Protein AF-A0A6N2M4B5-F1 (afdb_monomer)

Mean predicted aligned error: 14.92 Å

Radius of gyration: 28.65 Å; Cα contacts (8 Å, |Δi|>4): 518; chains: 1; bounding box: 73×81×71 Å

Sequence (580 aa):
MINDVKGILSLYEASFLSVHGEQILDEAHVFTKANLESLAMQSSPRLGDHIRNALTRPFHKGLPRIEARKYISFYEEDESRNDTLLKFAKIDFNRVQLLHKQELSILSRWWNDLNFAEELPYARDRIVEIYFWVNGIHFEPQYAFSRMMASKYTKFVSLLDDTYDAHATFEEIQHLTDAFERCSMNAIDQLPADYMKVLYMALLNLFNETENDMGKQGRSYASYYVKEAFKQLVRAYQVEAEWADKCHVPTFVEYLLNGLDTSTYGVIMAASFLGLEEVAGVEEYEWLESNPKIIKAAKMICRLMNDIVSHEDEQKRGDCASAVECYMKQYNILEKKAIEEIQKMNATAWKDINEDCMRPTKAPMLLLQQFVNLVRVSYVFYANGDDAYTIPLSLKDYNSYFEFVVELSMNVVVECIVIKRAVNRGCYKYVVLDLNMEASFLGLEEVAGVEEYEWLKNEQKRRDCASGVECYMKEYNISEKKAIEEIQKINAAAWKDIDEDCMRPTKAPMLLLQHFVNLVRVLYDFYAKDDDAYTIPLSLRDYNSYFELVVELFMNVVVECIVIKRAVNRVYHKYVLLDL

pLDDT: mean 76.67, std 25.26, range [26.14, 98.56]

Organism: Salix viminalis (NCBI:txid40686)

Nearest PDB structures (foldseek):
  5uv0-assembly1_A  TM=9.191E-01  e=1.418E-19  Citrus sinensis
  1n24-assembly1_A  TM=9.359E-01  e=5.959E-19  Salvia officinalis
  1n1z-assembly1_A  TM=9.333E-01  e=1.410E-18  Salvia officinalis
  5uv1-assembly1_A  TM=9.243E-01  e=8.273E-19  Citrus sinensis
  6onm-assembly1_A-2  TM=9.241E-01  e=2.125E-18  Citrus sinensis

Secondary structure (DSSP, 8-state):
-TT-HHHHHHHHHHHTT--TT-HHHHHHHHHHHHHHHHHHHHS-HHHHHHHHHHHHS-GGGS-HHHHHHHHHHHHHT-TT--HHHHHHHHHHHHHHHHHHHHHHHHHHHHHHHTTHHHH-TTS---HHHHHHHHHHH--SGGGHHHHHHHHHHHHHHHHHHHIIIIIS-HHHHHHHHHHHHHTSGGGGGG-SSHHHHHHHHHHHHHHHHHHHHHHHTT-THHHHHHHHHHHHHHHHHHHHHHHHHTT----HHHHHHHHHHHT-HHHHHHHHGGG-TTT--HHHHHHHHT--HHHHHHHHHHHHHHHHHHHHHHHHHT----HHHHHHHHHT--HHHHHHHHHHHHHHHHHHHHHHTSSSPSS-HHHHHHHHHHHHHHHHHHTTSS-TTT-GGGGTT-HHHHHHHHHHHHHHHHHHHHHHHHHHTT-TTSHHHHHHHHHHHTT------GGGGGGGS-GGG-TT---HHHHHHHHHT--HHHHHHHHHHHHHHHHHHHHHHHHS--SS-HHHHHHHHHHHHHHHHHHSSSS-TTT-GGGGGGGTTTHHHHHHHHHHHHHHHHHHHHHHHHHHHHHSSS--

Structure (mmCIF, N/CA/C/O backbone):
data_AF-A0A6N2M4B5-F1
#
_entry.id   AF-A0A6N2M4B5-F1
#
loop_
_atom_site.group_PDB
_atom_site.id
_atom_site.type_symbol
_atom_site.label_atom_id
_atom_site.label_alt_id
_atom_site.label_comp_id
_atom_site.label_asym_id
_atom_site.label_entity_id
_atom_site.label_seq_id
_atom_site.pdbx_PDB_ins_code
_atom_site.Cartn_x
_atom_site.Cartn_y
_atom_site.Cartn_z
_atom_site.occupancy
_atom_site.B_iso_or_equiv
_atom_site.auth_seq_id
_atom_site.auth_comp_id
_atom_site.auth_asym_id
_atom_site.auth_atom_id
_atom_site.pdbx_PDB_model_num
ATOM 1 N N . MET A 1 1 ? -23.554 17.769 26.340 1.00 59.12 1 MET A N 1
ATOM 2 C CA . MET A 1 1 ? -22.602 17.000 25.512 1.00 59.12 1 MET A CA 1
ATOM 3 C C . MET A 1 1 ? -21.249 16.819 26.183 1.00 59.12 1 MET A C 1
ATOM 5 O O . MET A 1 1 ? -20.838 15.681 26.261 1.00 59.12 1 MET A O 1
ATOM 9 N N . ILE A 1 2 ? -20.582 17.858 26.713 1.00 70.94 2 ILE A N 1
ATOM 10 C CA . ILE A 1 2 ? -19.198 17.744 27.253 1.00 70.94 2 ILE A CA 1
ATOM 11 C C . ILE A 1 2 ? -19.048 16.708 28.388 1.00 70.94 2 ILE A C 1
ATOM 13 O O . ILE A 1 2 ? -18.008 16.073 28.507 1.00 70.94 2 ILE A O 1
ATOM 17 N N . ASN A 1 3 ? -20.111 16.455 29.156 1.00 81.19 3 ASN A N 1
ATOM 18 C CA . ASN A 1 3 ? -20.105 15.440 30.219 1.00 81.19 3 ASN A CA 1
ATOM 19 C C . ASN A 1 3 ? -20.295 13.995 29.707 1.00 81.19 3 ASN A C 1
ATOM 21 O O . ASN A 1 3 ? -20.161 13.058 30.487 1.00 81.19 3 ASN A O 1
ATOM 25 N N . ASP A 1 4 ? -20.631 13.807 28.427 1.00 91.00 4 ASP A N 1
ATOM 26 C CA . ASP A 1 4 ? -20.781 12.495 27.791 1.00 91.00 4 ASP A CA 1
ATOM 27 C C . ASP A 1 4 ? -19.555 12.193 26.922 1.00 91.00 4 ASP A C 1
ATOM 29 O O . ASP A 1 4 ? -19.555 12.354 25.700 1.00 91.00 4 ASP A O 1
ATOM 33 N N . VAL A 1 5 ? -18.477 11.771 27.584 1.00 92.88 5 VAL A N 1
ATOM 34 C CA . VAL A 1 5 ? -17.186 11.487 26.941 1.00 92.88 5 VAL A CA 1
ATOM 35 C C . VAL A 1 5 ? -17.317 10.409 25.861 1.00 92.88 5 VAL A C 1
ATOM 37 O O . VAL A 1 5 ? -16.730 10.536 24.788 1.00 92.88 5 VAL A O 1
ATOM 40 N N . LYS A 1 6 ? -18.124 9.369 26.113 1.00 91.81 6 LYS A N 1
ATOM 41 C CA . LYS A 1 6 ? -18.349 8.271 25.160 1.00 91.81 6 LYS A CA 1
ATOM 42 C C . LYS A 1 6 ? -19.136 8.746 23.937 1.00 91.81 6 LYS A C 1
ATOM 44 O O . LYS A 1 6 ? -18.791 8.369 22.816 1.00 91.81 6 LYS A O 1
ATOM 49 N N . GLY A 1 7 ? -20.145 9.595 24.133 1.00 95.38 7 GLY A N 1
ATOM 50 C CA . GLY A 1 7 ? -20.889 10.222 23.041 1.00 95.38 7 GLY A CA 1
ATOM 51 C C . GLY A 1 7 ? -20.013 11.125 22.172 1.00 95.38 7 GLY A C 1
ATOM 52 O O . GLY A 1 7 ? -20.080 11.045 20.948 1.00 95.38 7 GLY A O 1
ATOM 53 N N . ILE A 1 8 ? -19.132 11.927 22.781 1.00 96.25 8 ILE A N 1
ATOM 54 C CA . ILE A 1 8 ? -18.183 12.779 22.041 1.00 96.25 8 ILE A CA 1
ATOM 55 C C . ILE A 1 8 ? -17.182 11.938 21.249 1.00 96.25 8 ILE A C 1
ATOM 57 O O . ILE A 1 8 ? -16.942 12.237 20.082 1.00 96.25 8 ILE A O 1
ATOM 61 N N . LEU A 1 9 ? -16.630 10.879 21.848 1.00 96.12 9 LEU A N 1
ATOM 62 C CA . LEU A 1 9 ? -15.727 9.965 21.149 1.00 96.12 9 LEU A CA 1
ATOM 63 C C . LEU A 1 9 ? -16.422 9.280 19.963 1.00 96.12 9 LEU A C 1
ATOM 65 O O . LEU A 1 9 ? -15.860 9.204 18.876 1.00 96.12 9 LEU A O 1
ATOM 69 N N . SER A 1 10 ? -17.672 8.853 20.141 1.00 96.44 10 SER A N 1
ATOM 70 C CA . SER A 1 10 ? -18.459 8.242 19.061 1.00 96.44 10 SER A CA 1
ATOM 71 C C . SER A 1 10 ? -18.741 9.231 17.925 1.00 96.44 10 SER A C 1
ATOM 73 O O . SER A 1 10 ? -18.667 8.862 16.757 1.00 96.44 10 SER A O 1
ATOM 75 N N . LEU A 1 11 ? -19.032 10.497 18.250 1.00 97.25 11 LEU A N 1
ATOM 76 C CA . LEU A 1 11 ? -19.233 11.551 17.253 1.00 97.25 11 LEU A CA 1
ATOM 77 C C . LEU A 1 11 ? -17.929 11.904 16.517 1.00 97.25 11 LEU A C 1
ATOM 79 O O . LEU A 1 11 ? -17.963 12.153 15.313 1.00 97.25 11 LEU A O 1
ATOM 83 N N . TYR A 1 12 ? -16.788 11.882 17.214 1.00 97.50 12 TYR A N 1
ATOM 84 C CA . TYR A 1 12 ? -15.471 12.038 16.596 1.00 97.50 12 TYR A CA 1
ATOM 85 C C . TYR A 1 12 ? -15.223 10.946 15.558 1.00 97.50 12 TYR A C 1
ATOM 87 O O . TYR A 1 12 ? -14.919 11.261 14.412 1.00 97.50 12 TYR A O 1
ATOM 95 N N . GLU A 1 13 ? -15.434 9.679 15.915 1.00 97.31 13 GLU A N 1
ATOM 96 C CA . GLU A 1 13 ? -15.262 8.559 14.984 1.00 97.31 13 GLU A CA 1
ATOM 97 C C . GLU A 1 13 ? -16.234 8.636 13.799 1.00 97.31 13 GLU A C 1
ATOM 99 O O . GLU A 1 13 ? -15.832 8.480 12.644 1.00 97.31 13 GLU A O 1
ATOM 104 N N . ALA A 1 14 ? -17.502 8.969 14.059 1.00 97.12 14 ALA A N 1
ATOM 105 C CA . ALA A 1 14 ? -18.513 9.126 13.016 1.00 97.12 14 ALA A CA 1
ATOM 106 C C . ALA A 1 14 ? -18.186 10.260 12.028 1.00 97.12 14 ALA A C 1
ATOM 108 O O . ALA A 1 14 ? -18.526 10.158 10.852 1.00 97.12 14 ALA A O 1
ATOM 109 N N . SER A 1 15 ? -17.492 11.319 12.463 1.00 97.12 15 SER A N 1
ATOM 110 C CA . SER A 1 15 ? -17.128 12.442 11.586 1.00 97.12 15 SER A CA 1
ATOM 111 C C . SER A 1 15 ? -16.225 12.039 10.407 1.00 97.12 15 SER A C 1
ATOM 113 O O . SER A 1 15 ? -16.263 12.669 9.347 1.00 97.12 15 SER A O 1
ATOM 115 N N . PHE A 1 16 ? -15.467 10.944 10.540 1.00 95.81 16 PHE A N 1
ATOM 116 C CA . PHE A 1 16 ? -14.607 10.421 9.473 1.00 95.81 16 PHE A CA 1
ATOM 117 C C . PHE A 1 16 ? -15.361 9.658 8.379 1.00 95.81 16 PHE A C 1
ATOM 119 O O . PHE A 1 16 ? -14.776 9.377 7.333 1.00 95.81 16 PHE A O 1
ATOM 126 N N . LEU A 1 17 ? -16.646 9.359 8.590 1.00 95.56 17 LEU A N 1
ATOM 127 C CA . LEU A 1 17 ? -17.538 8.763 7.590 1.00 95.56 17 LEU A CA 1
ATOM 128 C C . LEU A 1 17 ? -18.238 9.812 6.711 1.00 95.56 17 LEU A C 1
ATOM 130 O O . LEU A 1 17 ? -19.076 9.445 5.894 1.00 95.56 17 LEU A O 1
ATOM 134 N N . SER A 1 18 ? -17.905 11.098 6.871 1.00 95.44 18 SER A N 1
ATOM 135 C CA . SER A 1 18 ? -18.535 12.187 6.121 1.00 95.44 18 SER A CA 1
ATOM 136 C C . SER A 1 18 ? -18.395 12.047 4.605 1.00 95.44 18 SER A C 1
ATOM 138 O O . SER A 1 18 ? -17.395 11.532 4.093 1.00 95.44 18 SER A O 1
ATOM 140 N N . VAL A 1 19 ? -19.402 12.553 3.896 1.00 96.44 19 VAL A N 1
ATOM 141 C CA . VAL A 1 19 ? -19.436 12.663 2.431 1.00 96.44 19 VAL A CA 1
ATOM 142 C C . VAL A 1 19 ? -19.491 14.125 1.969 1.00 96.44 19 VAL A C 1
ATOM 144 O O . VAL A 1 19 ? -19.490 15.054 2.789 1.00 96.44 19 VAL A O 1
ATOM 147 N N . HIS A 1 20 ? -19.483 14.383 0.655 1.00 95.38 20 HIS A N 1
ATOM 148 C CA . HIS A 1 20 ? -19.575 15.757 0.157 1.00 95.38 20 HIS A CA 1
ATOM 149 C C . HIS A 1 20 ? -20.929 16.377 0.511 1.00 95.38 20 HIS A C 1
ATOM 151 O O . HIS A 1 20 ? -21.976 15.738 0.467 1.00 95.38 20 HIS A O 1
ATOM 157 N N . GLY A 1 21 ? -20.908 17.661 0.873 1.00 94.19 21 GLY A N 1
ATOM 158 C CA . GLY A 1 21 ? -22.098 18.401 1.304 1.00 94.19 21 GLY A CA 1
ATOM 159 C C . GLY A 1 21 ? -22.428 18.289 2.799 1.00 94.19 21 GLY A C 1
ATOM 160 O O . GLY A 1 21 ? -23.208 19.098 3.296 1.00 94.19 21 GLY A O 1
ATOM 161 N N . GLU A 1 22 ? -21.794 17.384 3.551 1.00 95.50 22 GLU A N 1
ATOM 162 C CA . GLU A 1 22 ? -22.015 17.219 4.997 1.00 95.50 22 GLU A CA 1
ATOM 163 C C . GLU A 1 22 ? -21.102 18.111 5.855 1.00 95.50 22 GLU A C 1
ATOM 165 O O . GLU A 1 22 ? -20.357 17.637 6.712 1.00 95.50 22 GLU A O 1
ATOM 170 N N . GLN A 1 23 ? -21.186 19.432 5.668 1.00 94.31 23 GLN A N 1
ATOM 171 C CA . GLN A 1 23 ? -20.379 20.403 6.434 1.00 94.31 23 GLN A CA 1
ATOM 172 C C . GLN A 1 23 ? -20.549 20.258 7.956 1.00 94.31 23 GLN A C 1
ATOM 174 O O . GLN A 1 23 ? -19.612 20.484 8.716 1.00 94.31 23 GLN A O 1
ATOM 179 N N . ILE A 1 24 ? -21.724 19.805 8.405 1.00 97.12 24 ILE A N 1
ATOM 180 C CA . ILE A 1 24 ? -22.008 19.560 9.822 1.00 97.12 24 ILE A CA 1
ATOM 181 C C . ILE A 1 24 ? -21.072 18.516 10.450 1.00 97.12 24 ILE A C 1
ATOM 183 O O . ILE A 1 24 ? -20.745 18.625 11.630 1.00 97.12 24 ILE A O 1
ATOM 187 N N . LEU A 1 25 ? -20.614 17.518 9.685 1.00 96.31 25 LEU A N 1
ATOM 188 C CA . LEU A 1 25 ? -19.673 16.516 10.187 1.00 96.31 25 LEU A CA 1
ATOM 189 C C . LEU A 1 25 ? -18.236 17.044 10.217 1.00 96.31 25 LEU A C 1
ATOM 191 O O . LEU A 1 25 ? -17.484 16.668 11.114 1.00 96.31 25 LEU A O 1
ATOM 195 N N . ASP A 1 26 ? -17.877 17.971 9.325 1.00 94.19 26 ASP A N 1
ATOM 196 C CA . ASP A 1 26 ? -16.599 18.689 9.405 1.00 94.19 26 ASP A CA 1
ATOM 197 C C . ASP A 1 26 ? -16.556 19.578 10.664 1.00 94.19 26 ASP A C 1
ATOM 199 O O . ASP A 1 26 ? -15.574 19.579 11.409 1.00 94.19 26 ASP A O 1
ATOM 203 N N . GLU A 1 27 ? -17.652 20.285 10.961 1.00 96.31 27 GLU A N 1
ATOM 204 C CA . GLU A 1 27 ? -17.803 21.062 12.198 1.00 96.31 27 GLU A CA 1
ATOM 205 C C . GLU A 1 27 ? -17.775 20.161 13.443 1.00 96.31 27 GLU A C 1
ATOM 207 O O . GLU A 1 27 ? -17.104 20.478 14.432 1.00 96.31 27 GLU A O 1
ATOM 212 N N . ALA A 1 28 ? -18.447 19.005 13.388 1.00 96.50 28 ALA A N 1
ATOM 213 C CA . ALA A 1 28 ? -18.428 18.016 14.461 1.00 96.50 28 ALA A CA 1
ATOM 214 C C . ALA A 1 28 ? -17.020 17.456 14.701 1.00 96.50 28 ALA A C 1
ATOM 216 O O . ALA A 1 28 ? -16.632 17.282 15.857 1.00 96.50 28 ALA A O 1
ATOM 217 N N . HIS A 1 29 ? -16.231 17.221 13.649 1.00 96.12 29 HIS A N 1
ATOM 218 C CA . HIS A 1 29 ? -14.839 16.791 13.773 1.00 96.12 29 HIS A CA 1
ATOM 219 C C . HIS A 1 29 ? -14.012 17.810 14.570 1.00 96.12 29 HIS A C 1
ATOM 221 O O . HIS A 1 29 ? -13.374 17.457 15.564 1.00 96.12 29 HIS A O 1
ATOM 227 N N . VAL A 1 30 ? -14.071 19.090 14.180 1.00 95.81 30 VAL A N 1
ATOM 228 C CA . VAL A 1 30 ? -13.342 20.176 14.858 1.00 95.81 30 VAL A CA 1
ATOM 229 C C . VAL A 1 30 ? -13.787 20.306 16.316 1.00 95.81 30 VAL A C 1
ATOM 231 O O . VAL A 1 30 ? -12.949 20.373 17.218 1.00 95.81 30 VAL A O 1
ATOM 234 N N . PHE A 1 31 ? -15.101 20.292 16.560 1.00 95.50 31 PHE A N 1
ATOM 235 C CA . PHE A 1 31 ? -15.666 20.376 17.904 1.00 95.50 31 PHE A CA 1
ATOM 236 C C . PHE A 1 31 ? -15.215 19.206 18.786 1.00 95.50 31 PHE A C 1
ATOM 238 O O . PHE A 1 31 ? -14.724 19.410 19.897 1.00 95.50 31 PHE A O 1
ATOM 245 N N . THR A 1 32 ? -15.382 17.973 18.314 1.00 96.94 32 THR A N 1
ATOM 246 C CA . THR A 1 32 ? -15.092 16.779 19.114 1.00 96.94 32 THR A CA 1
ATOM 247 C C . THR A 1 32 ? -13.602 16.621 19.382 1.00 96.94 32 THR A C 1
ATOM 249 O O . THR A 1 32 ? -13.242 16.365 20.529 1.00 96.94 32 THR A O 1
ATOM 252 N N . LYS A 1 33 ? -12.734 16.866 18.390 1.00 95.69 33 LYS A N 1
ATOM 253 C CA . LYS A 1 33 ? -11.275 16.806 18.552 1.00 95.69 33 LYS A CA 1
ATOM 254 C C . LYS A 1 33 ? -10.790 17.716 19.685 1.00 95.69 33 LYS A C 1
ATOM 256 O O . LYS A 1 33 ? -10.131 17.240 20.606 1.00 95.69 33 LYS A O 1
ATOM 261 N N . ALA A 1 34 ? -11.196 18.988 19.667 1.00 93.81 34 ALA A N 1
ATOM 262 C CA . ALA A 1 34 ? -10.796 19.966 20.682 1.00 93.81 34 ALA A CA 1
ATOM 263 C C . ALA A 1 34 ? -11.252 19.576 22.102 1.00 93.81 34 ALA A C 1
ATOM 265 O O . ALA A 1 34 ? -10.544 19.806 23.080 1.00 93.81 34 ALA A O 1
ATOM 266 N N . ASN A 1 35 ? -12.434 18.963 22.232 1.00 94.38 35 ASN A N 1
ATOM 267 C CA . ASN A 1 35 ? -12.929 18.502 23.530 1.00 94.38 35 ASN A CA 1
ATOM 268 C C . ASN A 1 35 ? -12.215 17.223 23.999 1.00 94.38 35 ASN A C 1
ATOM 270 O O . ASN A 1 35 ? -11.864 17.117 25.175 1.00 94.38 35 ASN A O 1
ATOM 274 N N . LEU A 1 36 ? -11.977 16.259 23.104 1.00 95.75 36 LEU A N 1
ATOM 275 C CA . LEU A 1 36 ? -11.347 14.977 23.437 1.00 95.75 36 LEU A CA 1
ATOM 276 C C . LEU A 1 36 ? -9.911 15.134 23.943 1.00 95.75 36 LEU A C 1
ATOM 278 O O . LEU A 1 36 ? -9.527 14.414 24.860 1.00 95.75 36 LEU A O 1
ATOM 282 N N . GLU A 1 37 ? -9.146 16.095 23.419 1.00 92.62 37 GLU A N 1
ATOM 283 C CA . GLU A 1 37 ? -7.789 16.397 23.903 1.00 92.62 37 GLU A CA 1
ATOM 284 C C . GLU A 1 37 ? -7.778 16.732 25.406 1.00 92.62 37 GLU A C 1
ATOM 286 O O . GLU A 1 37 ? -6.929 16.249 26.156 1.00 92.62 37 GLU A O 1
ATOM 291 N N . SER A 1 38 ? -8.769 17.496 25.877 1.00 92.19 38 SER A N 1
ATOM 292 C CA . SER A 1 38 ? -8.934 17.807 27.301 1.00 92.19 38 SER A CA 1
ATOM 293 C C . SER A 1 38 ? -9.492 16.618 28.093 1.00 92.19 38 SER A C 1
ATOM 295 O O . SER A 1 38 ? -8.987 16.278 29.167 1.00 92.19 38 SER A O 1
ATOM 297 N N . LEU A 1 39 ? -10.511 15.944 27.549 1.00 93.50 39 LEU A N 1
ATOM 298 C CA . LEU A 1 39 ? -11.183 14.819 28.206 1.00 93.50 39 LEU A CA 1
ATOM 299 C C . LEU A 1 39 ? -10.261 13.607 28.395 1.00 93.50 39 LEU A C 1
ATOM 301 O O . LEU A 1 39 ? -10.420 12.877 29.373 1.00 93.50 39 LEU A O 1
ATOM 305 N N . ALA A 1 40 ? -9.271 13.410 27.522 1.00 92.69 40 ALA A N 1
ATOM 306 C CA . ALA A 1 40 ? -8.284 12.339 27.642 1.00 92.69 40 ALA A CA 1
ATOM 307 C C . ALA A 1 40 ? -7.465 12.418 28.943 1.00 92.69 40 ALA A C 1
ATOM 309 O O . ALA A 1 40 ? -7.066 11.384 29.480 1.00 92.69 40 ALA A O 1
ATOM 310 N N . MET A 1 41 ? -7.219 13.631 29.453 1.00 90.56 41 MET A N 1
ATOM 311 C CA . MET A 1 41 ? -6.495 13.862 30.711 1.00 90.56 41 MET A CA 1
ATOM 312 C C . MET A 1 41 ? -7.393 13.725 31.947 1.00 90.56 41 MET A C 1
ATOM 314 O O . MET A 1 41 ? -6.903 13.432 33.032 1.00 90.56 41 MET A O 1
ATOM 318 N N . GLN A 1 42 ? -8.698 13.953 31.790 1.00 91.12 42 GLN A N 1
ATOM 319 C CA . GLN A 1 42 ? -9.678 13.944 32.886 1.00 91.12 42 GLN A CA 1
ATOM 320 C C . GLN A 1 42 ? -10.362 12.581 33.066 1.00 91.12 42 GLN A C 1
ATOM 322 O O . GLN A 1 42 ? -11.001 12.331 34.087 1.00 91.12 42 GLN A O 1
ATOM 327 N N . SER A 1 43 ? -10.255 11.709 32.065 1.00 91.44 43 SER A N 1
ATOM 328 C CA . SER A 1 43 ? -10.844 10.372 32.070 1.00 91.44 43 SER A CA 1
ATOM 329 C C . SER A 1 43 ? -10.012 9.382 32.891 1.00 91.44 43 SER A C 1
ATOM 331 O O . SER A 1 43 ? -8.819 9.579 33.113 1.00 91.44 43 SER A O 1
ATOM 333 N N . SER A 1 44 ? -10.626 8.265 33.300 1.00 90.12 44 SER A N 1
ATOM 334 C CA . SER A 1 44 ? -9.893 7.116 33.860 1.00 90.12 44 SER A CA 1
ATOM 335 C C . SER A 1 44 ? -8.749 6.694 32.924 1.00 90.12 44 SER A C 1
ATOM 337 O O . SER A 1 44 ? -8.983 6.750 31.714 1.00 90.12 44 SER A O 1
ATOM 339 N N . PRO A 1 45 ? -7.598 6.195 33.421 1.00 89.56 45 PRO A N 1
ATOM 340 C CA . PRO A 1 45 ? -6.439 5.841 32.591 1.00 89.56 45 PRO A CA 1
ATOM 341 C C . PRO A 1 45 ? -6.803 5.058 31.323 1.00 89.56 45 PRO A C 1
ATOM 343 O O . PRO A 1 45 ? -6.547 5.535 30.223 1.00 89.56 45 PRO A O 1
ATOM 346 N N . ARG A 1 46 ? -7.561 3.965 31.479 1.00 88.25 46 ARG A N 1
ATOM 347 C CA . ARG A 1 46 ? -8.053 3.112 30.386 1.00 88.25 46 ARG A CA 1
ATOM 348 C C . ARG A 1 46 ? -8.848 3.869 29.311 1.00 88.25 46 ARG A C 1
ATOM 350 O O . ARG A 1 46 ? -8.592 3.721 28.120 1.00 88.25 46 ARG A O 1
ATOM 357 N N . LEU A 1 47 ? -9.821 4.695 29.710 1.00 89.38 47 LEU A N 1
ATOM 358 C CA . LEU A 1 47 ? -10.600 5.513 28.767 1.00 89.38 47 LEU A CA 1
ATOM 359 C C . LEU A 1 47 ? -9.754 6.641 28.159 1.00 89.38 47 LEU A C 1
ATOM 361 O O . LEU A 1 47 ? -9.892 6.933 26.977 1.00 89.38 47 LEU A O 1
ATOM 365 N N . GLY A 1 48 ? -8.869 7.255 28.945 1.00 92.31 48 GLY A N 1
ATOM 366 C CA . GLY A 1 48 ? -7.936 8.271 28.467 1.00 92.31 48 GLY A CA 1
ATOM 367 C C . GLY A 1 48 ? -6.999 7.730 27.387 1.00 92.31 48 GLY A C 1
ATOM 368 O O . GLY A 1 48 ? -6.795 8.403 26.379 1.00 92.31 48 GLY A O 1
ATOM 369 N N . ASP A 1 49 ? -6.489 6.507 27.552 1.00 89.38 49 ASP A N 1
ATOM 370 C CA . ASP A 1 49 ? -5.683 5.812 26.541 1.00 89.38 49 ASP A CA 1
ATOM 371 C C . ASP A 1 49 ? -6.492 5.511 25.281 1.00 89.38 49 ASP A C 1
ATOM 373 O O . ASP A 1 49 ? -6.020 5.750 24.173 1.00 89.38 49 ASP A O 1
ATOM 377 N N . HIS A 1 50 ? -7.741 5.062 25.426 1.00 90.25 50 HIS A N 1
ATOM 378 C CA . HIS A 1 50 ? -8.619 4.835 24.279 1.00 90.25 50 HIS A CA 1
ATOM 379 C C . HIS A 1 50 ? -8.894 6.126 23.487 1.00 90.25 50 HIS A C 1
ATOM 381 O O . HIS A 1 50 ? -8.817 6.117 22.260 1.00 90.25 50 HIS A O 1
ATOM 387 N N . ILE A 1 51 ? -9.128 7.250 24.176 1.00 94.00 51 ILE A N 1
ATOM 388 C CA . ILE A 1 51 ? -9.298 8.563 23.535 1.00 94.00 51 ILE A CA 1
ATOM 389 C C . ILE A 1 51 ? -8.008 9.004 22.835 1.00 94.00 51 ILE A C 1
ATOM 391 O O . ILE A 1 51 ? -8.066 9.463 21.697 1.00 94.00 51 ILE A O 1
ATOM 395 N N . ARG A 1 52 ? -6.841 8.857 23.481 1.00 92.06 52 ARG A N 1
ATOM 396 C CA . ARG A 1 52 ? -5.542 9.174 22.862 1.00 92.06 52 ARG A CA 1
ATOM 397 C C . ARG A 1 52 ? -5.317 8.356 21.596 1.00 92.06 52 ARG A C 1
ATOM 399 O O . ARG A 1 52 ? -4.957 8.929 20.576 1.00 92.06 52 ARG A O 1
ATOM 406 N N . ASN A 1 53 ? -5.601 7.056 21.641 1.00 88.69 53 ASN A N 1
ATOM 407 C CA . ASN A 1 53 ? -5.483 6.175 20.483 1.00 88.69 53 ASN A CA 1
ATOM 408 C C . ASN A 1 53 ? -6.364 6.646 19.316 1.00 88.69 53 ASN A C 1
ATOM 410 O O . ASN A 1 53 ? -5.860 6.744 18.200 1.00 88.69 53 ASN A O 1
ATOM 414 N N . ALA A 1 54 ? -7.628 7.001 19.576 1.00 92.06 54 ALA A N 1
ATOM 415 C CA . ALA A 1 54 ? -8.536 7.538 18.560 1.00 92.06 54 ALA A CA 1
ATOM 416 C C . ALA A 1 54 ? -8.054 8.886 17.990 1.00 92.06 54 ALA A C 1
ATOM 418 O O . ALA A 1 54 ? -8.090 9.098 16.781 1.00 92.06 54 ALA A O 1
ATOM 419 N N . LEU A 1 55 ? -7.550 9.789 18.841 1.00 92.06 55 LEU A N 1
ATOM 420 C CA . LEU A 1 55 ? -7.006 11.085 18.416 1.00 92.06 55 LEU A CA 1
ATOM 421 C C . LEU A 1 55 ? -5.740 10.952 17.561 1.00 92.06 55 LEU A C 1
ATOM 423 O O . LEU A 1 55 ? -5.543 11.744 16.639 1.00 92.06 55 LEU A O 1
ATOM 427 N N . THR A 1 56 ? -4.891 9.966 17.860 1.00 87.69 56 THR A N 1
ATOM 428 C CA . THR A 1 56 ? -3.734 9.617 17.026 1.00 87.69 56 THR A CA 1
ATOM 429 C C . THR A 1 56 ? -4.191 9.028 15.699 1.00 87.69 56 THR A C 1
ATOM 431 O O . THR A 1 56 ? -3.663 9.380 14.644 1.00 87.69 56 THR A O 1
ATOM 434 N N . ARG A 1 57 ? -5.171 8.123 15.736 1.00 87.94 57 ARG A N 1
ATOM 435 C CA . ARG A 1 57 ? -5.720 7.492 14.546 1.00 87.94 57 ARG A CA 1
ATOM 436 C C . ARG A 1 57 ? -7.175 7.095 14.770 1.00 87.94 57 ARG A C 1
ATOM 438 O O . ARG A 1 57 ? -7.427 6.188 15.561 1.00 87.94 57 ARG A O 1
ATOM 445 N N . PRO A 1 58 ? -8.112 7.686 14.021 1.00 91.81 58 PRO A N 1
ATOM 446 C CA . PRO A 1 58 ? -9.507 7.303 14.129 1.00 91.81 58 PRO A CA 1
ATOM 447 C C . PRO A 1 58 ? -9.707 5.889 13.593 1.00 91.81 58 PRO A C 1
ATOM 449 O O . PRO A 1 58 ? -9.054 5.477 12.627 1.00 91.81 58 PRO A O 1
ATOM 452 N N . PHE A 1 59 ? -10.663 5.175 14.171 1.00 91.62 59 PHE A N 1
ATOM 453 C CA . PHE A 1 59 ? -11.012 3.807 13.815 1.00 91.62 59 PHE A CA 1
ATOM 454 C C . PHE A 1 59 ? -11.274 3.643 12.311 1.00 91.62 59 PHE A C 1
ATOM 456 O O . PHE A 1 59 ? -10.785 2.696 11.697 1.00 91.62 59 PHE A O 1
ATOM 463 N N . HIS A 1 60 ? -11.966 4.598 11.673 1.00 93.88 60 HIS A N 1
ATOM 464 C CA . HIS A 1 60 ? -12.248 4.527 10.228 1.00 93.88 60 HIS A CA 1
ATOM 465 C C . HIS A 1 60 ? -10.989 4.566 9.348 1.00 93.88 60 HIS A C 1
ATOM 467 O O . HIS A 1 60 ? -11.001 4.033 8.240 1.00 93.88 60 HIS A O 1
ATOM 473 N N . LYS A 1 61 ? -9.885 5.136 9.844 1.00 92.12 61 LYS A N 1
ATOM 474 C CA . LYS A 1 61 ? -8.569 5.144 9.176 1.00 92.12 61 LYS A CA 1
ATOM 475 C C . LYS A 1 61 ? -7.593 4.119 9.777 1.00 92.12 61 LYS A C 1
ATOM 477 O O . LYS A 1 61 ? -6.420 4.088 9.402 1.00 92.12 61 LYS A O 1
ATOM 482 N N . GLY A 1 62 ? -8.054 3.294 10.715 1.00 90.38 62 GLY A N 1
ATOM 483 C CA . GLY A 1 62 ? -7.297 2.213 11.337 1.00 90.38 62 GLY A CA 1
ATOM 484 C C . GLY A 1 62 ? -7.359 0.919 10.530 1.00 90.38 62 GLY A C 1
ATOM 485 O O . GLY A 1 62 ? -8.367 0.620 9.892 1.00 90.38 62 GLY A O 1
ATOM 486 N N . LEU A 1 63 ? -6.279 0.131 10.558 1.00 90.38 63 LEU A N 1
ATOM 487 C CA . LEU A 1 63 ? -6.295 -1.203 9.956 1.00 90.38 63 LEU A CA 1
ATOM 488 C C . LEU A 1 63 ? -7.095 -2.174 10.829 1.00 90.38 63 LEU A C 1
ATOM 490 O O . LEU A 1 63 ? -6.801 -2.266 12.025 1.00 90.38 63 LEU A O 1
ATOM 494 N N . PRO A 1 64 ? -8.020 -2.971 10.257 1.00 91.62 64 PRO A N 1
ATOM 495 C CA . PRO A 1 64 ? -8.901 -3.841 11.034 1.00 91.62 64 PRO A CA 1
ATOM 496 C C . PRO A 1 64 ? -8.178 -4.743 12.039 1.00 91.62 64 PRO A C 1
ATOM 498 O O . PRO A 1 64 ? -8.594 -4.830 13.190 1.00 91.62 64 PRO A O 1
ATOM 501 N N . ARG A 1 65 ? -7.062 -5.378 11.650 1.00 89.88 65 ARG A N 1
ATOM 502 C CA . ARG A 1 65 ? -6.295 -6.266 12.544 1.00 89.88 65 ARG A CA 1
ATOM 503 C C . ARG A 1 65 ? -5.611 -5.530 13.693 1.00 89.88 65 ARG A C 1
ATOM 505 O O . ARG A 1 65 ? -5.601 -6.041 14.811 1.00 89.88 65 ARG A O 1
ATOM 512 N N . ILE A 1 66 ? -5.069 -4.340 13.436 1.00 86.94 66 ILE A N 1
ATOM 513 C CA . ILE A 1 66 ? -4.432 -3.514 14.469 1.00 86.94 66 ILE A CA 1
ATOM 514 C C . ILE A 1 66 ? -5.481 -3.033 15.466 1.00 86.94 66 ILE A C 1
ATOM 516 O O . ILE A 1 66 ? -5.298 -3.166 16.676 1.00 86.94 66 ILE A O 1
ATOM 520 N N . GLU A 1 67 ? -6.597 -2.512 14.961 1.00 89.62 67 GLU A N 1
ATOM 521 C CA . GLU A 1 67 ? -7.669 -2.006 15.811 1.00 89.62 67 GLU A CA 1
ATOM 522 C C . GLU A 1 67 ? -8.343 -3.140 16.593 1.00 89.62 67 GLU A C 1
ATOM 524 O O . GLU A 1 67 ? -8.587 -2.987 17.788 1.00 89.62 67 GLU A O 1
ATOM 529 N N . ALA A 1 68 ? -8.527 -4.322 15.993 1.00 90.75 68 ALA A N 1
ATOM 530 C CA . ALA A 1 68 ? -9.011 -5.507 16.700 1.00 90.75 68 ALA A CA 1
ATOM 531 C C . ALA A 1 68 ? -8.070 -5.927 17.841 1.00 90.75 68 ALA A C 1
ATOM 533 O O . ALA A 1 68 ? -8.537 -6.175 18.950 1.00 90.75 68 ALA A O 1
ATOM 534 N N . ARG A 1 69 ? -6.748 -5.960 17.613 1.00 87.94 69 ARG A N 1
ATOM 535 C CA . ARG A 1 69 ? -5.758 -6.302 18.651 1.00 87.94 69 ARG A CA 1
ATOM 536 C C . ARG A 1 69 ? -5.822 -5.340 19.837 1.00 87.94 69 ARG A C 1
ATOM 538 O O . ARG A 1 69 ? -5.884 -5.792 20.980 1.00 87.94 69 ARG A O 1
ATOM 545 N N . LYS A 1 70 ? -5.842 -4.029 19.565 1.00 85.81 70 LYS A N 1
ATOM 546 C CA . LYS A 1 70 ? -5.986 -2.985 20.594 1.00 85.81 70 LYS A CA 1
ATOM 547 C C . LYS A 1 70 ? -7.307 -3.133 21.346 1.00 85.81 70 LYS A C 1
ATOM 549 O O . LYS A 1 70 ? -7.333 -3.040 22.571 1.00 85.81 70 LYS A O 1
ATOM 554 N N . TYR A 1 71 ? -8.394 -3.387 20.618 1.00 89.69 71 TYR A N 1
ATOM 555 C CA . TYR A 1 71 ? -9.723 -3.498 21.202 1.00 89.69 71 TYR A CA 1
ATOM 556 C C . TYR A 1 71 ? -9.886 -4.756 22.059 1.00 89.69 71 TYR A C 1
ATOM 558 O O . TYR A 1 71 ? -10.524 -4.679 23.099 1.00 89.69 71 TYR A O 1
ATOM 566 N N . ILE A 1 72 ? -9.277 -5.890 21.689 1.00 89.75 72 ILE A N 1
ATOM 567 C CA . ILE A 1 72 ? -9.266 -7.107 22.519 1.00 89.75 72 ILE A CA 1
ATOM 568 C C . ILE A 1 72 ? -8.649 -6.811 23.890 1.00 89.75 72 ILE A C 1
ATOM 570 O O . ILE A 1 72 ? -9.266 -7.134 24.903 1.00 89.75 72 ILE A O 1
ATOM 574 N N . SER A 1 73 ? -7.483 -6.155 23.933 1.00 88.56 73 SER A N 1
ATOM 575 C CA . SER A 1 73 ? -6.841 -5.761 25.198 1.00 88.56 73 SER A CA 1
ATOM 576 C C . SER A 1 73 ? -7.699 -4.762 25.977 1.00 88.56 73 SER A C 1
ATOM 578 O O . SER A 1 73 ? -7.922 -4.923 27.172 1.00 88.56 73 SER A O 1
ATOM 580 N N . PHE A 1 74 ? -8.251 -3.757 25.291 1.00 88.75 74 PHE A N 1
ATOM 581 C CA . PHE A 1 74 ? -9.141 -2.780 25.916 1.00 88.75 74 PHE A CA 1
ATOM 582 C C . PHE A 1 74 ? -10.411 -3.425 26.495 1.00 88.75 74 PHE A C 1
ATOM 584 O O . PHE A 1 74 ? -10.870 -3.011 27.559 1.00 88.75 74 PHE A O 1
ATOM 591 N N . TYR A 1 75 ? -10.999 -4.403 25.804 1.00 91.00 75 TYR A N 1
ATOM 592 C CA . TYR A 1 75 ? -12.228 -5.092 26.200 1.00 91.00 75 TYR A CA 1
ATOM 593 C C . TYR A 1 75 ? -11.991 -6.120 27.309 1.00 91.00 75 TYR A C 1
ATOM 595 O O . TYR A 1 75 ? -12.874 -6.350 28.132 1.00 91.00 75 TYR A O 1
ATOM 603 N N . GLU A 1 76 ? -10.796 -6.709 27.371 1.00 93.31 76 GLU A N 1
ATOM 604 C CA . GLU A 1 76 ? -10.396 -7.604 28.457 1.00 93.31 76 GLU A CA 1
ATOM 605 C C . GLU A 1 76 ? -10.453 -6.916 29.822 1.00 93.31 76 GLU A C 1
ATOM 607 O O . GLU A 1 76 ? -10.903 -7.517 30.791 1.00 93.31 76 GLU A O 1
ATOM 612 N N . GLU A 1 77 ? -10.098 -5.639 29.899 1.00 90.44 77 GLU A N 1
ATOM 613 C CA . GLU A 1 77 ? -10.173 -4.858 31.137 1.00 90.44 77 GLU A CA 1
ATOM 614 C C . GLU A 1 77 ? -11.585 -4.318 31.446 1.00 90.44 77 GLU A C 1
ATOM 616 O O . GLU A 1 77 ? -11.768 -3.558 32.400 1.00 90.44 77 GLU A O 1
ATOM 621 N N . ASP A 1 78 ? -12.604 -4.653 30.643 1.00 89.12 78 ASP A N 1
ATOM 622 C CA . ASP A 1 78 ? -13.980 -4.220 30.893 1.00 89.12 78 ASP A CA 1
ATOM 623 C C . ASP A 1 78 ? -14.689 -5.081 31.935 1.00 89.12 78 ASP A C 1
ATOM 625 O O . ASP A 1 78 ? -14.892 -6.275 31.736 1.00 89.12 78 ASP A O 1
ATOM 629 N N . GLU A 1 79 ? -15.142 -4.459 33.025 1.00 90.75 79 GLU A N 1
ATOM 630 C CA . GLU A 1 79 ? -15.953 -5.127 34.050 1.00 90.75 79 GLU A CA 1
ATOM 631 C C . GLU A 1 79 ? -17.298 -5.627 33.499 1.00 90.75 79 GLU A C 1
ATOM 633 O O . GLU A 1 79 ? -17.860 -6.589 34.016 1.00 90.75 79 GLU A O 1
ATOM 638 N N . SER A 1 80 ? -17.812 -4.995 32.438 1.00 93.25 80 SER A N 1
ATOM 639 C CA . SER A 1 80 ? -19.059 -5.371 31.765 1.00 93.25 80 SER A CA 1
ATOM 640 C C . SER A 1 80 ? -18.854 -6.296 30.559 1.00 93.25 80 SER A C 1
ATOM 642 O O . SER A 1 80 ? -19.796 -6.534 29.795 1.00 93.25 80 SER A O 1
ATOM 644 N N . ARG A 1 81 ? -17.632 -6.813 30.356 1.00 95.62 81 ARG A N 1
ATOM 645 C CA . ARG A 1 81 ? -17.318 -7.668 29.208 1.00 95.62 81 ARG A CA 1
ATOM 646 C C . ARG A 1 81 ? -18.151 -8.945 29.196 1.00 95.62 81 ARG A C 1
ATOM 648 O O . ARG A 1 81 ? -18.503 -9.524 30.221 1.00 95.62 81 ARG A O 1
ATOM 655 N N . ASN A 1 82 ? -18.385 -9.443 27.993 1.00 98.06 82 ASN A N 1
ATOM 656 C CA . ASN A 1 82 ? -18.887 -10.779 27.762 1.00 98.06 82 ASN A CA 1
ATOM 657 C C . ASN A 1 82 ? -17.692 -11.722 27.562 1.00 98.06 82 ASN A C 1
ATOM 659 O O . ASN A 1 82 ? -17.007 -11.654 26.539 1.00 98.06 82 ASN A O 1
ATOM 663 N N . ASP A 1 83 ? -17.463 -12.625 28.517 1.00 97.38 83 ASP A N 1
ATOM 664 C CA . ASP A 1 83 ? -16.321 -13.550 28.472 1.00 97.38 83 A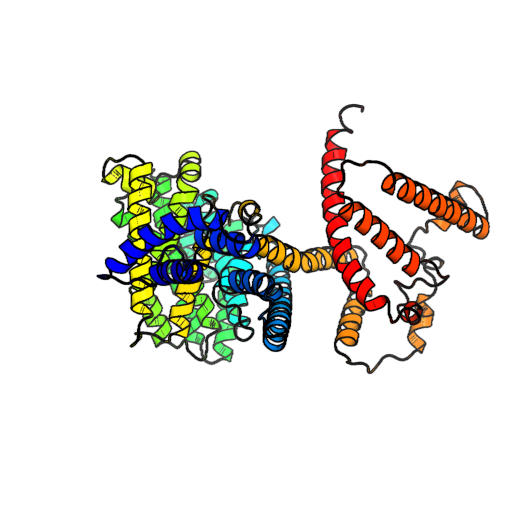SP A CA 1
ATOM 665 C C . ASP A 1 83 ? -16.362 -14.497 27.261 1.00 97.38 83 ASP A C 1
ATOM 667 O O . ASP A 1 83 ? -15.316 -14.906 26.756 1.00 97.38 83 ASP A O 1
ATOM 671 N N . THR A 1 84 ? -17.555 -14.817 26.741 1.00 98.00 84 THR A N 1
ATOM 672 C CA . THR A 1 84 ? -17.687 -15.639 25.525 1.00 98.00 84 THR A CA 1
ATOM 673 C C . THR A 1 84 ? -17.186 -14.879 24.300 1.00 98.00 84 THR A C 1
ATOM 675 O O . THR A 1 84 ? -16.435 -15.443 23.507 1.00 98.00 84 THR A O 1
ATOM 678 N N . LEU A 1 85 ? -17.539 -13.595 24.163 1.00 97.88 85 LEU A N 1
ATOM 679 C CA . LEU A 1 85 ? -17.055 -12.751 23.065 1.00 97.88 85 LEU A CA 1
ATOM 680 C C . LEU A 1 85 ? -15.548 -12.506 23.159 1.00 97.88 85 LEU A C 1
ATOM 682 O O . LEU A 1 85 ? -14.861 -12.611 22.146 1.00 97.88 85 LEU A O 1
ATOM 686 N N . LEU A 1 86 ? -15.022 -12.240 24.360 1.00 96.50 86 LEU A N 1
ATOM 687 C CA . LEU A 1 86 ? -13.581 -12.068 24.557 1.00 96.50 86 LEU A CA 1
ATOM 688 C C . LEU A 1 86 ? -12.814 -13.342 24.177 1.00 96.50 86 LEU A C 1
ATOM 690 O O . LEU A 1 86 ? -11.841 -13.279 23.425 1.00 96.50 86 LEU A O 1
ATOM 694 N N . LYS A 1 87 ? -13.269 -14.505 24.662 1.00 95.19 87 LYS A N 1
ATOM 695 C CA . LYS A 1 87 ? -12.656 -15.798 24.336 1.00 95.19 87 LYS A CA 1
ATOM 696 C C . LYS A 1 87 ? -12.708 -16.077 22.836 1.00 95.19 87 LYS A C 1
ATOM 698 O O . LYS A 1 87 ? -11.706 -16.500 22.267 1.00 95.19 87 LYS A O 1
ATOM 703 N N . PHE A 1 88 ? -13.852 -15.823 22.202 1.00 96.00 88 PHE A N 1
ATOM 704 C CA . PHE A 1 88 ? -14.011 -15.988 20.761 1.00 96.00 88 PHE A CA 1
ATOM 705 C C . PHE A 1 88 ? -13.033 -15.101 19.982 1.00 96.00 88 PHE A C 1
ATOM 707 O O . PHE A 1 88 ? -12.287 -15.615 19.154 1.00 96.00 88 PHE A O 1
ATOM 714 N N . ALA A 1 89 ? -12.961 -13.807 20.310 1.00 93.06 89 ALA A N 1
ATOM 715 C CA . ALA A 1 89 ? -12.070 -12.860 19.646 1.00 93.06 89 ALA A CA 1
ATOM 716 C C . ALA A 1 89 ? -10.586 -13.236 19.794 1.00 93.06 89 ALA A C 1
ATOM 718 O O . ALA A 1 89 ? -9.841 -13.157 18.822 1.00 93.06 89 ALA A O 1
ATOM 719 N N . LYS A 1 90 ? -10.153 -13.695 20.978 1.00 89.62 90 LYS A N 1
ATOM 720 C CA . LYS A 1 90 ? -8.772 -14.160 21.200 1.00 89.62 90 LYS A CA 1
ATOM 721 C C . LYS A 1 90 ? -8.433 -15.402 20.373 1.00 89.62 90 LYS A C 1
ATOM 723 O O . LYS A 1 90 ? -7.387 -15.440 19.731 1.00 89.62 90 LYS A O 1
ATOM 728 N N . ILE A 1 91 ? -9.312 -16.408 20.372 1.00 89.56 91 ILE A N 1
ATOM 729 C CA . ILE A 1 91 ? -9.094 -17.652 19.615 1.00 89.56 91 ILE A CA 1
ATOM 730 C C . ILE A 1 91 ? -9.063 -17.369 18.112 1.00 89.56 91 ILE A C 1
ATOM 732 O O . ILE A 1 91 ? -8.161 -17.846 17.425 1.00 89.56 91 ILE A O 1
ATOM 736 N N . ASP A 1 92 ? -10.018 -16.585 17.609 1.00 92.25 92 ASP A N 1
ATOM 737 C CA . ASP A 1 92 ? -10.062 -16.189 16.201 1.00 92.25 92 ASP A CA 1
ATOM 738 C C . ASP A 1 92 ? -8.801 -15.410 15.806 1.00 92.25 92 ASP A C 1
ATOM 740 O O . ASP A 1 92 ? -8.116 -15.776 14.846 1.00 92.25 92 ASP A O 1
ATOM 744 N N . PHE A 1 93 ? -8.419 -14.408 16.610 1.00 88.19 93 PHE A N 1
ATOM 745 C CA . PHE A 1 93 ? -7.236 -13.597 16.347 1.00 88.19 93 PHE A CA 1
ATOM 746 C C . PHE A 1 93 ? -5.971 -14.449 16.232 1.00 88.19 93 PHE A C 1
ATOM 748 O O . PHE A 1 93 ? -5.243 -14.305 15.244 1.00 88.19 93 PHE A O 1
ATOM 755 N N . ASN A 1 94 ? -5.745 -15.343 17.197 1.00 84.69 94 ASN A N 1
ATOM 756 C CA . ASN A 1 94 ? -4.561 -16.197 17.257 1.00 84.69 94 ASN A CA 1
ATOM 757 C C . ASN A 1 94 ? -4.557 -17.246 16.136 1.00 84.69 94 ASN A C 1
ATOM 759 O O . ASN A 1 94 ? -3.525 -17.474 15.512 1.00 84.69 94 ASN A O 1
ATOM 763 N N . ARG A 1 95 ? -5.709 -17.849 15.814 1.00 86.94 95 ARG A N 1
ATOM 764 C CA . ARG A 1 95 ? -5.815 -18.823 14.716 1.00 86.94 95 ARG A CA 1
ATOM 765 C C . ARG A 1 95 ? -5.472 -18.194 13.368 1.00 86.94 95 ARG A C 1
ATOM 767 O O . ARG A 1 95 ? -4.725 -18.778 12.588 1.00 86.94 95 ARG A O 1
ATOM 774 N N . VAL A 1 96 ? -6.012 -17.010 13.095 1.00 86.50 96 VAL A N 1
ATOM 775 C CA . VAL A 1 96 ? -5.723 -16.269 11.863 1.00 86.50 96 VAL A CA 1
ATOM 776 C C . VAL A 1 96 ? -4.251 -15.845 11.818 1.00 86.50 96 VAL A C 1
ATOM 778 O O . VAL A 1 96 ? -3.615 -15.939 10.774 1.00 86.50 96 VAL A O 1
ATOM 781 N N . GLN A 1 97 ? -3.674 -15.458 12.958 1.00 83.06 97 GLN A N 1
ATOM 782 C CA . GLN A 1 97 ? -2.255 -15.116 13.045 1.00 83.06 97 GLN A CA 1
ATOM 783 C C . GLN A 1 97 ? -1.339 -16.311 12.730 1.00 83.06 97 GLN A C 1
ATOM 785 O O . GLN A 1 97 ? -0.325 -16.131 12.060 1.00 83.06 97 GLN A O 1
ATOM 790 N N . LEU A 1 98 ? -1.688 -17.530 13.160 1.00 81.38 98 LEU A N 1
ATOM 791 C CA . LEU A 1 98 ? -0.929 -18.739 12.812 1.00 81.38 98 LEU A CA 1
ATOM 792 C C . LEU A 1 98 ? -0.889 -18.975 11.297 1.00 81.38 98 LEU A C 1
ATOM 794 O O . LEU A 1 98 ? 0.174 -19.267 10.755 1.00 81.38 98 LEU A O 1
ATOM 798 N N . LEU A 1 99 ? -2.014 -18.779 10.605 1.00 85.69 99 LEU A N 1
ATOM 799 C CA . LEU A 1 99 ? -2.054 -18.843 9.143 1.00 85.69 99 LEU A CA 1
ATOM 800 C C . LEU A 1 99 ? -1.133 -17.786 8.518 1.00 85.69 99 LEU A C 1
ATOM 802 O O . LEU A 1 99 ? -0.365 -18.093 7.611 1.00 85.69 99 LEU A O 1
ATOM 806 N N . HIS A 1 100 ? -1.160 -16.552 9.029 1.00 86.38 100 HIS A N 1
ATOM 807 C CA . HIS A 1 100 ? -0.289 -15.488 8.525 1.00 86.38 100 HIS A CA 1
ATOM 808 C C . HIS A 1 100 ? 1.202 -15.811 8.708 1.00 86.38 100 HIS A C 1
ATOM 810 O O . HIS A 1 100 ? 2.011 -15.488 7.841 1.00 86.38 100 HIS A O 1
ATOM 816 N N . LYS A 1 101 ? 1.573 -16.515 9.790 1.00 80.50 101 LYS A N 1
ATOM 817 C CA . LYS A 1 101 ? 2.941 -17.030 10.003 1.00 80.50 101 LYS A CA 1
ATOM 818 C C . LYS A 1 101 ? 3.346 -18.057 8.958 1.00 80.50 101 LYS A C 1
ATOM 820 O O . LYS A 1 101 ? 4.461 -17.993 8.444 1.00 80.50 101 LYS A O 1
ATOM 825 N N . GLN A 1 102 ? 2.444 -18.969 8.617 1.00 84.44 102 GLN A N 1
ATOM 826 C CA . GLN A 1 102 ? 2.691 -19.965 7.576 1.00 84.44 102 GLN A CA 1
ATOM 827 C C . GLN A 1 102 ? 2.862 -19.301 6.204 1.00 84.44 102 GLN A C 1
ATOM 829 O O . GLN A 1 102 ? 3.829 -19.590 5.500 1.00 84.44 102 GLN A O 1
ATOM 834 N N . GLU A 1 103 ? 1.979 -18.362 5.855 1.00 87.81 103 GLU A N 1
ATOM 835 C CA . GLU A 1 103 ? 2.067 -17.578 4.617 1.00 87.81 103 GLU A CA 1
ATOM 836 C C . GLU A 1 103 ? 3.397 -16.815 4.529 1.00 87.81 103 GLU A C 1
ATOM 838 O O . GLU A 1 103 ? 4.100 -16.918 3.521 1.00 87.81 103 GLU A O 1
ATOM 843 N N . LEU A 1 104 ? 3.803 -16.124 5.602 1.00 86.12 104 LEU A N 1
ATOM 844 C CA . LEU A 1 104 ? 5.078 -15.410 5.621 1.00 86.12 104 LEU A CA 1
ATOM 845 C C . LEU A 1 104 ? 6.282 -16.358 5.522 1.00 86.12 104 LEU A C 1
ATOM 847 O O . LEU A 1 104 ? 7.243 -16.026 4.830 1.00 86.12 104 LEU A O 1
ATOM 851 N N . SER A 1 105 ? 6.253 -17.536 6.158 1.00 81.81 105 SER A N 1
ATOM 852 C CA . SER A 1 105 ? 7.318 -18.544 6.010 1.00 81.81 105 SER A CA 1
ATOM 853 C C . SER A 1 105 ? 7.452 -19.012 4.558 1.00 81.81 105 SER A C 1
ATOM 855 O O . SER A 1 105 ? 8.562 -19.103 4.026 1.00 81.81 105 SER A O 1
ATOM 857 N N . ILE A 1 106 ? 6.329 -19.251 3.873 1.00 87.81 106 ILE A N 1
ATOM 858 C CA . ILE A 1 106 ? 6.320 -19.624 2.452 1.00 87.81 106 ILE A CA 1
ATOM 859 C C . ILE A 1 106 ? 6.865 -18.476 1.591 1.00 87.81 106 ILE A C 1
ATOM 861 O O . ILE A 1 106 ? 7.745 -18.713 0.765 1.00 87.81 106 ILE A O 1
ATOM 865 N N . LEU A 1 107 ? 6.401 -17.239 1.800 1.00 89.12 107 LEU A N 1
ATOM 866 C CA . LEU A 1 107 ? 6.894 -16.062 1.071 1.00 89.12 107 LEU A CA 1
ATOM 867 C C . LEU A 1 107 ? 8.379 -15.808 1.304 1.00 89.12 107 LEU A C 1
ATOM 869 O O . LEU A 1 107 ? 9.095 -15.471 0.369 1.00 89.12 107 LEU A O 1
ATOM 873 N N . SER A 1 108 ? 8.857 -15.990 2.531 1.00 85.81 108 SER A N 1
ATOM 874 C CA . SER A 1 108 ? 10.265 -15.783 2.864 1.00 85.81 108 SER A CA 1
ATOM 875 C C . SER A 1 108 ? 11.153 -16.829 2.201 1.00 85.81 108 SER A C 1
ATOM 877 O O . SER A 1 108 ? 12.217 -16.485 1.699 1.00 85.81 108 SER A O 1
ATOM 879 N N . ARG A 1 109 ? 10.720 -18.098 2.154 1.00 86.44 109 ARG A N 1
ATOM 880 C CA . ARG A 1 109 ? 11.425 -19.141 1.394 1.00 86.44 109 ARG A CA 1
ATOM 881 C C . ARG A 1 109 ? 11.444 -18.819 -0.094 1.00 86.44 109 ARG A C 1
ATOM 883 O O . ARG A 1 109 ? 12.520 -18.768 -0.669 1.00 86.44 109 ARG A O 1
ATOM 890 N N . TRP A 1 110 ? 10.285 -18.494 -0.667 1.00 92.50 110 TRP A N 1
ATOM 891 C CA . TRP A 1 110 ? 10.178 -18.063 -2.062 1.00 92.50 110 TRP A CA 1
ATOM 892 C C . TRP A 1 110 ? 11.118 -16.890 -2.380 1.00 92.50 110 TRP A C 1
ATOM 894 O O . TRP A 1 110 ? 11.817 -16.918 -3.387 1.00 92.50 110 TRP A O 1
ATOM 904 N N . TRP A 1 111 ? 11.180 -15.888 -1.502 1.00 90.38 111 TRP A N 1
ATOM 905 C CA . TRP A 1 111 ? 12.067 -14.737 -1.653 1.00 90.38 111 TRP A CA 1
ATOM 906 C C . TRP A 1 111 ? 13.551 -15.119 -1.558 1.00 90.38 111 TRP A C 1
ATOM 908 O O . TRP A 1 111 ? 14.356 -14.679 -2.376 1.00 90.38 111 TRP A O 1
ATOM 918 N N . ASN A 1 112 ? 13.911 -15.975 -0.599 1.00 86.94 112 ASN A N 1
ATOM 919 C CA . ASN A 1 112 ?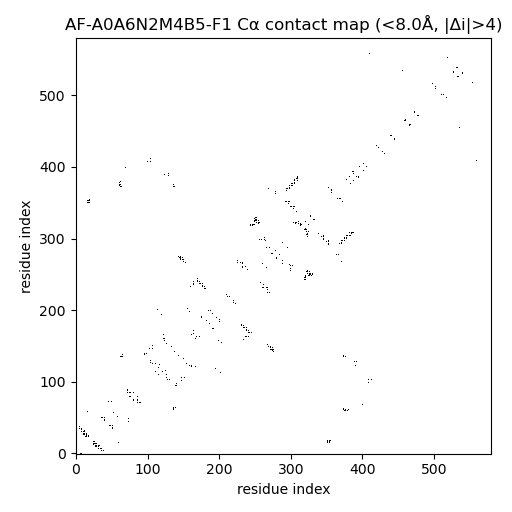 15.279 -16.464 -0.438 1.00 86.94 112 ASN A CA 1
ATOM 920 C C . ASN A 1 112 ? 15.738 -17.310 -1.636 1.00 86.94 112 ASN A C 1
ATOM 922 O O . ASN A 1 112 ? 16.891 -17.192 -2.044 1.00 86.94 112 ASN A O 1
ATOM 926 N N . ASP A 1 113 ? 14.852 -18.123 -2.214 1.00 89.00 113 ASP A N 1
ATOM 927 C CA . ASP A 1 113 ? 15.157 -18.984 -3.363 1.00 89.00 113 ASP A CA 1
ATOM 928 C C . ASP A 1 113 ? 15.463 -18.178 -4.638 1.00 89.00 113 ASP A C 1
ATOM 930 O O . ASP A 1 113 ? 16.196 -18.656 -5.504 1.00 89.00 113 ASP A O 1
ATOM 934 N N . LEU A 1 114 ? 14.960 -16.939 -4.748 1.00 89.31 114 LEU A N 1
ATOM 935 C CA . LEU A 1 114 ? 15.324 -16.017 -5.832 1.00 89.31 114 LEU A CA 1
ATOM 936 C C . LEU A 1 114 ? 16.761 -15.481 -5.706 1.00 89.31 114 LEU A C 1
ATOM 938 O O . LEU A 1 114 ? 17.316 -15.006 -6.690 1.00 89.31 114 LEU A O 1
ATOM 942 N N . ASN A 1 115 ? 17.362 -15.538 -4.512 1.00 88.31 115 ASN A N 1
ATOM 943 C CA . ASN A 1 115 ? 18.708 -15.038 -4.200 1.00 88.31 115 ASN A CA 1
ATOM 944 C C . ASN A 1 115 ? 18.964 -13.553 -4.549 1.00 88.31 115 ASN A C 1
ATOM 946 O O . ASN A 1 115 ? 20.098 -13.120 -4.747 1.00 88.31 115 ASN A O 1
ATOM 950 N N . PHE A 1 116 ? 17.918 -12.727 -4.591 1.00 89.94 116 PHE A N 1
ATOM 951 C CA . PHE A 1 116 ? 18.030 -11.322 -5.005 1.00 89.94 116 PHE A CA 1
ATOM 952 C C . PHE A 1 116 ? 18.757 -10.421 -4.012 1.00 89.94 116 PHE A C 1
ATOM 954 O O . PHE A 1 116 ? 19.221 -9.356 -4.400 1.00 89.94 116 PHE A O 1
ATOM 961 N N . ALA A 1 117 ? 18.926 -10.848 -2.761 1.00 82.75 117 ALA A N 1
ATOM 962 C CA . ALA A 1 117 ? 19.809 -10.146 -1.834 1.00 82.75 117 ALA A CA 1
ATOM 963 C C . ALA A 1 117 ? 21.273 -10.123 -2.325 1.00 82.75 117 ALA A C 1
ATOM 965 O O . ALA A 1 117 ? 22.008 -9.192 -2.002 1.00 82.75 117 ALA A O 1
ATOM 966 N N . GLU A 1 118 ? 21.694 -11.134 -3.094 1.00 86.44 118 GLU A N 1
ATOM 967 C CA . GLU A 1 118 ? 23.031 -11.209 -3.692 1.00 86.44 118 GLU A CA 1
ATOM 968 C C . GLU A 1 118 ? 23.039 -10.673 -5.132 1.00 86.44 118 GLU A C 1
ATOM 970 O O . GLU A 1 118 ? 23.941 -9.918 -5.488 1.00 86.44 118 GLU A O 1
ATOM 975 N N . GLU A 1 119 ? 22.028 -11.016 -5.940 1.00 89.81 119 GLU A N 1
ATOM 976 C CA . GLU A 1 119 ? 21.950 -10.623 -7.359 1.00 89.81 119 GLU A CA 1
ATOM 977 C C . GLU A 1 119 ? 21.556 -9.147 -7.566 1.00 89.81 119 GLU A C 1
ATOM 979 O O . GLU A 1 119 ? 21.990 -8.517 -8.528 1.00 89.81 119 GLU A O 1
ATOM 984 N N . LEU A 1 120 ? 20.745 -8.577 -6.664 1.00 92.94 120 LEU A N 1
ATOM 985 C CA . LEU A 1 120 ? 20.207 -7.210 -6.733 1.00 92.94 120 LEU A CA 1
ATOM 986 C C . LEU A 1 120 ? 20.476 -6.447 -5.416 1.00 92.94 120 LEU A C 1
ATOM 988 O O . LEU A 1 120 ? 19.540 -6.006 -4.745 1.00 92.94 120 LEU A O 1
ATOM 992 N N . PRO A 1 121 ? 21.750 -6.258 -5.013 1.00 91.75 121 PRO A N 1
ATOM 993 C CA . PRO A 1 121 ? 22.106 -5.736 -3.688 1.00 91.75 121 PRO A CA 1
ATOM 994 C C . PRO A 1 121 ? 21.736 -4.259 -3.478 1.00 91.75 121 PRO A C 1
ATOM 996 O O . PRO A 1 121 ? 21.806 -3.764 -2.354 1.00 91.75 121 PRO A O 1
ATOM 999 N N . TYR A 1 122 ? 21.376 -3.546 -4.549 1.00 92.12 122 TYR A N 1
ATOM 1000 C CA . TYR A 1 122 ? 20.893 -2.167 -4.490 1.00 92.12 122 TYR A CA 1
ATOM 1001 C C . TYR A 1 122 ? 19.450 -2.070 -3.976 1.00 92.12 122 TYR A C 1
ATOM 1003 O O . TYR A 1 122 ? 19.056 -1.022 -3.470 1.00 92.12 122 TYR A O 1
ATOM 1011 N N . ALA A 1 123 ? 18.666 -3.144 -4.101 1.00 92.25 123 ALA A N 1
ATOM 1012 C CA . ALA A 1 123 ? 17.245 -3.118 -3.806 1.00 92.25 123 ALA A CA 1
ATOM 1013 C C . ALA A 1 123 ? 16.944 -3.347 -2.317 1.00 92.25 123 ALA A C 1
ATOM 1015 O O . ALA A 1 123 ? 17.633 -4.080 -1.601 1.00 92.25 123 ALA A O 1
ATOM 1016 N N . ARG A 1 124 ? 15.854 -2.747 -1.839 1.00 90.38 124 ARG A N 1
ATOM 1017 C CA . ARG A 1 124 ? 15.381 -2.866 -0.458 1.00 90.38 124 ARG A CA 1
ATOM 1018 C C . ARG A 1 124 ? 14.880 -4.291 -0.186 1.00 90.38 124 ARG A C 1
ATOM 1020 O O . ARG A 1 124 ? 13.951 -4.787 -0.825 1.00 90.38 124 ARG A O 1
ATOM 1027 N N . ASP A 1 125 ? 15.441 -4.954 0.825 1.00 86.75 125 ASP A N 1
ATOM 1028 C CA . ASP A 1 125 ? 14.948 -6.250 1.317 1.00 86.75 125 ASP A CA 1
ATOM 1029 C C . ASP A 1 125 ? 13.829 -6.051 2.355 1.00 86.75 125 ASP A C 1
ATOM 1031 O O . ASP A 1 125 ? 14.093 -5.624 3.482 1.00 86.75 125 ASP A O 1
ATOM 1035 N N . ARG A 1 126 ? 12.572 -6.252 1.938 1.00 87.88 126 ARG A N 1
ATOM 1036 C CA . ARG A 1 126 ? 11.356 -5.808 2.656 1.00 87.88 126 ARG A CA 1
ATOM 1037 C C . ARG A 1 126 ? 10.174 -6.775 2.537 1.00 87.88 126 ARG A C 1
ATOM 1039 O O . ARG A 1 126 ? 9.016 -6.367 2.535 1.00 87.88 126 ARG A O 1
ATOM 1046 N N . ILE A 1 127 ? 10.433 -8.074 2.373 1.00 87.50 127 ILE A N 1
ATOM 1047 C CA . ILE A 1 127 ? 9.348 -9.048 2.146 1.00 87.50 127 ILE A CA 1
ATOM 1048 C C . ILE A 1 127 ? 8.340 -9.096 3.311 1.00 87.50 127 ILE A C 1
ATOM 1050 O O . ILE A 1 127 ? 7.148 -9.301 3.087 1.00 87.50 127 ILE A O 1
ATOM 1054 N N . VAL A 1 128 ? 8.796 -8.847 4.543 1.00 84.44 128 VAL A N 1
ATOM 1055 C CA . VAL A 1 128 ? 7.948 -8.833 5.744 1.00 84.44 128 VAL A CA 1
ATOM 1056 C C . VAL A 1 128 ? 7.036 -7.606 5.763 1.00 84.44 128 VAL A C 1
ATOM 1058 O O . VAL A 1 128 ? 5.832 -7.743 5.980 1.00 84.44 128 VAL A O 1
ATOM 1061 N N . GLU A 1 129 ? 7.583 -6.423 5.482 1.00 86.62 129 GLU A N 1
ATOM 1062 C CA . GLU A 1 129 ? 6.840 -5.166 5.365 1.00 86.62 129 GLU A CA 1
ATOM 1063 C C . GLU A 1 129 ? 5.785 -5.260 4.254 1.00 86.62 129 GLU A C 1
ATOM 1065 O O . GLU A 1 129 ? 4.634 -4.872 4.451 1.00 86.62 129 GLU A O 1
ATOM 1070 N N . ILE A 1 130 ? 6.150 -5.838 3.104 1.00 92.12 130 ILE A N 1
ATOM 1071 C CA . ILE A 1 130 ? 5.233 -6.067 1.979 1.00 92.12 130 ILE A CA 1
ATOM 1072 C C . ILE A 1 130 ? 4.102 -7.011 2.370 1.00 92.12 130 ILE A C 1
ATOM 1074 O O . ILE A 1 130 ? 2.940 -6.754 2.050 1.00 92.12 130 ILE A O 1
ATOM 1078 N N . TYR A 1 131 ? 4.418 -8.108 3.059 1.00 92.81 131 TYR A N 1
ATOM 1079 C CA . TYR A 1 131 ? 3.387 -9.031 3.511 1.00 92.81 131 TYR A CA 1
ATOM 1080 C C . TYR A 1 131 ? 2.442 -8.363 4.512 1.00 92.81 131 TYR A C 1
ATOM 1082 O O . TYR A 1 131 ? 1.230 -8.505 4.379 1.00 92.81 131 TYR A O 1
ATOM 1090 N N . PHE A 1 132 ? 2.960 -7.576 5.459 1.00 88.50 132 PHE A N 1
ATOM 1091 C CA . PHE A 1 132 ? 2.125 -6.778 6.359 1.00 88.50 132 PHE A CA 1
ATOM 1092 C C . PHE A 1 132 ? 1.217 -5.811 5.589 1.00 88.50 132 PHE A C 1
ATOM 1094 O O . PHE A 1 132 ? 0.026 -5.716 5.895 1.00 88.50 132 PHE A O 1
ATOM 1101 N N . TRP A 1 133 ? 1.751 -5.142 4.563 1.00 89.62 133 TRP A N 1
ATOM 1102 C CA . TRP A 1 133 ? 0.981 -4.229 3.724 1.00 89.62 133 TRP A CA 1
ATOM 1103 C C . TRP A 1 133 ? -0.197 -4.950 3.064 1.00 89.62 133 TRP A C 1
ATOM 1105 O O . TRP A 1 133 ? -1.350 -4.550 3.219 1.00 89.62 133 TRP A O 1
ATOM 1115 N N . VAL A 1 134 ? 0.075 -6.067 2.392 1.00 94.50 134 VAL A N 1
ATOM 1116 C CA . VAL A 1 134 ? -0.937 -6.862 1.685 1.00 94.50 134 VAL A CA 1
ATOM 1117 C C . VAL A 1 134 ? -1.928 -7.527 2.648 1.00 94.50 134 VAL A C 1
ATOM 1119 O O . VAL A 1 134 ? -3.126 -7.585 2.370 1.00 94.50 134 VAL A O 1
ATOM 1122 N N . ASN A 1 135 ? -1.465 -7.981 3.814 1.00 92.81 135 ASN A N 1
ATOM 1123 C CA . ASN A 1 135 ? -2.317 -8.528 4.871 1.00 92.81 135 ASN A CA 1
ATOM 1124 C C . ASN A 1 135 ? -3.337 -7.500 5.384 1.00 92.81 135 ASN A C 1
ATOM 1126 O O . ASN A 1 135 ? -4.462 -7.861 5.731 1.00 92.81 135 ASN A O 1
ATOM 1130 N N . GLY A 1 136 ? -2.966 -6.216 5.378 1.00 91.62 136 GLY A N 1
ATOM 1131 C CA . GLY A 1 136 ? -3.850 -5.117 5.742 1.00 91.62 136 GLY A CA 1
ATOM 1132 C C . GLY A 1 136 ? -5.043 -4.927 4.801 1.00 91.62 136 GLY A C 1
ATOM 1133 O O . GLY A 1 136 ? -6.058 -4.399 5.251 1.00 91.62 136 GLY A O 1
ATOM 1134 N N . ILE A 1 137 ? -4.956 -5.384 3.543 1.00 94.25 137 ILE A N 1
ATOM 1135 C CA . ILE A 1 137 ? -6.032 -5.278 2.542 1.00 94.25 137 ILE A CA 1
ATOM 1136 C C . ILE A 1 137 ? -7.182 -6.237 2.902 1.00 94.25 137 ILE A C 1
ATOM 1138 O O . ILE A 1 137 ? -8.326 -5.811 3.065 1.00 94.25 137 ILE A O 1
ATOM 1142 N N . HIS A 1 138 ? -6.852 -7.510 3.139 1.00 93.12 138 HIS A N 1
ATOM 1143 C CA . HIS A 1 138 ? -7.769 -8.543 3.627 1.00 93.12 138 HIS A CA 1
ATOM 1144 C C . HIS A 1 138 ? -7.024 -9.591 4.468 1.00 93.1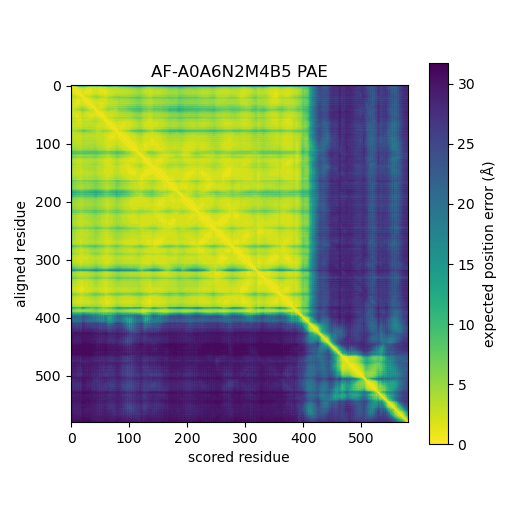2 138 HIS A C 1
ATOM 1146 O O . HIS A 1 138 ? -6.029 -10.188 4.039 1.00 93.12 138 HIS A O 1
ATOM 1152 N N . PHE A 1 139 ? -7.523 -9.869 5.669 1.00 92.31 139 PHE A N 1
ATOM 1153 C CA . PHE A 1 139 ? -6.826 -10.697 6.660 1.00 92.31 139 PHE A CA 1
ATOM 1154 C C . PHE A 1 139 ? -7.461 -12.078 6.843 1.00 92.31 139 PHE A C 1
ATOM 1156 O O . PHE A 1 139 ? -6.870 -12.954 7.475 1.00 92.31 139 PHE A O 1
ATOM 1163 N N . GLU A 1 140 ? -8.660 -12.280 6.308 1.00 94.00 140 GLU A N 1
ATOM 1164 C CA . GLU A 1 140 ? -9.474 -13.462 6.538 1.00 94.00 140 GLU A CA 1
ATOM 1165 C C . GLU A 1 140 ? -8.857 -14.712 5.879 1.00 94.00 140 GLU A C 1
ATOM 1167 O O . GLU A 1 140 ? -8.216 -14.603 4.824 1.00 94.00 140 GLU A O 1
ATOM 1172 N N . PRO A 1 141 ? -9.019 -15.912 6.470 1.00 93.00 141 PRO A N 1
ATOM 1173 C CA . PRO A 1 141 ? -8.342 -17.123 6.005 1.00 93.00 141 PRO A CA 1
ATOM 1174 C C . PRO A 1 141 ? -8.560 -17.480 4.533 1.00 93.00 141 PRO A C 1
ATOM 1176 O O . PRO A 1 141 ? -7.618 -17.896 3.865 1.00 93.00 141 PRO A O 1
ATOM 1179 N N . GLN A 1 142 ? -9.768 -17.272 4.006 1.00 93.75 142 GLN A N 1
ATOM 1180 C CA . GLN A 1 142 ? -10.121 -17.621 2.628 1.00 93.75 142 GLN A CA 1
ATOM 1181 C C . GLN A 1 142 ? -9.336 -16.830 1.568 1.00 93.75 142 GLN A C 1
ATOM 1183 O O . GLN A 1 142 ? -9.236 -17.272 0.430 1.00 93.75 142 GLN A O 1
ATOM 1188 N N . TYR A 1 143 ? -8.728 -15.698 1.936 1.00 95.88 143 TYR A N 1
ATOM 1189 C CA . TYR A 1 143 ? -7.966 -14.850 1.013 1.00 95.88 143 TYR A CA 1
ATOM 1190 C C . TYR A 1 143 ? -6.455 -15.126 1.038 1.00 95.88 143 TYR A C 1
ATOM 1192 O O . TYR A 1 143 ? -5.668 -14.288 0.600 1.00 95.88 143 TYR A O 1
ATOM 1200 N N . ALA A 1 144 ? -6.032 -16.294 1.537 1.00 95.50 144 ALA A N 1
ATOM 1201 C CA . ALA A 1 144 ? -4.625 -16.693 1.590 1.00 95.50 144 ALA A CA 1
ATOM 1202 C C . ALA A 1 144 ? -3.944 -16.628 0.213 1.00 95.50 144 ALA A C 1
ATOM 1204 O O . ALA A 1 144 ? -2.912 -15.978 0.069 1.00 95.50 144 ALA A O 1
ATOM 1205 N N . PHE A 1 145 ? -4.552 -17.218 -0.824 1.00 96.06 145 PHE A N 1
ATOM 1206 C CA . PHE A 1 145 ? -3.996 -17.182 -2.184 1.00 96.06 145 PHE A CA 1
ATOM 1207 C C . PHE A 1 145 ? -3.857 -15.748 -2.713 1.00 96.06 145 PHE A C 1
ATOM 1209 O O . PHE A 1 145 ? -2.817 -15.396 -3.266 1.00 96.06 145 PHE A O 1
ATOM 1216 N N . SER A 1 146 ? -4.862 -14.900 -2.465 1.00 97.19 146 SER A N 1
ATOM 1217 C CA . SER A 1 146 ? -4.799 -13.478 -2.813 1.00 97.19 146 SER A CA 1
ATOM 1218 C C . SER A 1 146 ? -3.610 -12.787 -2.141 1.00 97.19 146 SER A C 1
ATOM 1220 O O . SER A 1 146 ? -2.812 -12.143 -2.819 1.00 97.19 146 SER A O 1
ATOM 1222 N N . ARG A 1 147 ? -3.442 -12.957 -0.819 1.00 97.69 147 ARG A N 1
ATOM 1223 C CA . ARG A 1 147 ? -2.318 -12.356 -0.084 1.00 97.69 147 ARG A CA 1
ATOM 1224 C C . ARG A 1 147 ? -0.974 -12.833 -0.620 1.00 97.69 147 ARG A C 1
ATOM 1226 O O . ARG A 1 147 ? -0.091 -12.014 -0.843 1.00 97.69 147 ARG A O 1
ATOM 1233 N N . MET A 1 148 ? -0.832 -14.132 -0.875 1.00 97.25 148 MET A N 1
ATOM 1234 C CA . MET A 1 148 ? 0.399 -14.704 -1.421 1.00 97.25 148 MET A CA 1
ATOM 1235 C C . MET A 1 148 ? 0.756 -14.085 -2.776 1.00 97.25 148 MET A C 1
ATOM 1237 O O . MET A 1 148 ? 1.875 -13.604 -2.952 1.00 97.25 148 MET A O 1
ATOM 1241 N N . MET A 1 149 ? -0.191 -14.047 -3.717 1.00 97.88 149 MET A N 1
ATOM 1242 C CA . MET A 1 149 ? 0.057 -13.495 -5.050 1.00 97.88 149 MET A CA 1
ATOM 1243 C C . MET A 1 149 ? 0.297 -11.988 -5.010 1.00 97.88 149 MET A C 1
ATOM 1245 O O . MET A 1 149 ? 1.280 -11.516 -5.581 1.00 97.88 149 MET A O 1
ATOM 1249 N N . ALA A 1 150 ? -0.535 -11.233 -4.291 1.00 98.25 150 ALA A N 1
ATOM 1250 C CA . ALA A 1 150 ? -0.354 -9.796 -4.141 1.00 98.25 150 ALA A CA 1
ATOM 1251 C C . ALA A 1 150 ? 1.000 -9.458 -3.496 1.00 98.25 150 ALA A C 1
ATOM 1253 O O . ALA A 1 150 ? 1.688 -8.581 -4.000 1.00 98.25 150 ALA A O 1
ATOM 1254 N N . SER A 1 151 ? 1.465 -10.193 -2.477 1.00 98.25 151 SER A N 1
ATOM 1255 C CA . SER A 1 151 ? 2.801 -9.972 -1.901 1.00 98.25 151 SER A CA 1
ATOM 1256 C C . SER A 1 151 ? 3.936 -10.234 -2.892 1.00 98.25 151 SER A C 1
ATOM 1258 O O . SER A 1 151 ? 4.885 -9.450 -2.936 1.00 98.25 151 SER A O 1
ATOM 1260 N N . LYS A 1 152 ? 3.843 -11.286 -3.718 1.00 98.38 152 LYS A N 1
ATOM 1261 C CA . LYS A 1 152 ? 4.837 -11.546 -4.773 1.00 98.38 152 LYS A CA 1
ATOM 1262 C C . LYS A 1 152 ? 4.887 -10.397 -5.783 1.00 98.38 152 LYS A C 1
ATOM 1264 O O . LYS A 1 152 ? 5.969 -9.890 -6.073 1.00 98.38 152 LYS A O 1
ATOM 1269 N N . TYR A 1 153 ? 3.730 -9.945 -6.271 1.00 98.56 153 TYR A N 1
ATOM 1270 C CA . TYR A 1 153 ? 3.648 -8.825 -7.212 1.00 98.56 153 TYR A CA 1
ATOM 1271 C C . TYR A 1 153 ? 4.142 -7.513 -6.600 1.00 98.56 153 TYR A C 1
ATOM 1273 O O . TYR A 1 153 ? 4.969 -6.842 -7.213 1.00 98.56 153 TYR A O 1
ATOM 1281 N N . THR A 1 154 ? 3.728 -7.180 -5.376 1.00 98.00 154 THR A N 1
ATOM 1282 C CA . THR A 1 154 ? 4.214 -5.993 -4.657 1.00 98.00 154 THR A CA 1
ATOM 1283 C C . THR A 1 154 ? 5.729 -6.047 -4.442 1.00 98.00 154 THR A C 1
ATOM 1285 O O . THR A 1 154 ? 6.397 -5.016 -4.506 1.00 98.00 154 THR A O 1
ATOM 1288 N N . LYS A 1 155 ? 6.318 -7.239 -4.259 1.00 96.94 155 LYS A N 1
ATOM 1289 C CA . LYS A 1 155 ? 7.777 -7.368 -4.177 1.00 96.94 155 LYS A CA 1
ATOM 1290 C C . LYS A 1 155 ? 8.469 -7.001 -5.483 1.00 96.94 155 LYS A C 1
ATOM 1292 O O . LYS A 1 155 ? 9.456 -6.272 -5.442 1.00 96.94 155 LYS A O 1
ATOM 1297 N N . PHE A 1 156 ? 7.944 -7.438 -6.624 1.00 97.88 156 PHE A N 1
ATOM 1298 C CA . PHE A 1 156 ? 8.479 -7.028 -7.923 1.00 97.88 156 PHE A CA 1
ATOM 1299 C C . PHE A 1 156 ? 8.245 -5.554 -8.239 1.00 97.88 156 PHE A C 1
ATOM 1301 O O . PHE A 1 156 ? 9.127 -4.927 -8.816 1.00 97.88 156 PHE A O 1
ATOM 1308 N N . VAL A 1 157 ? 7.106 -4.997 -7.825 1.00 98.12 157 VAL A N 1
ATOM 1309 C CA . VAL A 1 157 ? 6.863 -3.552 -7.880 1.00 98.12 157 VAL A CA 1
ATOM 1310 C C . VAL A 1 157 ? 7.979 -2.808 -7.149 1.00 98.12 157 VAL A C 1
ATOM 1312 O O . VAL A 1 157 ? 8.626 -1.968 -7.755 1.00 98.12 157 VAL A O 1
ATOM 1315 N N . SER A 1 158 ? 8.286 -3.180 -5.900 1.00 96.56 158 SER A N 1
ATOM 1316 C CA . SER A 1 158 ? 9.370 -2.536 -5.145 1.00 96.56 158 SER A CA 1
ATOM 1317 C C . SER A 1 158 ? 10.752 -2.721 -5.774 1.00 96.56 158 SER A C 1
ATOM 1319 O O . SER A 1 158 ? 11.585 -1.834 -5.644 1.00 96.56 158 SER A O 1
ATOM 1321 N N . LEU A 1 159 ? 11.030 -3.863 -6.412 1.00 97.06 159 LEU A N 1
ATOM 1322 C CA . LEU A 1 159 ? 12.307 -4.071 -7.104 1.00 97.06 159 LEU A CA 1
ATOM 1323 C C . LEU A 1 159 ? 12.446 -3.150 -8.315 1.00 97.06 159 LEU A C 1
ATOM 1325 O O . LEU A 1 159 ? 13.535 -2.653 -8.588 1.00 97.06 159 LEU A O 1
ATOM 1329 N N . LEU A 1 160 ? 11.355 -2.939 -9.049 1.00 96.94 160 LEU A N 1
ATOM 1330 C CA . LEU A 1 160 ? 11.350 -2.032 -10.189 1.00 96.94 160 LEU A CA 1
ATOM 1331 C C . LEU A 1 160 ? 11.398 -0.580 -9.751 1.00 96.94 160 LEU A C 1
ATOM 1333 O O . LEU A 1 160 ? 12.155 0.165 -10.349 1.00 96.94 160 LEU A O 1
ATOM 1337 N N . ASP A 1 161 ? 10.694 -0.219 -8.683 1.00 96.19 161 ASP A N 1
ATOM 1338 C CA . ASP A 1 161 ? 10.807 1.089 -8.035 1.00 96.19 161 ASP A CA 1
ATOM 1339 C C . ASP A 1 161 ? 12.279 1.415 -7.730 1.00 96.19 161 ASP A C 1
ATOM 1341 O O . ASP A 1 161 ? 12.825 2.365 -8.275 1.00 96.19 161 ASP A O 1
ATOM 1345 N N . ASP A 1 162 ? 12.983 0.532 -7.007 1.00 95.69 162 ASP A N 1
ATOM 1346 C CA . ASP A 1 162 ? 14.417 0.697 -6.706 1.00 95.69 162 ASP A CA 1
ATOM 1347 C C . ASP A 1 162 ? 15.295 0.762 -7.966 1.00 95.69 162 ASP A C 1
ATOM 1349 O O . ASP A 1 162 ? 16.325 1.438 -7.994 1.00 95.69 162 ASP A O 1
ATOM 1353 N N . THR A 1 163 ? 14.906 0.028 -9.012 1.00 96.94 163 THR A N 1
ATOM 1354 C CA . THR A 1 163 ? 15.643 -0.005 -10.277 1.00 96.94 163 THR A CA 1
ATOM 1355 C C . THR A 1 163 ? 15.489 1.308 -11.038 1.00 96.94 163 THR A C 1
ATOM 1357 O O . THR A 1 163 ? 16.489 1.834 -11.512 1.00 96.94 163 THR A O 1
ATOM 1360 N N . TYR A 1 164 ? 14.269 1.836 -11.146 1.00 95.62 164 TYR A N 1
ATOM 1361 C CA . TYR A 1 164 ? 13.959 3.052 -11.898 1.00 95.62 164 TYR A CA 1
ATOM 1362 C C . TYR A 1 164 ? 14.345 4.329 -11.138 1.00 95.62 164 TYR A C 1
ATOM 1364 O O . TYR A 1 164 ? 14.757 5.292 -11.774 1.00 95.62 164 TYR A O 1
ATOM 1372 N N . ASP A 1 165 ? 14.235 4.331 -9.806 1.00 89.06 165 ASP A N 1
ATOM 1373 C CA . ASP A 1 165 ? 14.499 5.502 -8.957 1.00 89.06 165 ASP A CA 1
ATOM 1374 C C . ASP A 1 165 ? 15.995 5.699 -8.672 1.00 89.06 165 ASP A C 1
ATOM 1376 O O . ASP A 1 165 ? 16.503 6.816 -8.711 1.00 89.06 165 ASP A O 1
ATOM 1380 N N . ALA A 1 166 ? 16.727 4.615 -8.381 1.00 86.94 166 ALA A N 1
ATOM 1381 C CA . ALA A 1 166 ? 18.031 4.735 -7.722 1.00 86.94 166 ALA A CA 1
ATOM 1382 C C . ALA A 1 166 ? 19.190 3.981 -8.389 1.00 86.94 166 ALA A C 1
ATOM 1384 O O . ALA A 1 166 ? 20.337 4.159 -7.965 1.00 86.94 166 ALA A O 1
ATOM 1385 N N . HIS A 1 167 ? 18.934 3.120 -9.380 1.00 93.81 167 HIS A N 1
ATOM 1386 C CA . HIS A 1 167 ? 19.971 2.223 -9.900 1.00 93.81 167 HIS A CA 1
ATOM 1387 C C . HIS A 1 167 ? 20.231 2.334 -11.402 1.00 93.81 167 HIS A C 1
ATOM 1389 O O . HIS A 1 167 ? 21.379 2.528 -11.802 1.00 93.81 167 HIS A O 1
ATOM 1395 N N . ALA A 1 168 ? 19.200 2.177 -12.229 1.00 96.25 168 ALA A N 1
ATOM 1396 C CA . ALA A 1 168 ? 19.348 2.144 -13.673 1.00 96.25 168 ALA A CA 1
ATOM 1397 C C . ALA A 1 168 ? 19.583 3.545 -14.243 1.00 96.25 168 ALA A C 1
ATOM 1399 O O . ALA A 1 168 ? 19.000 4.535 -13.803 1.00 96.25 168 ALA A O 1
ATOM 1400 N N . THR A 1 169 ? 20.413 3.626 -15.276 1.00 95.94 169 THR A N 1
ATOM 1401 C CA . THR A 1 169 ? 20.509 4.834 -16.099 1.00 95.94 169 THR A CA 1
ATOM 1402 C C . THR A 1 169 ? 19.250 5.002 -16.950 1.00 95.94 169 THR A C 1
ATOM 1404 O O . THR A 1 169 ? 18.562 4.029 -17.266 1.00 95.94 169 THR A O 1
ATOM 1407 N N . PHE A 1 170 ? 18.966 6.229 -17.392 1.00 95.25 170 PHE A N 1
ATOM 1408 C CA . PHE A 1 170 ? 17.790 6.488 -18.225 1.00 95.25 170 PHE A CA 1
ATOM 1409 C C . PHE A 1 170 ? 17.791 5.683 -19.543 1.00 95.25 170 PHE A C 1
ATOM 1411 O O . PHE A 1 170 ? 16.744 5.194 -19.963 1.00 95.25 170 PHE A O 1
ATOM 1418 N N . GLU A 1 171 ? 18.957 5.470 -20.166 1.00 96.19 171 GLU A N 1
ATOM 1419 C CA . GLU A 1 171 ? 19.087 4.609 -21.356 1.00 96.19 171 GLU A CA 1
ATOM 1420 C C . GLU A 1 171 ? 18.706 3.153 -21.040 1.00 96.19 171 GLU A C 1
ATOM 1422 O O . GLU A 1 171 ? 17.927 2.534 -21.767 1.00 96.19 171 GLU A O 1
ATOM 1427 N N . GLU A 1 172 ? 19.191 2.603 -19.924 1.00 97.50 172 GLU A N 1
ATOM 1428 C CA . GLU A 1 172 ? 18.829 1.246 -19.511 1.00 97.50 172 GLU A CA 1
ATOM 1429 C C . GLU A 1 172 ? 17.333 1.127 -19.172 1.00 97.50 172 GLU A C 1
ATOM 1431 O O . GLU A 1 172 ? 16.702 0.130 -19.527 1.00 97.50 172 GLU A O 1
ATOM 1436 N N . ILE A 1 173 ? 16.745 2.155 -18.549 1.00 97.50 173 ILE A N 1
ATOM 1437 C CA . ILE A 1 173 ? 15.304 2.242 -18.267 1.00 97.50 173 ILE A CA 1
ATOM 1438 C C . ILE A 1 173 ? 14.479 2.143 -19.553 1.00 97.50 173 ILE A C 1
ATOM 1440 O O . ILE A 1 173 ? 13.497 1.403 -19.587 1.00 97.50 173 ILE A O 1
ATOM 1444 N N . GLN A 1 174 ? 14.880 2.829 -20.628 1.00 96.62 174 GLN A N 1
ATOM 1445 C CA . GLN A 1 174 ? 14.185 2.746 -21.918 1.00 96.62 174 GLN A CA 1
ATOM 1446 C C . GLN A 1 174 ? 14.179 1.312 -22.460 1.00 96.62 174 GLN A C 1
ATOM 1448 O O . GLN A 1 174 ? 13.130 0.799 -22.853 1.00 96.62 174 GLN A O 1
ATOM 1453 N N . HIS A 1 175 ? 15.329 0.632 -22.416 1.00 97.06 175 HIS A N 1
ATOM 1454 C CA . HIS A 1 175 ? 15.429 -0.771 -22.820 1.00 97.06 175 HIS A CA 1
ATOM 1455 C C . HIS A 1 175 ? 14.569 -1.698 -21.952 1.00 97.06 175 HIS A C 1
ATOM 1457 O O . HIS A 1 175 ? 13.938 -2.625 -22.473 1.00 97.06 175 HIS A O 1
ATOM 1463 N N . LEU A 1 176 ? 14.530 -1.451 -20.641 1.00 96.81 176 LEU A N 1
ATOM 1464 C CA . LEU A 1 176 ? 13.756 -2.244 -19.695 1.00 96.81 176 LEU A CA 1
ATOM 1465 C C . LEU A 1 176 ? 12.245 -2.067 -19.898 1.00 96.81 176 LEU A C 1
ATOM 1467 O O . LEU A 1 176 ? 11.523 -3.063 -19.985 1.00 96.81 176 LEU A O 1
ATOM 1471 N N . THR A 1 177 ? 11.766 -0.834 -20.063 1.00 97.00 177 THR A N 1
ATOM 1472 C CA . THR A 1 177 ? 10.351 -0.566 -20.354 1.00 97.00 177 THR A CA 1
ATOM 1473 C C . THR A 1 177 ? 9.924 -1.199 -21.675 1.00 97.00 177 THR A C 1
ATOM 1475 O O . THR A 1 177 ? 8.909 -1.893 -21.726 1.00 97.00 177 THR A O 1
ATOM 1478 N N . ASP A 1 178 ? 10.735 -1.062 -22.726 1.00 96.38 178 ASP A N 1
ATOM 1479 C CA . ASP A 1 178 ? 10.491 -1.694 -24.024 1.00 96.38 178 ASP A CA 1
ATOM 1480 C C . ASP A 1 178 ? 10.384 -3.225 -23.920 1.00 96.38 178 ASP A C 1
ATOM 1482 O O . ASP A 1 178 ? 9.576 -3.863 -24.611 1.00 96.38 178 ASP A O 1
ATOM 1486 N N . ALA A 1 179 ? 11.195 -3.843 -23.057 1.00 96.56 179 ALA A N 1
ATOM 1487 C CA . ALA A 1 179 ? 11.101 -5.269 -22.777 1.00 96.56 179 ALA A CA 1
ATOM 1488 C C . ALA A 1 179 ? 9.786 -5.616 -22.059 1.00 96.56 179 ALA A C 1
ATOM 1490 O O . ALA A 1 179 ? 9.148 -6.616 -22.409 1.00 96.56 179 ALA A O 1
ATOM 1491 N N . PHE A 1 180 ? 9.333 -4.810 -21.096 1.00 93.69 180 PHE A N 1
ATOM 1492 C CA . PHE A 1 180 ? 8.049 -5.018 -20.415 1.00 93.69 180 PHE A CA 1
ATOM 1493 C C . PHE A 1 180 ? 6.837 -4.839 -21.333 1.00 93.69 180 PHE A C 1
ATOM 1495 O O . PHE A 1 180 ? 5.901 -5.636 -21.241 1.00 93.69 180 PHE A O 1
ATOM 1502 N N . GLU A 1 181 ? 6.884 -3.906 -22.285 1.00 93.12 181 GLU A N 1
ATOM 1503 C CA . GLU A 1 181 ? 5.852 -3.761 -23.319 1.00 93.12 181 GLU A CA 1
ATOM 1504 C C . GLU A 1 181 ? 5.697 -5.045 -24.148 1.00 93.12 181 GLU A C 1
ATOM 1506 O O . GLU A 1 181 ? 4.585 -5.538 -24.364 1.00 93.12 181 GLU A O 1
ATOM 1511 N N . ARG A 1 182 ? 6.825 -5.654 -24.546 1.00 92.75 182 ARG A N 1
ATOM 1512 C CA . ARG A 1 182 ? 6.838 -6.923 -25.297 1.00 92.75 182 ARG A CA 1
ATOM 1513 C C . ARG A 1 182 ? 6.477 -8.139 -24.445 1.00 92.75 182 ARG A C 1
ATOM 1515 O O . ARG A 1 182 ? 5.917 -9.094 -24.979 1.00 92.75 182 ARG A O 1
ATOM 1522 N N . CYS A 1 183 ? 6.822 -8.121 -23.156 1.00 92.06 183 CYS A N 1
ATOM 1523 C CA . CYS A 1 183 ? 6.590 -9.192 -22.180 1.00 92.06 183 CYS A CA 1
ATOM 1524 C C . CYS A 1 183 ? 6.904 -10.604 -22.730 1.00 92.06 183 CYS A C 1
ATOM 1526 O O . CYS A 1 183 ? 6.055 -11.497 -22.736 1.00 92.06 183 CYS A O 1
ATOM 1528 N N . SER A 1 184 ? 8.121 -10.787 -23.251 1.00 91.88 184 SER A N 1
ATOM 1529 C CA . SER A 1 184 ? 8.550 -11.986 -23.974 1.00 91.88 184 SER A CA 1
ATOM 1530 C C . SER A 1 184 ? 9.976 -12.378 -23.603 1.00 91.88 184 SER A C 1
ATOM 1532 O O . SER A 1 184 ? 10.845 -11.519 -23.481 1.00 91.88 184 SER A O 1
ATOM 1534 N N . MET A 1 185 ? 10.247 -13.685 -23.536 1.00 90.50 185 MET A N 1
ATOM 1535 C CA . MET A 1 185 ? 11.596 -14.225 -23.310 1.00 90.50 185 MET A CA 1
ATOM 1536 C C . MET A 1 185 ? 12.621 -13.700 -24.328 1.00 90.50 185 MET A C 1
ATOM 1538 O O . MET A 1 185 ? 13.773 -13.478 -23.979 1.00 90.50 185 MET A O 1
ATOM 1542 N N . ASN A 1 186 ? 12.196 -13.421 -25.565 1.00 91.38 186 ASN A N 1
ATOM 1543 C CA . ASN A 1 186 ? 13.077 -12.902 -26.618 1.00 91.38 186 ASN A CA 1
ATOM 1544 C C . ASN A 1 186 ? 13.611 -11.488 -26.324 1.00 91.38 186 ASN A C 1
ATOM 1546 O O . ASN A 1 186 ? 14.547 -11.039 -26.982 1.00 91.38 186 ASN A O 1
ATOM 1550 N N . ALA A 1 187 ? 12.998 -10.762 -25.384 1.00 93.25 187 ALA A N 1
ATOM 1551 C CA . ALA A 1 187 ? 13.457 -9.441 -24.977 1.00 93.25 187 ALA A CA 1
ATOM 1552 C C . ALA A 1 187 ? 14.607 -9.499 -23.954 1.00 93.25 187 ALA A C 1
ATOM 1554 O O . ALA A 1 187 ? 15.281 -8.490 -23.780 1.00 93.25 187 ALA A O 1
ATOM 1555 N N . ILE A 1 188 ? 14.875 -10.655 -23.324 1.00 93.38 188 ILE A N 1
ATOM 1556 C CA . ILE A 1 188 ? 15.941 -10.807 -22.315 1.00 93.38 188 ILE A CA 1
ATOM 1557 C C . ILE A 1 188 ? 17.307 -10.444 -22.908 1.00 93.38 188 ILE A C 1
ATOM 1559 O O . ILE A 1 188 ? 18.039 -9.641 -22.337 1.00 93.38 188 ILE A O 1
ATOM 1563 N N . ASP A 1 189 ? 17.630 -10.981 -24.085 1.00 90.88 189 ASP A N 1
ATOM 1564 C CA . ASP A 1 189 ? 18.932 -10.763 -24.730 1.00 90.88 189 ASP A CA 1
ATOM 1565 C C . ASP A 1 189 ? 19.143 -9.312 -25.195 1.00 90.88 189 ASP A C 1
ATOM 1567 O O . ASP A 1 189 ? 20.257 -8.927 -25.544 1.00 90.88 189 ASP A O 1
ATOM 1571 N N . GLN A 1 190 ? 18.078 -8.505 -25.209 1.00 91.38 190 GLN A N 1
ATOM 1572 C CA . GLN A 1 190 ? 18.103 -7.095 -25.605 1.00 91.38 190 GLN A CA 1
ATOM 1573 C C . GLN A 1 190 ? 18.342 -6.158 -24.417 1.00 91.38 190 GLN A C 1
ATOM 1575 O O . GLN A 1 190 ? 18.541 -4.963 -24.628 1.00 91.38 190 GLN A O 1
ATOM 1580 N N . LEU A 1 191 ? 18.306 -6.674 -23.183 1.00 96.38 191 LEU A N 1
ATOM 1581 C CA . LEU A 1 191 ? 18.563 -5.878 -21.990 1.00 96.38 191 LEU A CA 1
ATOM 1582 C C . LEU A 1 191 ? 20.073 -5.630 -21.834 1.00 96.38 191 LEU A C 1
ATOM 1584 O O . LEU A 1 191 ? 20.862 -6.580 -21.917 1.00 96.38 191 LEU A O 1
ATOM 1588 N N . PRO A 1 192 ? 20.486 -4.375 -21.586 1.00 94.25 192 PRO A N 1
ATOM 1589 C CA . PRO A 1 192 ? 21.893 -3.977 -21.606 1.00 94.25 192 PRO A CA 1
ATOM 1590 C C . PRO A 1 192 ? 22.700 -4.525 -20.422 1.00 94.25 192 PRO A C 1
ATOM 1592 O O . PRO A 1 192 ? 23.902 -4.748 -20.560 1.00 94.25 192 PRO A O 1
ATOM 1595 N N . ALA A 1 193 ? 22.050 -4.787 -19.285 1.00 95.00 193 ALA A N 1
ATOM 1596 C CA . ALA A 1 193 ? 22.705 -5.205 -18.052 1.00 95.00 193 ALA A CA 1
ATOM 1597 C C . ALA A 1 193 ? 22.191 -6.557 -17.541 1.00 95.00 193 ALA A C 1
ATOM 1599 O O . ALA A 1 193 ? 21.001 -6.868 -17.624 1.00 95.00 193 ALA A O 1
ATOM 1600 N N . ASP A 1 194 ? 23.086 -7.365 -16.968 1.00 94.75 194 ASP A N 1
ATOM 1601 C CA . ASP A 1 194 ? 22.742 -8.714 -16.502 1.00 94.75 194 ASP A CA 1
ATOM 1602 C C . ASP A 1 194 ? 21.767 -8.700 -15.315 1.00 94.75 194 ASP A C 1
ATOM 1604 O O . ASP A 1 194 ? 20.856 -9.526 -15.274 1.00 94.75 194 ASP A O 1
ATOM 1608 N N . TYR A 1 195 ? 21.858 -7.716 -14.413 1.00 95.38 195 TYR A N 1
ATOM 1609 C CA . TYR A 1 195 ? 20.904 -7.573 -13.305 1.00 95.38 195 TYR A CA 1
ATOM 1610 C C . TYR A 1 195 ? 19.465 -7.342 -13.810 1.00 95.38 195 TYR A C 1
ATOM 1612 O O . TYR A 1 195 ? 18.512 -7.893 -13.257 1.00 95.38 195 TYR A O 1
ATOM 1620 N N . MET A 1 196 ? 19.296 -6.603 -14.917 1.00 96.38 196 MET A N 1
ATOM 1621 C CA . MET A 1 196 ? 17.987 -6.400 -15.547 1.00 96.38 196 MET A CA 1
ATOM 1622 C C . MET A 1 196 ? 17.446 -7.697 -16.136 1.00 96.38 196 MET A C 1
ATOM 1624 O O . MET A 1 196 ? 16.252 -7.965 -16.027 1.00 96.38 196 MET A O 1
ATOM 1628 N N . LYS A 1 197 ? 18.313 -8.526 -16.731 1.00 96.44 197 LYS A N 1
ATOM 1629 C CA . LYS A 1 197 ? 17.927 -9.847 -17.250 1.00 96.44 197 LYS A CA 1
ATOM 1630 C C . LYS A 1 197 ? 17.439 -10.750 -16.127 1.00 96.44 197 LYS A C 1
ATOM 1632 O O . LYS A 1 197 ? 16.402 -11.391 -16.286 1.00 96.44 197 LYS A O 1
ATOM 1637 N N . VAL A 1 198 ? 18.150 -10.767 -14.997 1.00 95.38 198 VAL A N 1
ATOM 1638 C CA . VAL A 1 198 ? 17.768 -11.527 -13.797 1.00 95.38 198 VAL A CA 1
ATOM 1639 C C . VAL A 1 198 ? 16.394 -11.079 -13.290 1.00 95.38 198 VAL A C 1
ATOM 1641 O O . VAL A 1 198 ? 15.494 -11.910 -13.138 1.00 95.38 198 VAL A O 1
ATOM 1644 N N . LEU A 1 199 ? 16.200 -9.769 -13.107 1.00 96.00 199 LEU A N 1
ATOM 1645 C CA . LEU A 1 199 ? 14.932 -9.197 -12.650 1.00 96.00 199 LEU A CA 1
ATOM 1646 C C . LEU A 1 199 ? 13.777 -9.501 -13.618 1.00 96.00 199 LEU A C 1
ATOM 1648 O O . LEU A 1 199 ? 12.725 -9.996 -13.207 1.00 96.00 199 LEU A O 1
ATOM 1652 N N . TYR A 1 200 ? 13.979 -9.245 -14.912 1.00 97.06 200 TYR A N 1
ATOM 1653 C CA . TYR A 1 200 ? 12.969 -9.440 -15.950 1.00 97.06 200 TYR A CA 1
ATOM 1654 C C . TYR A 1 200 ? 12.585 -10.916 -16.110 1.00 97.06 200 TYR A C 1
ATOM 1656 O O . TYR A 1 200 ? 11.397 -11.241 -16.160 1.00 97.06 200 TYR A O 1
ATOM 1664 N N . MET A 1 201 ? 13.564 -11.828 -16.120 1.00 96.19 201 MET A N 1
ATOM 1665 C CA . MET A 1 201 ? 13.312 -13.270 -16.206 1.00 96.19 201 MET A CA 1
ATOM 1666 C C . MET A 1 201 ? 12.475 -13.763 -15.022 1.00 96.19 201 MET A C 1
ATOM 1668 O O . MET A 1 201 ? 11.533 -14.536 -15.208 1.00 96.19 201 MET A O 1
ATOM 1672 N N . ALA A 1 202 ? 12.777 -13.307 -13.807 1.00 96.12 202 ALA A N 1
ATOM 1673 C CA . ALA A 1 202 ? 12.017 -13.704 -12.632 1.00 96.12 202 ALA A CA 1
ATOM 1674 C C . ALA A 1 202 ? 10.573 -13.180 -12.657 1.00 96.12 202 ALA A C 1
ATOM 1676 O O . ALA A 1 202 ? 9.663 -13.917 -12.271 1.00 96.12 202 ALA A O 1
ATOM 1677 N N . LEU A 1 203 ? 10.330 -11.967 -13.172 1.00 96.12 203 LEU A N 1
ATOM 1678 C CA . LEU A 1 203 ? 8.959 -11.484 -13.346 1.00 96.12 203 LEU A CA 1
ATOM 1679 C C . LEU A 1 203 ? 8.205 -12.286 -14.415 1.00 96.12 203 LEU A C 1
ATOM 1681 O O . LEU A 1 203 ? 7.050 -12.649 -14.199 1.00 96.12 203 LEU A O 1
ATOM 1685 N N . LEU A 1 204 ? 8.840 -12.614 -15.547 1.00 96.88 204 LEU A N 1
ATOM 1686 C CA . LEU A 1 204 ? 8.221 -13.479 -16.559 1.00 96.88 204 LEU A CA 1
ATOM 1687 C C . LEU A 1 204 ? 7.830 -14.841 -15.970 1.00 96.88 204 LEU A C 1
ATOM 1689 O O . LEU A 1 204 ? 6.748 -15.349 -16.264 1.00 96.88 204 LEU A O 1
ATOM 1693 N N . ASN A 1 205 ? 8.665 -15.402 -15.093 1.00 96.44 205 ASN A N 1
ATOM 1694 C CA . ASN A 1 205 ? 8.338 -16.630 -14.374 1.00 96.44 205 ASN A CA 1
ATOM 1695 C C . ASN A 1 205 ? 7.122 -16.455 -13.452 1.00 96.44 205 ASN A C 1
ATOM 1697 O O . ASN A 1 205 ? 6.260 -17.332 -13.443 1.00 96.44 205 ASN A O 1
ATOM 1701 N N . LEU A 1 206 ? 6.996 -15.327 -12.742 1.00 97.31 206 LEU A N 1
ATOM 1702 C CA . LEU A 1 206 ? 5.810 -15.031 -11.927 1.00 97.31 206 LEU A CA 1
ATOM 1703 C C . LEU A 1 206 ? 4.540 -14.865 -12.780 1.00 97.31 206 LEU A C 1
ATOM 1705 O O . LEU A 1 206 ? 3.471 -15.352 -12.401 1.00 97.31 206 LEU A O 1
ATOM 1709 N N . PHE A 1 207 ? 4.636 -14.224 -13.948 1.00 97.12 207 PHE A N 1
ATOM 1710 C CA . PHE A 1 207 ? 3.509 -14.148 -14.882 1.00 97.12 207 PHE A CA 1
ATOM 1711 C C . PHE A 1 207 ? 3.093 -15.538 -15.368 1.00 97.12 207 PHE A C 1
ATOM 1713 O O . PHE A 1 207 ? 1.901 -15.836 -15.377 1.00 97.12 207 PHE A O 1
ATOM 1720 N N . ASN A 1 208 ? 4.053 -16.401 -15.707 1.00 96.50 208 ASN A N 1
ATOM 1721 C CA . ASN A 1 208 ? 3.775 -17.776 -16.124 1.00 96.50 208 ASN A CA 1
ATOM 1722 C C . ASN A 1 208 ? 3.168 -18.611 -14.983 1.00 96.50 208 ASN A C 1
ATOM 1724 O O . ASN A 1 208 ? 2.240 -19.382 -15.216 1.00 96.50 208 ASN A O 1
ATOM 1728 N N . GLU A 1 209 ? 3.660 -18.459 -13.747 1.00 96.50 209 GLU A N 1
ATOM 1729 C CA . GLU A 1 209 ? 3.065 -19.065 -12.545 1.00 96.50 209 GLU A CA 1
ATOM 1730 C C . GLU A 1 209 ? 1.591 -18.656 -12.425 1.00 96.50 209 GLU A C 1
ATOM 1732 O O . GLU A 1 209 ? 0.707 -19.507 -12.346 1.00 96.50 209 GLU A O 1
ATOM 1737 N N . THR A 1 210 ? 1.327 -17.352 -12.523 1.00 97.44 210 THR A N 1
ATOM 1738 C CA . THR A 1 210 ? -0.024 -16.789 -12.428 1.00 97.44 210 THR A CA 1
ATOM 1739 C C . THR A 1 210 ? -0.930 -17.306 -13.541 1.00 97.44 210 THR A C 1
ATOM 1741 O O . THR A 1 210 ? -2.056 -17.713 -13.280 1.00 97.44 210 THR A O 1
ATOM 1744 N N . GLU A 1 211 ? -0.463 -17.323 -14.789 1.00 96.94 211 GLU A N 1
ATOM 1745 C CA . GLU A 1 211 ? -1.236 -17.835 -15.923 1.00 96.94 211 GLU A CA 1
ATOM 1746 C C . GLU A 1 211 ? -1.583 -19.319 -15.756 1.00 96.94 211 GLU A C 1
ATOM 1748 O O . GLU A 1 211 ? -2.724 -19.714 -16.002 1.00 96.94 211 GLU A O 1
ATOM 1753 N N . ASN A 1 212 ? -0.636 -20.128 -15.276 1.00 97.06 212 ASN A N 1
ATOM 1754 C CA . ASN A 1 212 ? -0.862 -21.544 -15.005 1.00 97.06 212 ASN A CA 1
ATOM 1755 C C . ASN A 1 212 ? -1.890 -21.758 -13.891 1.00 97.06 212 ASN A C 1
ATOM 1757 O O . ASN A 1 212 ? -2.796 -22.580 -14.039 1.00 97.06 212 ASN A O 1
ATOM 1761 N N . ASP A 1 213 ? -1.766 -21.035 -12.779 1.00 96.00 213 ASP A N 1
ATOM 1762 C CA . ASP A 1 213 ? -2.683 -21.177 -11.649 1.00 96.00 213 ASP A CA 1
ATOM 1763 C C . ASP A 1 213 ? -4.083 -20.673 -11.985 1.00 96.00 213 ASP A C 1
ATOM 1765 O O . ASP A 1 213 ? -5.067 -21.361 -11.699 1.00 96.00 213 ASP A O 1
ATOM 1769 N N . MET A 1 214 ? -4.185 -19.550 -12.699 1.00 96.69 214 MET A N 1
ATOM 1770 C CA . MET A 1 214 ? -5.478 -19.053 -13.150 1.00 96.69 214 MET A CA 1
ATOM 1771 C C . MET A 1 214 ? -6.090 -19.906 -14.262 1.00 96.69 214 MET A C 1
ATOM 1773 O O . MET A 1 214 ? -7.311 -20.063 -14.317 1.00 96.69 214 MET A O 1
ATOM 1777 N N . GLY A 1 215 ? -5.268 -20.518 -15.116 1.00 95.69 215 GLY A N 1
ATOM 1778 C CA . GLY A 1 215 ? -5.719 -21.451 -16.145 1.00 95.69 215 GLY A CA 1
ATOM 1779 C C . GLY A 1 215 ? -6.383 -22.697 -15.568 1.00 95.69 215 GLY A C 1
ATOM 1780 O O . GLY A 1 215 ? -7.435 -23.106 -16.058 1.00 95.69 215 GLY A O 1
ATOM 1781 N N . LYS A 1 216 ? -5.851 -23.249 -14.468 1.00 94.50 216 LYS A N 1
ATOM 1782 C CA . LYS A 1 216 ? -6.470 -24.386 -13.754 1.00 94.50 216 LYS A CA 1
ATOM 1783 C C . LYS A 1 216 ? -7.872 -24.062 -13.225 1.00 94.50 216 LYS A C 1
ATOM 1785 O O . LYS A 1 216 ? -8.687 -24.968 -13.086 1.00 94.50 216 LYS A O 1
ATOM 1790 N N . GLN A 1 217 ? -8.149 -22.788 -12.953 1.00 92.94 217 GLN A N 1
ATOM 1791 C CA . GLN A 1 217 ? -9.441 -22.297 -12.464 1.00 92.94 217 GLN A CA 1
ATOM 1792 C C . GLN A 1 217 ? -10.369 -21.811 -13.594 1.00 92.94 217 GLN A C 1
ATOM 1794 O O . GLN A 1 217 ? -11.469 -21.340 -13.324 1.00 92.94 217 GLN A O 1
ATOM 1799 N N . GLY A 1 218 ? -9.939 -21.874 -14.862 1.00 93.56 218 GLY A N 1
ATOM 1800 C CA . GLY A 1 218 ? -10.694 -21.314 -15.990 1.00 93.56 218 GLY A CA 1
ATOM 1801 C C . GLY A 1 218 ? -10.735 -19.779 -16.017 1.00 93.56 218 GLY A C 1
ATOM 1802 O O . GLY A 1 218 ? -11.589 -19.199 -16.682 1.00 93.56 218 GLY A O 1
ATOM 1803 N N . ARG A 1 219 ? -9.816 -19.112 -15.307 1.00 95.75 219 ARG A N 1
ATOM 1804 C CA . ARG A 1 219 ? -9.750 -17.650 -15.133 1.00 95.75 219 ARG A CA 1
ATOM 1805 C C . ARG A 1 219 ? -8.495 -17.036 -15.762 1.00 95.75 219 ARG A C 1
ATOM 1807 O O . ARG A 1 219 ? -7.998 -16.024 -15.281 1.00 95.75 219 ARG A O 1
ATOM 1814 N N . SER A 1 220 ? -7.973 -17.611 -16.850 1.00 94.31 220 SER A N 1
ATOM 1815 C CA . SER A 1 220 ? -6.760 -17.116 -17.533 1.00 94.31 220 SER A CA 1
ATOM 1816 C C . SER A 1 220 ? -6.818 -15.634 -17.925 1.00 94.31 220 SER A C 1
ATOM 1818 O O . SER A 1 220 ? -5.778 -15.000 -18.035 1.00 94.31 220 SER A O 1
ATOM 1820 N N . TYR A 1 221 ? -8.008 -15.047 -18.092 1.00 95.44 221 TYR A N 1
ATOM 1821 C CA . TYR A 1 221 ? -8.156 -13.604 -18.321 1.00 95.44 221 TYR A CA 1
ATOM 1822 C C . TYR A 1 221 ? -7.564 -12.755 -17.179 1.00 95.44 221 TYR A C 1
ATOM 1824 O O . TYR A 1 221 ? -7.096 -11.648 -17.418 1.00 95.44 221 TYR A O 1
ATOM 1832 N N . ALA A 1 222 ? -7.541 -13.258 -15.942 1.00 97.12 222 ALA A N 1
ATOM 1833 C CA . ALA A 1 222 ? -7.046 -12.513 -14.789 1.00 97.12 222 ALA A CA 1
ATOM 1834 C C . ALA A 1 222 ? -5.532 -12.246 -14.877 1.00 97.12 222 ALA A C 1
ATOM 1836 O O . ALA A 1 222 ? -5.080 -11.161 -14.513 1.00 97.12 222 ALA A O 1
ATOM 1837 N N . SER A 1 223 ? -4.742 -13.185 -15.421 1.00 96.12 223 SER A N 1
ATOM 1838 C CA . SER A 1 223 ? -3.300 -12.970 -15.616 1.00 96.12 223 SER A CA 1
ATOM 1839 C C . SER A 1 223 ? -3.016 -11.884 -16.658 1.00 96.12 223 SER A C 1
ATOM 1841 O O . SER A 1 223 ? -2.050 -11.136 -16.504 1.00 96.12 223 SER A O 1
ATOM 1843 N N . TYR A 1 224 ? -3.876 -11.749 -17.676 1.00 96.19 224 TYR A N 1
ATOM 1844 C CA . TYR A 1 224 ? -3.809 -10.657 -18.646 1.00 96.19 224 TYR A CA 1
ATOM 1845 C C . TYR A 1 224 ? -3.967 -9.297 -17.956 1.00 96.19 224 TYR A C 1
ATOM 1847 O O . TYR A 1 224 ? -3.082 -8.456 -18.084 1.00 96.19 224 TYR A O 1
ATOM 1855 N N . TYR A 1 225 ? -5.012 -9.105 -17.146 1.00 98.06 225 TYR A N 1
ATOM 1856 C CA . TYR A 1 225 ? -5.232 -7.825 -16.462 1.00 98.06 225 TYR A CA 1
ATOM 1857 C C . TYR A 1 225 ? -4.118 -7.461 -15.479 1.00 98.06 225 TYR A C 1
ATOM 1859 O O . TYR A 1 225 ? -3.706 -6.304 -15.421 1.00 98.06 225 TYR A O 1
ATOM 1867 N N . VAL A 1 226 ? -3.583 -8.435 -14.736 1.00 97.94 226 VAL A N 1
ATOM 1868 C CA . VAL A 1 226 ? -2.436 -8.187 -13.847 1.00 97.94 226 VAL A CA 1
ATOM 1869 C C . VAL A 1 226 ? -1.211 -7.745 -14.649 1.00 97.94 226 VAL A C 1
ATOM 1871 O O . VAL A 1 226 ? -0.543 -6.786 -14.265 1.00 97.94 226 VAL A O 1
ATOM 1874 N N . LYS A 1 227 ? -0.938 -8.395 -15.787 1.00 97.25 227 LYS A N 1
ATOM 1875 C CA . LYS A 1 227 ? 0.168 -8.028 -16.680 1.00 97.25 227 LYS A CA 1
ATOM 1876 C C . LYS A 1 227 ? -0.012 -6.627 -17.273 1.00 97.25 227 LYS A C 1
ATOM 1878 O O . LYS A 1 227 ? 0.950 -5.864 -17.295 1.00 97.25 227 LYS A O 1
ATOM 1883 N N . GLU A 1 228 ? -1.214 -6.263 -17.713 1.00 97.50 228 GLU A N 1
ATOM 1884 C CA . GLU A 1 228 ? -1.484 -4.932 -18.275 1.00 97.50 228 GLU A CA 1
ATOM 1885 C C . GLU A 1 228 ? -1.393 -3.821 -17.219 1.00 97.50 228 GLU A C 1
ATOM 1887 O O . GLU A 1 228 ? -0.769 -2.788 -17.477 1.00 97.50 228 GLU A O 1
ATOM 1892 N N . ALA A 1 229 ? -1.894 -4.056 -16.000 1.00 98.00 229 ALA A N 1
ATOM 1893 C CA . ALA A 1 229 ? -1.694 -3.137 -14.877 1.00 98.00 229 ALA A CA 1
ATOM 1894 C C . ALA A 1 229 ? -0.197 -2.924 -14.588 1.00 98.00 229 ALA A C 1
ATOM 1896 O O . ALA A 1 229 ? 0.246 -1.808 -14.315 1.00 98.00 229 ALA A O 1
ATOM 1897 N N . PHE A 1 230 ? 0.599 -3.989 -14.697 1.00 97.00 230 PHE A N 1
ATOM 1898 C CA . PHE A 1 230 ? 2.043 -3.931 -14.500 1.00 97.00 230 PHE A CA 1
ATOM 1899 C C . PHE A 1 230 ? 2.747 -3.115 -15.596 1.00 97.00 230 PHE A C 1
ATOM 1901 O O . PHE A 1 230 ? 3.592 -2.277 -15.294 1.00 97.00 230 PHE A O 1
ATOM 1908 N N . LYS A 1 231 ? 2.361 -3.284 -16.867 1.00 97.69 231 LYS A N 1
ATOM 1909 C CA . LYS A 1 231 ? 2.869 -2.452 -17.973 1.00 97.69 231 LYS A CA 1
ATOM 1910 C C . LYS A 1 231 ? 2.494 -0.982 -17.814 1.00 97.69 231 LYS A C 1
ATOM 1912 O O . LYS A 1 231 ? 3.290 -0.103 -18.128 1.00 97.69 231 LYS A O 1
ATOM 1917 N N . GLN A 1 232 ? 1.283 -0.690 -17.339 1.00 98.06 232 GLN A N 1
ATOM 1918 C CA . GLN A 1 232 ? 0.874 0.683 -17.038 1.00 98.06 232 GLN A CA 1
ATOM 1919 C C . GLN A 1 232 ? 1.786 1.322 -15.985 1.00 98.06 232 GLN A C 1
ATOM 1921 O O . GLN A 1 232 ? 2.259 2.434 -16.203 1.00 98.06 232 GLN A O 1
ATOM 1926 N N . LEU A 1 233 ? 2.087 0.602 -14.902 1.00 98.25 233 LEU A N 1
ATOM 1927 C CA . LEU A 1 233 ? 3.019 1.068 -13.876 1.00 98.25 233 LEU A CA 1
ATOM 1928 C C . LEU A 1 233 ? 4.415 1.344 -14.453 1.00 98.25 233 LEU A C 1
ATOM 1930 O O . LEU A 1 233 ? 4.967 2.415 -14.231 1.00 98.25 233 LEU A O 1
ATOM 1934 N N . VAL A 1 234 ? 4.967 0.409 -15.229 1.00 98.06 234 VAL A N 1
ATOM 1935 C CA . VAL A 1 234 ? 6.312 0.548 -15.811 1.00 98.06 234 VAL A CA 1
ATOM 1936 C C . VAL A 1 234 ? 6.408 1.756 -16.752 1.00 98.06 234 VAL A C 1
ATOM 1938 O O . VAL A 1 234 ? 7.387 2.501 -16.699 1.00 98.06 234 VAL A O 1
ATOM 1941 N N . ARG A 1 235 ? 5.378 2.006 -17.574 1.00 98.44 235 ARG A N 1
ATOM 1942 C CA . ARG A 1 235 ? 5.307 3.221 -18.405 1.00 98.44 235 ARG A CA 1
ATOM 1943 C C . ARG A 1 235 ? 5.335 4.488 -17.556 1.00 98.44 235 ARG A C 1
ATOM 1945 O O . ARG A 1 235 ? 6.038 5.432 -17.903 1.00 98.44 235 ARG A O 1
ATOM 1952 N N . ALA A 1 236 ? 4.595 4.499 -16.451 1.00 98.19 236 ALA A N 1
ATOM 1953 C CA . ALA A 1 236 ? 4.535 5.646 -15.557 1.00 98.19 236 ALA A CA 1
ATOM 1954 C C . ALA A 1 236 ? 5.867 5.876 -14.813 1.00 98.19 236 ALA A C 1
ATOM 1956 O O . ALA A 1 236 ? 6.299 7.022 -14.685 1.00 98.19 236 ALA A O 1
ATOM 1957 N N . TYR A 1 237 ? 6.575 4.813 -14.416 1.00 98.19 237 TYR A N 1
ATOM 1958 C CA . TYR A 1 237 ? 7.929 4.928 -13.860 1.00 98.19 237 TYR A CA 1
ATOM 1959 C C . TYR A 1 237 ? 8.936 5.496 -14.862 1.00 98.19 237 TYR A C 1
ATOM 1961 O O . TYR A 1 237 ? 9.774 6.312 -14.489 1.00 98.19 237 TYR A O 1
ATOM 1969 N N . GLN A 1 238 ? 8.848 5.136 -16.147 1.00 97.69 238 GLN A N 1
ATOM 1970 C CA . GLN A 1 238 ? 9.707 5.752 -17.162 1.00 97.69 238 GLN A CA 1
ATOM 1971 C C . GLN A 1 238 ? 9.468 7.264 -17.287 1.00 97.69 238 GLN A C 1
ATOM 1973 O O . GLN A 1 238 ? 10.425 8.008 -17.489 1.00 97.69 238 GLN A O 1
ATOM 1978 N N . VAL A 1 239 ? 8.217 7.723 -17.176 1.00 97.50 239 VAL A N 1
ATOM 1979 C CA . VAL A 1 239 ? 7.893 9.160 -17.211 1.00 97.50 239 VAL A CA 1
ATOM 1980 C C . VAL A 1 239 ? 8.517 9.890 -16.018 1.00 97.50 239 VAL A C 1
ATOM 1982 O O . VAL A 1 239 ? 9.103 10.955 -16.201 1.00 97.50 239 VAL A O 1
ATOM 1985 N N . GLU A 1 240 ? 8.453 9.312 -14.816 1.00 96.06 240 GLU A N 1
ATOM 1986 C CA . GLU A 1 240 ? 9.123 9.868 -13.629 1.00 96.06 240 GLU A CA 1
ATOM 1987 C C . GLU A 1 240 ? 10.645 9.907 -13.794 1.00 96.06 240 GLU A C 1
ATOM 1989 O O . GLU A 1 240 ? 11.258 10.948 -13.555 1.00 96.06 240 GLU A O 1
ATOM 1994 N N . ALA A 1 241 ? 11.245 8.827 -14.298 1.00 95.25 241 ALA A N 1
ATOM 1995 C CA . ALA A 1 241 ? 12.674 8.782 -14.590 1.00 95.25 241 ALA A CA 1
ATOM 1996 C C . ALA A 1 241 ? 13.088 9.827 -15.642 1.00 95.25 241 ALA A C 1
ATOM 1998 O O . ALA A 1 241 ? 14.145 10.442 -15.522 1.00 95.25 241 ALA A O 1
ATOM 1999 N N . GLU A 1 242 ? 12.250 10.086 -16.652 1.00 95.56 242 GLU A N 1
ATOM 2000 C CA . GLU A 1 242 ? 12.489 11.138 -17.647 1.00 95.56 242 GLU A CA 1
ATOM 2001 C C . GLU A 1 242 ? 12.444 12.540 -17.021 1.00 95.56 242 GLU A C 1
ATOM 2003 O O . GLU A 1 242 ? 13.240 13.413 -17.385 1.00 95.56 242 GLU A O 1
ATOM 2008 N N . TRP A 1 243 ? 11.522 12.778 -16.083 1.00 95.44 243 TRP A N 1
ATOM 2009 C CA . TRP A 1 243 ? 11.475 14.033 -15.334 1.00 95.44 243 TRP A CA 1
ATOM 2010 C C . TRP A 1 243 ? 12.713 14.215 -14.459 1.00 95.44 243 TRP A C 1
ATOM 2012 O O . TRP A 1 243 ? 13.290 15.305 -14.463 1.00 95.44 243 TRP A O 1
ATOM 2022 N N . ALA A 1 244 ? 13.155 13.162 -13.772 1.00 92.00 244 ALA A N 1
ATOM 2023 C CA . ALA A 1 244 ? 14.363 13.183 -12.956 1.00 92.00 244 ALA A CA 1
ATOM 2024 C C . ALA A 1 244 ? 15.623 13.450 -13.801 1.00 92.00 244 ALA A C 1
ATOM 2026 O O . ALA A 1 244 ? 16.360 14.392 -13.506 1.00 92.00 244 ALA A O 1
ATOM 2027 N N . ASP A 1 245 ? 15.818 12.712 -14.901 1.00 92.31 245 ASP A N 1
ATOM 2028 C CA . ASP A 1 245 ? 16.968 12.854 -15.813 1.00 92.31 245 ASP A CA 1
ATOM 2029 C C . ASP A 1 245 ? 17.092 14.277 -16.384 1.00 92.31 245 ASP A C 1
ATOM 2031 O O . ASP A 1 245 ? 18.182 14.845 -16.481 1.00 92.31 245 ASP A O 1
ATOM 2035 N N . LYS A 1 246 ? 15.955 14.904 -16.706 1.00 93.19 246 LYS A N 1
ATOM 2036 C CA . LYS A 1 246 ? 15.903 16.262 -17.270 1.00 93.19 246 LYS A CA 1
ATOM 2037 C C . LYS A 1 246 ? 15.842 17.371 -16.220 1.00 93.19 246 LYS A C 1
ATOM 2039 O O . LYS A 1 246 ? 15.720 18.540 -16.602 1.00 93.19 246 LYS A O 1
ATOM 2044 N N . CYS A 1 247 ? 15.865 17.036 -14.929 1.00 90.81 247 CYS A N 1
ATOM 2045 C CA . CYS A 1 247 ? 15.547 17.951 -13.830 1.00 90.81 247 CYS A CA 1
ATOM 2046 C C . CYS A 1 247 ? 14.245 18.746 -14.072 1.00 90.81 247 CYS A C 1
ATOM 2048 O O . CYS A 1 247 ? 14.157 19.945 -13.785 1.00 90.81 247 CYS A O 1
ATOM 2050 N N . HIS A 1 248 ? 13.245 18.111 -14.684 1.00 93.31 248 HIS A N 1
ATOM 2051 C CA . HIS A 1 248 ? 11.991 18.750 -15.050 1.00 93.31 248 HIS A CA 1
ATOM 2052 C C . HIS A 1 248 ? 10.990 18.666 -13.899 1.00 93.31 248 HIS A C 1
ATOM 2054 O O . HIS A 1 248 ? 10.679 17.582 -13.416 1.00 93.31 248 HIS A O 1
ATOM 2060 N N . VAL A 1 249 ? 10.435 19.815 -13.513 1.00 94.88 249 VAL A N 1
ATOM 2061 C CA . VAL A 1 249 ? 9.293 19.881 -12.596 1.00 94.88 249 VAL A CA 1
ATOM 2062 C C . VAL A 1 249 ? 8.027 20.107 -13.430 1.00 94.88 249 VAL A C 1
ATOM 2064 O O . VAL A 1 249 ? 7.861 21.214 -13.959 1.00 94.88 249 VAL A O 1
ATOM 2067 N N . PRO A 1 250 ? 7.159 19.093 -13.598 1.00 96.75 250 PRO A N 1
ATOM 2068 C CA . PRO A 1 250 ? 5.915 19.241 -14.348 1.00 96.75 250 PRO A CA 1
ATOM 2069 C C . PRO A 1 250 ? 4.904 20.114 -13.590 1.00 96.75 250 PRO A C 1
ATOM 2071 O O . PRO A 1 250 ? 5.096 20.483 -12.427 1.00 96.75 250 PRO A O 1
ATOM 2074 N N . THR A 1 251 ? 3.780 20.447 -14.233 1.00 97.50 251 THR A N 1
ATOM 2075 C CA . THR A 1 251 ? 2.657 21.025 -13.481 1.00 97.50 251 THR A CA 1
ATOM 2076 C C . THR A 1 251 ? 2.103 19.996 -12.493 1.00 97.50 251 THR A C 1
ATOM 2078 O O . THR A 1 251 ? 2.154 18.792 -12.728 1.00 97.50 251 THR A O 1
ATOM 2081 N N . PHE A 1 252 ? 1.502 20.452 -11.397 1.00 96.94 252 PHE A N 1
ATOM 2082 C CA . PHE A 1 252 ? 0.893 19.584 -10.388 1.00 96.94 252 PHE A CA 1
ATOM 2083 C C . PHE A 1 252 ? -0.167 18.638 -10.973 1.00 96.94 252 PHE A C 1
ATOM 2085 O O . PHE A 1 252 ? -0.296 17.500 -10.535 1.00 96.94 252 PHE A O 1
ATOM 2092 N N . VAL A 1 253 ? -0.923 19.088 -11.980 1.00 96.56 253 VAL A N 1
ATOM 2093 C CA . VAL A 1 253 ? -1.936 18.249 -12.640 1.00 96.56 253 VAL A CA 1
ATOM 2094 C C . VAL A 1 253 ? -1.283 17.168 -13.502 1.00 96.56 253 VAL A C 1
ATOM 2096 O O . VAL A 1 253 ? -1.715 16.020 -13.442 1.00 96.56 253 VAL A O 1
ATOM 2099 N N . GLU A 1 254 ? -0.252 17.512 -14.277 1.00 97.62 254 GLU A N 1
ATOM 2100 C CA . GLU A 1 254 ? 0.510 16.538 -15.072 1.00 97.62 254 GLU A CA 1
ATOM 2101 C C . GLU A 1 254 ? 1.210 15.516 -14.173 1.00 97.62 254 GLU A C 1
ATOM 2103 O O . GLU A 1 254 ? 1.097 14.317 -14.425 1.00 97.62 254 GLU A O 1
ATOM 2108 N N . TYR A 1 255 ? 1.839 15.981 -13.086 1.00 97.81 255 TYR A N 1
ATOM 2109 C CA . TYR A 1 255 ? 2.431 15.126 -12.061 1.00 97.81 255 TYR A CA 1
ATOM 2110 C C . TYR A 1 255 ? 1.410 14.130 -11.522 1.00 97.81 255 TYR A C 1
ATOM 2112 O O . TYR A 1 255 ? 1.636 12.926 -11.572 1.00 97.81 255 TYR A O 1
ATOM 2120 N N . LEU A 1 256 ? 0.256 14.620 -11.055 1.00 96.88 256 LEU A N 1
ATOM 2121 C CA . LEU A 1 256 ? -0.764 13.762 -10.465 1.00 96.88 256 LEU A CA 1
ATOM 2122 C C . LEU A 1 256 ? -1.276 12.709 -11.444 1.00 96.88 256 LEU A C 1
ATOM 2124 O O . LEU A 1 256 ? -1.503 11.582 -11.027 1.00 96.88 256 LEU A O 1
ATOM 2128 N N . LEU A 1 257 ? -1.464 13.039 -12.724 1.00 96.69 257 LEU A N 1
ATOM 2129 C CA . LEU A 1 257 ? -1.938 12.060 -13.705 1.00 96.69 257 LEU A CA 1
ATOM 2130 C C . LEU A 1 257 ? -0.999 10.851 -13.807 1.00 96.69 257 LEU A C 1
ATOM 2132 O O . LEU A 1 257 ? -1.495 9.727 -13.825 1.00 96.69 257 LEU A O 1
ATOM 2136 N N . ASN A 1 258 ? 0.318 11.075 -13.803 1.00 98.06 258 ASN A N 1
ATOM 2137 C CA . ASN A 1 258 ? 1.306 9.995 -13.771 1.00 98.06 258 ASN A CA 1
ATOM 2138 C C . ASN A 1 258 ? 1.405 9.342 -12.379 1.00 98.06 258 ASN A C 1
ATOM 2140 O O . ASN A 1 258 ? 1.389 8.119 -12.255 1.00 98.06 258 ASN A O 1
ATOM 2144 N N . GLY A 1 259 ? 1.406 10.164 -11.327 1.00 97.06 259 GLY A N 1
ATOM 2145 C CA . GLY A 1 259 ? 1.518 9.757 -9.926 1.00 97.06 259 GLY A CA 1
ATOM 2146 C C . GLY A 1 259 ? 0.400 8.823 -9.453 1.00 97.06 259 GLY A C 1
ATOM 2147 O O . GLY A 1 259 ? 0.588 8.001 -8.557 1.00 97.06 259 GLY A O 1
ATOM 2148 N N . LEU A 1 260 ? -0.784 8.901 -10.067 1.00 97.50 260 LEU A N 1
ATOM 2149 C CA . LEU A 1 260 ? -1.857 7.940 -9.815 1.00 97.50 260 LEU A CA 1
ATOM 2150 C C . LEU A 1 260 ? -1.448 6.516 -10.210 1.00 97.50 260 LEU A C 1
ATOM 2152 O O . LEU A 1 260 ? -1.817 5.568 -9.517 1.00 97.50 260 LEU A O 1
ATOM 2156 N N . ASP A 1 261 ? -0.694 6.347 -11.291 1.00 97.19 261 ASP A 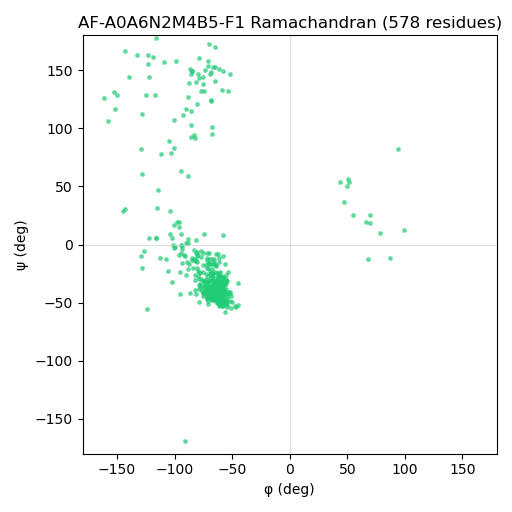N 1
ATOM 2157 C CA . ASP A 1 261 ? -0.250 5.031 -11.742 1.00 97.19 261 ASP A CA 1
ATOM 2158 C C . ASP A 1 261 ? 0.991 4.562 -10.976 1.00 97.19 261 ASP A C 1
ATOM 2160 O O . ASP A 1 261 ? 1.005 3.414 -10.525 1.00 97.19 261 ASP A O 1
ATOM 2164 N N . THR A 1 262 ? 1.943 5.455 -10.682 1.00 97.62 262 THR A N 1
ATOM 2165 C CA . THR A 1 262 ? 3.128 5.143 -9.851 1.00 97.62 262 THR A CA 1
ATOM 2166 C C . THR A 1 262 ? 2.819 4.967 -8.366 1.00 97.62 262 THR A C 1
ATOM 2168 O O . THR A 1 262 ? 3.644 4.448 -7.623 1.00 97.62 262 THR A O 1
ATOM 2171 N N . SER A 1 263 ? 1.588 5.255 -7.924 1.00 96.44 263 SER A N 1
ATOM 2172 C CA . SER A 1 263 ? 1.099 4.840 -6.599 1.00 96.44 263 SER A CA 1
ATOM 2173 C C . SER A 1 263 ? 1.067 3.318 -6.403 1.00 96.44 263 SER A C 1
ATOM 2175 O O . SER A 1 263 ? 0.858 2.853 -5.284 1.00 96.44 263 SER A O 1
ATOM 2177 N N . THR A 1 264 ? 1.237 2.529 -7.474 1.00 97.06 264 THR A N 1
ATOM 2178 C CA . THR A 1 264 ? 1.271 1.051 -7.512 1.00 97.06 264 THR A CA 1
ATOM 2179 C C . THR A 1 264 ? -0.051 0.344 -7.201 1.00 97.06 264 THR A C 1
ATOM 2181 O O . THR A 1 264 ? -0.220 -0.840 -7.502 1.00 97.06 264 THR A O 1
ATOM 2184 N N . TYR A 1 265 ? -1.040 1.070 -6.676 1.00 97.19 265 TYR A N 1
ATOM 2185 C CA . TYR A 1 265 ? -2.320 0.520 -6.229 1.00 97.19 265 TYR A CA 1
ATOM 2186 C C . TYR A 1 265 ? -3.089 -0.221 -7.327 1.00 97.19 265 TYR A C 1
ATOM 2188 O O . TYR A 1 265 ? -3.830 -1.150 -7.020 1.00 97.19 265 TYR A O 1
ATOM 2196 N N . GLY A 1 266 ? -2.903 0.143 -8.602 1.00 96.75 266 GLY A N 1
ATOM 2197 C CA . GLY A 1 266 ? -3.494 -0.596 -9.723 1.00 96.75 266 GLY A CA 1
ATOM 2198 C C . GLY A 1 266 ? -3.000 -2.045 -9.793 1.00 96.75 266 GLY A C 1
ATOM 2199 O O . GLY A 1 266 ? -3.808 -2.967 -9.872 1.00 96.75 266 GLY A O 1
ATOM 2200 N N . VAL A 1 267 ? -1.682 -2.247 -9.686 1.00 98.19 267 VAL A N 1
ATOM 2201 C CA . VAL A 1 267 ? -1.051 -3.576 -9.715 1.00 98.19 267 VAL A CA 1
ATOM 2202 C C . VAL A 1 267 ? -1.419 -4.381 -8.476 1.00 98.19 267 VAL A C 1
ATOM 2204 O O . VAL A 1 267 ? -1.828 -5.533 -8.601 1.00 98.19 267 VAL A O 1
ATOM 2207 N N . ILE A 1 268 ? -1.313 -3.771 -7.290 1.00 98.06 268 ILE A N 1
ATOM 2208 C CA . ILE A 1 268 ? -1.618 -4.441 -6.017 1.00 98.06 268 ILE A CA 1
ATOM 2209 C C . ILE A 1 268 ? -3.058 -4.963 -6.034 1.00 98.06 268 ILE A C 1
ATOM 2211 O O . ILE A 1 268 ? -3.296 -6.128 -5.727 1.00 98.06 268 ILE A O 1
ATOM 2215 N N . MET A 1 269 ? -4.012 -4.136 -6.469 1.00 97.56 269 MET A N 1
ATOM 2216 C CA . MET A 1 269 ? -5.422 -4.519 -6.525 1.00 97.56 269 MET A CA 1
ATOM 2217 C C . MET A 1 269 ? -5.720 -5.560 -7.600 1.00 97.56 269 MET A C 1
ATOM 2219 O O . MET A 1 269 ? -6.444 -6.518 -7.325 1.00 97.56 269 MET A O 1
ATOM 2223 N N . ALA A 1 270 ? -5.128 -5.434 -8.792 1.00 98.19 270 ALA A N 1
ATOM 2224 C CA . ALA A 1 270 ? -5.267 -6.449 -9.833 1.00 98.19 270 ALA A CA 1
ATOM 2225 C C . ALA A 1 270 ? -4.748 -7.817 -9.353 1.00 98.19 270 ALA A C 1
ATOM 2227 O O . ALA A 1 270 ? -5.386 -8.845 -9.596 1.00 98.19 270 ALA A O 1
ATOM 2228 N N . ALA A 1 271 ? -3.621 -7.827 -8.633 1.00 98.25 271 ALA A N 1
ATOM 2229 C CA . ALA A 1 271 ? -3.049 -9.032 -8.045 1.00 98.25 271 ALA A CA 1
ATOM 2230 C C . ALA A 1 271 ? -3.911 -9.587 -6.898 1.00 98.25 271 ALA A C 1
ATOM 2232 O O . ALA A 1 271 ? -4.107 -10.799 -6.820 1.00 98.25 271 ALA A O 1
ATOM 2233 N N . SER A 1 272 ? -4.497 -8.735 -6.051 1.00 97.44 272 SER A N 1
ATOM 2234 C CA . SER A 1 272 ? -5.437 -9.175 -5.010 1.00 97.44 272 SER A CA 1
ATOM 2235 C C . SER A 1 272 ? -6.706 -9.823 -5.589 1.00 97.44 272 SER A C 1
ATOM 2237 O O . SER A 1 272 ? -7.279 -10.737 -5.001 1.00 97.44 272 SER A O 1
ATOM 2239 N N . PHE A 1 273 ? -7.153 -9.418 -6.779 1.00 97.62 273 PHE A N 1
ATOM 2240 C CA . PHE A 1 273 ? -8.340 -10.010 -7.414 1.00 97.62 273 PHE A CA 1
ATOM 2241 C C . PHE A 1 273 ? -8.131 -11.472 -7.857 1.00 97.62 273 PHE A C 1
ATOM 2243 O O . PHE A 1 273 ? -9.108 -12.213 -8.032 1.00 97.62 273 PHE A O 1
ATOM 2250 N N . LEU A 1 274 ? -6.875 -11.933 -7.953 1.00 97.25 274 LEU A N 1
ATOM 2251 C CA . LEU A 1 274 ? -6.549 -13.321 -8.298 1.00 97.25 274 LEU A CA 1
ATOM 2252 C C . LEU A 1 274 ? -7.183 -14.311 -7.311 1.00 97.25 274 LEU A C 1
ATOM 2254 O O . LEU A 1 274 ? -7.756 -15.310 -7.739 1.00 97.25 274 LEU A O 1
ATOM 2258 N N . GLY A 1 275 ? -7.169 -14.007 -6.008 1.00 95.00 275 GLY A N 1
ATOM 2259 C CA . GLY A 1 275 ? -7.761 -14.860 -4.967 1.00 95.00 275 GLY A CA 1
ATOM 2260 C C . GLY A 1 275 ? -9.166 -14.465 -4.514 1.00 95.00 275 GLY A C 1
ATOM 2261 O O . GLY A 1 275 ? -9.576 -14.867 -3.430 1.00 95.00 275 GLY A O 1
ATOM 2262 N N . LEU A 1 276 ? -9.890 -13.676 -5.312 1.00 94.69 276 LEU A N 1
ATOM 2263 C CA . LEU A 1 276 ? -11.263 -13.234 -5.039 1.00 94.69 276 LEU A CA 1
ATOM 2264 C C . LEU A 1 276 ? -12.250 -13.810 -6.067 1.00 94.69 276 LEU A C 1
ATOM 2266 O O . LEU A 1 276 ? -13.080 -13.095 -6.620 1.00 94.69 276 LEU A O 1
ATOM 2270 N N . GLU A 1 277 ? -12.146 -15.109 -6.345 1.00 89.44 277 GLU A N 1
ATOM 2271 C CA . GLU A 1 277 ? -12.870 -15.787 -7.434 1.00 89.44 277 GLU A CA 1
ATOM 2272 C C . GLU A 1 277 ? -14.396 -15.664 -7.385 1.00 89.44 277 GLU A C 1
ATOM 2274 O O . GLU A 1 277 ? -15.030 -15.611 -8.434 1.00 89.44 277 GLU A O 1
ATOM 2279 N N . GLU A 1 278 ? -14.981 -15.551 -6.190 1.00 89.25 278 GLU A N 1
ATOM 2280 C CA . GLU A 1 278 ? -16.433 -15.421 -6.016 1.00 89.25 278 GLU A CA 1
ATOM 2281 C C . GLU A 1 278 ? -16.985 -14.057 -6.459 1.00 89.25 278 GLU A C 1
ATOM 2283 O O . GLU A 1 278 ? -18.186 -13.934 -6.696 1.00 89.25 278 GLU A O 1
ATOM 2288 N N . VAL A 1 279 ? -16.134 -13.027 -6.543 1.00 93.62 279 VAL A N 1
ATOM 2289 C CA . VAL A 1 279 ? -16.561 -11.644 -6.821 1.00 93.62 279 VAL A CA 1
ATOM 2290 C C . VAL A 1 279 ? -15.810 -10.966 -7.961 1.00 93.62 279 VAL A C 1
ATOM 2292 O O . VAL A 1 279 ? -16.310 -9.971 -8.463 1.00 93.62 279 VAL A O 1
ATOM 2295 N N . ALA A 1 280 ? -14.621 -11.439 -8.346 1.00 95.06 280 ALA A N 1
ATOM 2296 C CA . ALA A 1 280 ? -13.770 -10.787 -9.341 1.00 95.06 280 ALA A CA 1
ATOM 2297 C C . ALA A 1 280 ? -13.799 -11.532 -10.688 1.00 95.06 280 ALA A C 1
ATOM 2299 O O . ALA A 1 280 ? -12.984 -12.429 -10.964 1.00 95.06 280 ALA A O 1
ATOM 2300 N N . GLY A 1 281 ? -14.752 -11.144 -11.533 1.00 96.06 281 GLY A N 1
ATOM 2301 C CA . GLY A 1 281 ? -14.888 -11.540 -12.929 1.00 96.06 281 GLY A CA 1
ATOM 2302 C C . GLY A 1 281 ? -14.173 -10.589 -13.892 1.00 96.06 281 GLY A C 1
ATOM 2303 O O . GLY A 1 281 ? -13.388 -9.732 -13.492 1.00 96.06 281 GLY A O 1
ATOM 2304 N N . VAL A 1 282 ? -14.443 -10.759 -15.189 1.00 97.00 282 VAL A N 1
ATOM 2305 C CA . VAL A 1 282 ? -13.961 -9.847 -16.244 1.00 97.00 282 VAL A CA 1
ATOM 2306 C C . VAL A 1 282 ? -14.497 -8.432 -16.014 1.00 97.00 282 VAL A C 1
ATOM 2308 O O . VAL A 1 282 ? -13.724 -7.482 -16.051 1.00 97.00 282 VAL A O 1
ATOM 2311 N N . GLU A 1 283 ? -15.787 -8.303 -15.687 1.00 96.94 283 GLU A N 1
ATOM 2312 C CA . GLU A 1 283 ? -16.447 -7.012 -15.446 1.00 96.94 283 GLU A CA 1
ATOM 2313 C C . GLU A 1 283 ? -15.771 -6.225 -14.312 1.00 96.94 283 GLU A C 1
ATOM 2315 O O . GLU A 1 283 ? -15.592 -5.013 -14.414 1.00 96.94 283 GLU A O 1
ATOM 2320 N N . GLU A 1 284 ? -15.331 -6.896 -13.245 1.00 97.12 284 GLU A N 1
ATOM 2321 C CA . GLU A 1 284 ? -14.640 -6.246 -12.130 1.00 97.12 284 GLU A CA 1
ATOM 2322 C C . GLU A 1 284 ? -13.205 -5.826 -12.467 1.00 97.12 284 GLU A C 1
ATOM 2324 O O . GLU A 1 284 ? -12.733 -4.809 -11.952 1.00 97.12 284 GLU A O 1
ATOM 2329 N N . TYR A 1 285 ? -12.513 -6.561 -13.340 1.00 97.50 285 TYR A N 1
ATOM 2330 C CA . TYR A 1 285 ? -11.215 -6.130 -13.860 1.00 97.50 285 TYR A CA 1
ATOM 2331 C C . TYR A 1 285 ? -11.350 -4.948 -14.833 1.00 97.50 285 TYR A C 1
ATOM 2333 O O . TYR A 1 285 ? -10.576 -3.999 -14.737 1.00 97.50 285 TYR A O 1
ATOM 2341 N N . GLU A 1 286 ? -12.360 -4.944 -15.706 1.00 97.31 286 GLU A N 1
ATOM 2342 C CA . GLU A 1 286 ? -12.672 -3.794 -16.569 1.00 97.31 286 GLU A CA 1
ATOM 2343 C C . GLU A 1 286 ? -13.092 -2.571 -15.739 1.00 97.31 286 GLU A C 1
ATOM 2345 O O . GLU A 1 286 ? -12.692 -1.438 -16.016 1.00 97.31 286 GLU A O 1
ATOM 2350 N N . TRP A 1 287 ? -13.854 -2.789 -14.663 1.00 96.81 287 TRP A N 1
ATOM 2351 C CA . TRP A 1 287 ? -14.185 -1.750 -13.692 1.0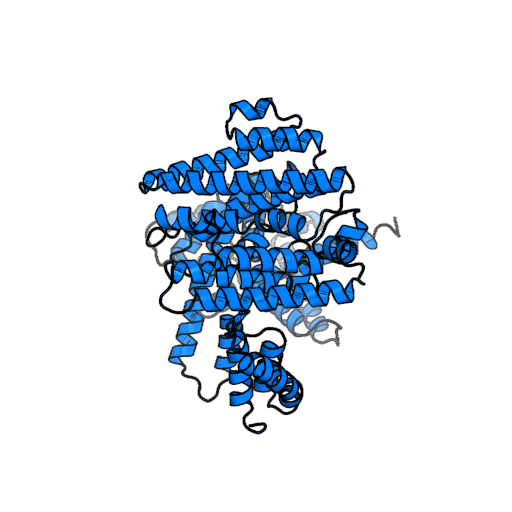0 96.81 287 TRP A CA 1
ATOM 2352 C C . TRP A 1 287 ? -12.925 -1.189 -13.021 1.00 96.81 287 TRP A C 1
ATOM 2354 O O . TRP A 1 287 ? -12.795 0.032 -12.935 1.00 96.81 287 TRP A O 1
ATOM 2364 N N . LEU A 1 288 ? -11.979 -2.041 -12.607 1.00 96.25 288 LEU A N 1
ATOM 2365 C CA . LEU A 1 288 ? -10.683 -1.621 -12.063 1.00 96.25 288 LEU A CA 1
ATOM 2366 C C . LEU A 1 288 ? -9.895 -0.759 -13.063 1.00 96.25 288 LEU A C 1
ATOM 2368 O O . LEU A 1 288 ? -9.420 0.321 -12.706 1.00 96.25 288 LEU A O 1
ATOM 2372 N N . GLU A 1 289 ? -9.799 -1.211 -14.314 1.00 95.31 289 GLU A N 1
ATOM 2373 C CA . GLU A 1 289 ? -9.093 -0.525 -15.402 1.00 95.31 289 GLU A CA 1
ATOM 2374 C C . GLU A 1 289 ? -9.729 0.831 -15.745 1.00 95.31 289 GLU A C 1
ATOM 2376 O O . GLU A 1 289 ? -9.021 1.812 -15.975 1.00 95.31 289 GLU A O 1
ATOM 2381 N N . SER A 1 290 ? -11.062 0.932 -15.682 1.00 95.69 290 SER A N 1
ATOM 2382 C CA . SER A 1 290 ? -11.795 2.182 -15.933 1.00 95.69 290 SER A CA 1
ATOM 2383 C C . SER A 1 290 ? -11.499 3.301 -14.919 1.00 95.69 290 SER A C 1
ATOM 2385 O O . SER A 1 290 ? -11.921 4.443 -15.116 1.00 95.69 290 SER A O 1
ATOM 2387 N N . ASN A 1 291 ? -10.766 2.984 -13.843 1.00 94.69 291 ASN A N 1
ATOM 2388 C CA . ASN A 1 291 ? -10.293 3.903 -12.808 1.00 94.69 291 ASN A CA 1
ATOM 2389 C C . ASN A 1 291 ? -11.405 4.805 -12.213 1.00 94.69 291 ASN A C 1
ATOM 2391 O O . ASN A 1 291 ? -11.307 6.039 -12.246 1.00 94.69 291 ASN A O 1
ATOM 2395 N N . PRO A 1 292 ? -12.486 4.212 -11.667 1.00 95.25 292 PRO A N 1
ATOM 2396 C CA . PRO A 1 292 ? -13.608 4.931 -11.078 1.00 95.25 292 PRO A CA 1
ATOM 2397 C C . PRO A 1 292 ? -13.191 5.722 -9.834 1.00 95.25 292 PRO A C 1
ATOM 2399 O O . PRO A 1 292 ? -12.089 5.580 -9.300 1.00 95.25 292 PRO A O 1
ATOM 2402 N N . LYS A 1 293 ? -14.109 6.566 -9.353 1.00 96.31 293 LYS A N 1
ATOM 2403 C CA . LYS A 1 293 ? -13.853 7.587 -8.328 1.00 96.31 293 LYS A CA 1
ATOM 2404 C C . LYS A 1 293 ? -13.140 7.037 -7.080 1.00 96.31 293 LYS A C 1
ATOM 2406 O O . LYS A 1 293 ? -12.107 7.594 -6.720 1.00 96.31 293 LYS A O 1
ATOM 2411 N N . ILE A 1 294 ? -13.600 5.931 -6.483 1.00 97.25 294 ILE A N 1
ATOM 2412 C CA . ILE A 1 294 ? -12.925 5.284 -5.338 1.00 97.25 294 ILE A CA 1
ATOM 2413 C C . ILE A 1 294 ? -11.470 4.875 -5.625 1.00 97.25 294 ILE A C 1
ATOM 2415 O O . ILE A 1 294 ? -10.603 5.071 -4.776 1.00 97.25 294 ILE A O 1
ATOM 2419 N N . ILE A 1 295 ? -11.182 4.349 -6.819 1.00 97.25 295 ILE A N 1
ATOM 2420 C CA . ILE A 1 295 ? -9.843 3.873 -7.202 1.00 97.25 295 ILE A CA 1
ATOM 2421 C C . ILE A 1 295 ? -8.916 5.066 -7.395 1.00 97.25 295 ILE A C 1
ATOM 2423 O O . ILE A 1 295 ? -7.818 5.100 -6.838 1.00 97.25 295 ILE A O 1
ATOM 2427 N N . LYS A 1 296 ? -9.396 6.093 -8.104 1.00 97.81 296 LYS A N 1
ATOM 2428 C CA . LYS A 1 296 ? -8.677 7.354 -8.273 1.00 97.81 296 LYS A CA 1
ATOM 2429 C C . LYS A 1 296 ? -8.386 8.021 -6.926 1.00 97.81 296 LYS A C 1
ATOM 2431 O O . LYS A 1 296 ? -7.267 8.474 -6.707 1.00 97.81 296 LYS A O 1
ATOM 2436 N N . ALA A 1 297 ? -9.364 8.055 -6.022 1.00 98.31 297 ALA A N 1
ATOM 2437 C CA . ALA A 1 297 ? -9.204 8.612 -4.683 1.00 98.31 297 ALA A CA 1
ATOM 2438 C C . ALA A 1 297 ? -8.176 7.826 -3.854 1.00 98.31 297 ALA A C 1
ATOM 2440 O O . ALA A 1 297 ? -7.315 8.434 -3.223 1.00 98.31 297 ALA A O 1
ATOM 2441 N N . ALA A 1 298 ? -8.206 6.491 -3.905 1.00 98.12 298 ALA A N 1
ATOM 2442 C CA . ALA A 1 298 ? -7.244 5.645 -3.204 1.00 98.12 298 ALA A CA 1
ATOM 2443 C C . ALA A 1 298 ? -5.804 5.850 -3.708 1.00 98.12 298 ALA A C 1
ATOM 2445 O O . ALA A 1 298 ? -4.907 6.107 -2.903 1.00 98.12 298 ALA A O 1
ATOM 2446 N N . LYS A 1 299 ? -5.604 5.814 -5.034 1.00 98.06 299 LYS A N 1
ATOM 2447 C CA . LYS A 1 299 ? -4.322 6.113 -5.697 1.00 98.06 299 LYS A CA 1
ATOM 2448 C C . LYS A 1 299 ? -3.793 7.495 -5.291 1.00 98.06 299 LYS A C 1
ATOM 2450 O O . LYS A 1 299 ? -2.633 7.634 -4.913 1.00 98.06 299 LYS A O 1
ATOM 2455 N N . MET A 1 300 ? -4.666 8.505 -5.314 1.00 98.00 300 MET A N 1
ATOM 2456 C CA . MET A 1 300 ? -4.325 9.885 -4.965 1.00 98.00 300 MET A CA 1
ATOM 2457 C C . MET A 1 300 ? -3.895 10.023 -3.505 1.00 98.00 300 MET A C 1
ATOM 2459 O O . MET A 1 300 ? -2.870 10.643 -3.243 1.00 98.00 300 MET A O 1
ATOM 2463 N N . ILE A 1 301 ? -4.631 9.420 -2.562 1.00 97.38 301 ILE A N 1
ATOM 2464 C CA . ILE A 1 301 ? -4.259 9.467 -1.142 1.00 97.38 301 ILE A CA 1
ATOM 2465 C C . ILE A 1 301 ? -2.887 8.837 -0.927 1.00 97.38 301 ILE A C 1
ATOM 2467 O O . ILE A 1 301 ? -2.055 9.437 -0.253 1.00 97.38 301 ILE A O 1
ATOM 2471 N N . CYS A 1 302 ? -2.635 7.661 -1.505 1.00 95.94 302 CYS A N 1
ATOM 2472 C CA . CYS A 1 302 ? -1.340 7.001 -1.374 1.00 95.94 302 CYS A CA 1
ATOM 2473 C C . CYS A 1 302 ? -0.202 7.877 -1.898 1.00 95.94 302 CYS A C 1
ATOM 2475 O O . CYS A 1 302 ? 0.751 8.128 -1.162 1.00 95.94 302 CYS A O 1
ATOM 2477 N N . ARG A 1 303 ? -0.332 8.373 -3.138 1.00 96.94 303 ARG A N 1
ATOM 2478 C CA . ARG A 1 303 ? 0.687 9.202 -3.792 1.00 96.94 303 ARG A CA 1
ATOM 2479 C C . ARG A 1 303 ? 0.995 10.451 -2.972 1.00 96.94 303 ARG A C 1
ATOM 2481 O O . ARG A 1 303 ? 2.134 10.680 -2.595 1.00 96.94 303 ARG A O 1
ATOM 2488 N N . LEU A 1 304 ? -0.043 11.205 -2.611 1.00 96.50 304 LEU A N 1
ATOM 2489 C CA . LEU A 1 304 ? 0.103 12.453 -1.868 1.00 96.50 304 LEU A CA 1
ATOM 2490 C C . LEU A 1 304 ? 0.639 12.244 -0.446 1.00 96.50 304 LEU A C 1
ATOM 2492 O O . LEU A 1 304 ? 1.363 13.094 0.061 1.00 96.50 304 LEU A O 1
ATOM 2496 N N . MET A 1 305 ? 0.262 11.151 0.227 1.00 95.19 305 MET A N 1
ATOM 2497 C CA . MET A 1 305 ? 0.814 10.833 1.546 1.00 95.19 305 MET A CA 1
ATOM 2498 C C . MET A 1 305 ? 2.287 10.459 1.467 1.00 95.19 305 MET A C 1
ATOM 2500 O O . MET A 1 305 ? 3.038 10.915 2.324 1.00 95.19 305 MET A O 1
ATOM 2504 N N . ASN A 1 306 ? 2.686 9.669 0.465 1.00 94.31 306 ASN A N 1
ATOM 2505 C CA . ASN A 1 306 ? 4.090 9.344 0.262 1.00 94.31 306 ASN A CA 1
ATOM 2506 C C . ASN A 1 306 ? 4.896 10.619 -0.003 1.00 94.31 306 ASN A C 1
ATOM 2508 O O . ASN A 1 306 ? 5.784 10.910 0.785 1.00 94.31 306 ASN A O 1
ATOM 2512 N N . ASP A 1 307 ? 4.485 11.442 -0.971 1.00 95.12 307 ASP A N 1
ATOM 2513 C CA . ASP A 1 307 ? 5.226 12.654 -1.344 1.00 95.12 307 ASP A CA 1
ATOM 2514 C C . ASP A 1 307 ? 5.370 13.639 -0.187 1.00 95.12 307 ASP A C 1
ATOM 2516 O O . ASP A 1 307 ? 6.378 14.321 -0.094 1.00 95.12 307 ASP A O 1
ATOM 2520 N N . ILE A 1 308 ? 4.380 13.745 0.710 1.00 94.56 308 ILE A N 1
ATOM 2521 C CA . ILE A 1 308 ? 4.506 14.607 1.894 1.00 94.56 308 ILE A CA 1
ATOM 2522 C C . ILE A 1 308 ? 5.626 14.116 2.815 1.00 94.56 308 ILE A C 1
ATOM 2524 O O . ILE A 1 308 ? 6.368 14.943 3.340 1.00 94.56 308 ILE A O 1
ATOM 2528 N N . VAL A 1 309 ? 5.718 12.805 3.065 1.00 92.50 309 VAL A N 1
ATOM 2529 C CA . VAL A 1 309 ? 6.699 12.269 4.022 1.00 92.50 309 VAL A CA 1
ATOM 2530 C C . VAL A 1 309 ? 8.085 12.104 3.414 1.00 92.50 309 VAL A C 1
ATOM 2532 O O . VAL A 1 309 ? 9.072 12.227 4.131 1.00 92.50 309 VAL A O 1
ATOM 2535 N N . SER A 1 310 ? 8.174 11.842 2.110 1.00 90.31 310 SER A N 1
ATOM 2536 C CA . SER A 1 310 ? 9.444 11.654 1.411 1.00 90.31 310 SER A CA 1
ATOM 2537 C C . SER A 1 310 ? 10.032 12.959 0.876 1.00 90.31 310 SER A C 1
ATOM 2539 O O . SER A 1 310 ? 11.228 12.981 0.595 1.00 90.31 310 SER A O 1
ATOM 2541 N N . HIS A 1 311 ? 9.255 14.053 0.801 1.00 91.44 311 HIS A N 1
ATOM 2542 C CA . HIS A 1 311 ? 9.666 15.312 0.164 1.00 91.44 311 HIS A CA 1
ATOM 2543 C C . HIS A 1 311 ? 11.066 15.778 0.571 1.00 91.44 311 HIS A C 1
ATOM 2545 O O . HIS A 1 311 ? 11.910 16.029 -0.287 1.00 91.44 311 HIS A O 1
ATOM 2551 N N . GLU A 1 312 ? 11.338 15.892 1.875 1.00 87.69 312 GLU A N 1
ATOM 2552 C CA . GLU A 1 312 ? 12.629 16.403 2.343 1.00 87.69 312 GLU A CA 1
ATOM 2553 C C . GLU A 1 312 ? 13.803 15.520 1.901 1.00 87.69 312 GLU A C 1
ATOM 2555 O O . GLU A 1 312 ? 14.877 16.034 1.586 1.00 87.69 312 GLU A O 1
ATOM 2560 N N . ASP A 1 313 ? 13.625 14.201 1.908 1.00 86.69 313 ASP A N 1
ATOM 2561 C CA . ASP A 1 313 ? 14.678 13.255 1.550 1.00 86.69 313 ASP A CA 1
ATOM 2562 C C . ASP A 1 313 ? 14.843 13.148 0.030 1.00 86.69 313 ASP A C 1
ATOM 2564 O O . ASP A 1 313 ? 15.975 13.157 -0.452 1.00 86.69 313 ASP A O 1
ATOM 2568 N N . GLU A 1 314 ? 13.749 13.179 -0.729 1.00 86.56 314 GLU A N 1
ATOM 2569 C CA . GLU A 1 314 ? 13.746 13.293 -2.193 1.00 86.56 314 GLU A CA 1
ATOM 2570 C C . GLU A 1 314 ? 14.500 14.548 -2.658 1.00 86.56 314 GLU A C 1
ATOM 2572 O O . GLU A 1 314 ? 15.430 14.470 -3.466 1.00 86.56 314 GLU A O 1
ATOM 2577 N N . GLN A 1 315 ? 14.212 15.710 -2.056 1.00 87.38 315 GLN A N 1
ATOM 2578 C CA . GLN A 1 315 ? 14.930 16.951 -2.367 1.00 87.38 315 GLN A CA 1
ATOM 2579 C C . GLN A 1 315 ? 16.431 16.864 -2.038 1.00 87.38 315 GLN A C 1
ATOM 2581 O O . GLN A 1 315 ? 17.255 17.428 -2.760 1.00 87.38 315 GLN A O 1
ATOM 2586 N N . LYS A 1 316 ? 16.828 16.140 -0.979 1.00 86.69 316 LYS A N 1
ATOM 2587 C CA . LYS A 1 316 ? 18.252 15.921 -0.647 1.00 86.69 316 LYS A CA 1
ATOM 2588 C C . LYS A 1 316 ? 18.954 15.002 -1.649 1.00 86.69 316 LYS A C 1
ATOM 2590 O O . LYS A 1 316 ? 20.156 15.171 -1.858 1.00 86.69 316 LYS A O 1
ATOM 2595 N N . ARG A 1 317 ? 18.241 14.037 -2.242 1.00 81.56 317 ARG A N 1
ATOM 2596 C CA . ARG A 1 317 ? 18.774 13.130 -3.277 1.00 81.56 317 ARG A CA 1
ATOM 2597 C C . ARG A 1 317 ? 18.919 13.804 -4.642 1.00 81.56 317 ARG A C 1
ATOM 2599 O O . ARG A 1 317 ? 19.715 13.342 -5.454 1.00 81.56 317 ARG A O 1
ATOM 2606 N N . GLY A 1 318 ? 18.242 14.934 -4.845 1.00 79.19 318 GLY A N 1
ATOM 2607 C CA . GLY A 1 318 ? 18.236 15.673 -6.108 1.00 79.19 318 GLY A CA 1
ATOM 2608 C C . GLY A 1 318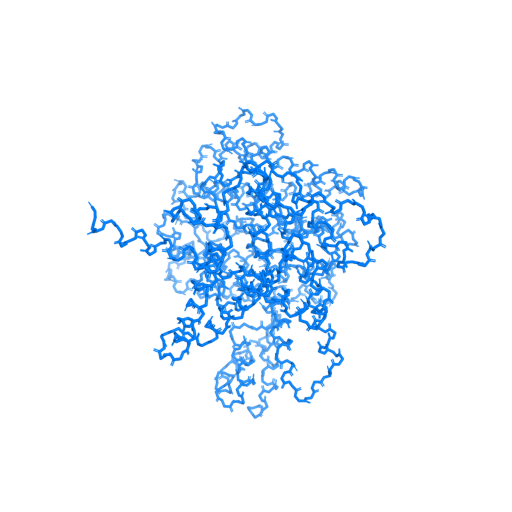 ? 17.005 15.393 -6.968 1.00 79.19 318 GLY A C 1
ATOM 2609 O O . GLY A 1 318 ? 16.980 15.801 -8.132 1.00 79.19 318 GLY A O 1
ATOM 2610 N N . ASP A 1 319 ? 15.984 14.744 -6.406 1.00 77.75 319 ASP A N 1
ATOM 2611 C CA . ASP A 1 319 ? 14.739 14.460 -7.106 1.00 77.75 319 ASP A CA 1
ATOM 2612 C C . ASP A 1 319 ? 13.992 15.770 -7.354 1.00 77.75 319 ASP A C 1
ATOM 2614 O O . ASP A 1 319 ? 13.719 16.560 -6.447 1.00 77.75 319 ASP A O 1
ATOM 2618 N N . CYS A 1 320 ? 13.680 16.030 -8.619 1.00 77.19 320 CYS A N 1
ATOM 2619 C CA . CYS A 1 320 ? 13.155 17.330 -9.027 1.00 77.19 320 CYS A CA 1
ATOM 2620 C C . CYS A 1 320 ? 11.624 17.416 -8.935 1.00 77.19 320 CYS A C 1
ATOM 2622 O O . CYS A 1 320 ? 11.086 18.518 -8.865 1.00 77.19 320 CYS A O 1
ATOM 2624 N N . ALA A 1 321 ? 10.909 16.287 -8.930 1.00 87.56 321 ALA A N 1
ATOM 2625 C CA . ALA A 1 321 ? 9.453 16.258 -9.028 1.00 87.56 321 ALA A CA 1
ATOM 2626 C C . ALA A 1 321 ? 8.812 15.414 -7.916 1.00 87.56 321 ALA A C 1
ATOM 2628 O O . ALA A 1 321 ? 8.900 14.194 -7.918 1.00 87.56 321 ALA A O 1
ATOM 2629 N N . SER A 1 322 ? 8.090 16.083 -7.018 1.00 93.94 322 SER A N 1
ATOM 2630 C CA . SER A 1 322 ? 7.146 15.494 -6.054 1.00 93.94 322 SER A CA 1
ATOM 2631 C C . SER A 1 322 ? 5.842 16.295 -6.083 1.00 93.94 322 SER A C 1
ATOM 2633 O O . SER A 1 322 ? 5.847 17.439 -6.558 1.00 93.94 322 SER A O 1
ATOM 2635 N N . ALA A 1 323 ? 4.724 15.774 -5.560 1.00 95.56 323 ALA A N 1
ATOM 2636 C CA . ALA A 1 323 ? 3.489 16.562 -5.471 1.00 95.56 323 ALA A CA 1
ATOM 2637 C C . ALA A 1 323 ? 3.702 17.897 -4.744 1.00 95.56 323 ALA A C 1
ATOM 2639 O O . ALA A 1 323 ? 3.175 18.923 -5.180 1.00 95.56 323 ALA A O 1
ATOM 2640 N N . VAL A 1 324 ? 4.483 17.889 -3.659 1.00 96.38 324 VAL A N 1
ATOM 2641 C CA . VAL A 1 324 ? 4.799 19.088 -2.872 1.00 96.38 324 VAL A CA 1
ATOM 2642 C C . VAL A 1 324 ? 5.572 20.094 -3.727 1.00 96.38 324 VAL A C 1
ATOM 2644 O O . VAL A 1 324 ? 5.133 21.240 -3.852 1.00 96.38 324 VAL A O 1
ATOM 2647 N N . GLU A 1 325 ? 6.643 19.658 -4.397 1.00 95.69 325 GLU A N 1
ATOM 2648 C CA . GLU A 1 325 ? 7.480 20.530 -5.231 1.00 95.69 325 GLU A CA 1
ATOM 2649 C C . GLU A 1 325 ? 6.705 21.094 -6.433 1.00 95.69 325 GLU A C 1
ATOM 2651 O O . GLU A 1 325 ? 6.709 22.304 -6.681 1.00 95.69 325 GLU A O 1
ATOM 2656 N N . CYS A 1 326 ? 5.949 20.245 -7.138 1.00 96.81 326 CYS A N 1
ATOM 2657 C CA . CYS A 1 326 ? 5.127 20.661 -8.275 1.00 96.81 326 CYS A CA 1
ATOM 2658 C C . CYS A 1 326 ? 4.076 21.700 -7.852 1.00 96.81 326 CYS A C 1
ATOM 2660 O O . CYS A 1 326 ? 3.860 22.700 -8.544 1.00 96.81 326 CYS A O 1
ATOM 2662 N N . TYR A 1 327 ? 3.440 21.506 -6.690 1.00 97.31 327 TYR A N 1
ATOM 2663 C CA . TYR A 1 327 ? 2.446 22.442 -6.165 1.00 97.31 327 TYR A CA 1
ATOM 2664 C C . TYR A 1 327 ? 3.080 23.777 -5.750 1.00 97.31 327 TYR A C 1
ATOM 2666 O O . TYR A 1 327 ? 2.568 24.846 -6.098 1.00 97.31 327 TYR A O 1
ATOM 2674 N N . MET A 1 328 ? 4.217 23.738 -5.048 1.00 96.88 328 MET A N 1
ATOM 2675 C CA . MET A 1 328 ? 4.967 24.934 -4.655 1.00 96.88 328 MET A CA 1
ATOM 2676 C C . MET A 1 328 ? 5.368 25.772 -5.867 1.00 96.88 328 MET A C 1
ATOM 2678 O O . MET A 1 328 ? 5.127 26.982 -5.878 1.00 96.88 328 MET A O 1
ATOM 2682 N N . LYS A 1 329 ? 5.935 25.137 -6.900 1.00 94.81 329 LYS A N 1
ATOM 2683 C CA . LYS A 1 329 ? 6.395 25.816 -8.119 1.00 94.81 329 LYS A CA 1
ATOM 2684 C C . LYS A 1 329 ? 5.243 26.394 -8.926 1.00 94.81 329 LYS A C 1
ATOM 2686 O O . LYS A 1 329 ? 5.323 27.547 -9.344 1.00 94.81 329 LYS A O 1
ATOM 2691 N N . GLN A 1 330 ? 4.164 25.634 -9.114 1.00 97.00 330 GLN A N 1
ATOM 2692 C CA . GLN A 1 330 ? 3.029 26.081 -9.918 1.00 97.00 330 GLN A CA 1
ATOM 2693 C C . GLN A 1 330 ? 2.287 27.264 -9.284 1.00 97.00 330 GLN A C 1
ATOM 2695 O O . GLN A 1 330 ? 1.895 28.194 -9.990 1.00 97.00 330 GLN A O 1
ATOM 2700 N N . TYR A 1 331 ? 2.085 27.242 -7.964 1.00 96.81 331 TYR A N 1
ATOM 2701 C CA . TYR A 1 331 ? 1.308 28.271 -7.263 1.00 96.81 331 TYR A CA 1
ATOM 2702 C C . TYR A 1 331 ? 2.166 29.340 -6.580 1.00 96.81 331 TYR A C 1
ATOM 2704 O O . TYR A 1 331 ? 1.616 30.289 -6.020 1.00 96.81 331 TYR A O 1
ATOM 2712 N N . ASN A 1 332 ? 3.495 29.215 -6.643 1.00 96.38 332 ASN A N 1
ATOM 2713 C CA . ASN A 1 332 ? 4.462 30.104 -6.001 1.00 96.38 332 ASN A CA 1
ATOM 2714 C C . ASN A 1 332 ? 4.159 30.312 -4.504 1.00 96.38 332 ASN A C 1
ATOM 2716 O O . ASN A 1 332 ? 3.993 31.437 -4.022 1.00 96.38 332 ASN A O 1
ATOM 2720 N N . ILE A 1 333 ? 4.036 29.202 -3.774 1.00 97.12 333 ILE A N 1
ATOM 2721 C CA . ILE A 1 333 ? 3.758 29.191 -2.334 1.00 97.12 333 ILE A CA 1
ATOM 2722 C C . ILE A 1 333 ? 4.833 28.429 -1.561 1.00 97.12 333 ILE A C 1
ATOM 2724 O O . ILE A 1 333 ? 5.596 27.651 -2.121 1.00 97.12 333 ILE A O 1
ATOM 2728 N N . LEU A 1 334 ? 4.869 28.657 -0.248 1.00 95.69 334 LEU A N 1
ATOM 2729 C CA . LEU A 1 334 ? 5.771 27.956 0.660 1.00 95.69 334 LEU A CA 1
ATOM 2730 C C . LEU A 1 334 ? 5.321 26.509 0.886 1.00 95.69 334 LEU A C 1
ATOM 2732 O O . LEU A 1 334 ? 4.121 26.232 0.931 1.00 95.69 334 LEU A O 1
ATOM 2736 N N . GLU A 1 335 ? 6.294 25.640 1.140 1.00 95.25 335 GLU A N 1
ATOM 2737 C CA . GLU A 1 335 ? 6.137 24.203 1.393 1.00 95.25 335 GLU A CA 1
ATOM 2738 C C . GLU A 1 335 ? 5.037 23.880 2.399 1.00 95.25 335 GLU A C 1
ATOM 2740 O O . GLU A 1 335 ? 4.082 23.182 2.072 1.00 95.25 335 GLU A O 1
ATOM 2745 N N . LYS A 1 336 ? 5.076 24.497 3.585 1.00 96.06 336 LYS A N 1
ATOM 2746 C CA . LYS A 1 336 ? 4.043 24.301 4.611 1.00 96.06 336 LYS A CA 1
ATOM 2747 C C . LYS A 1 336 ? 2.625 24.527 4.072 1.00 96.06 336 LYS A C 1
ATOM 2749 O O . LYS A 1 336 ? 1.716 23.764 4.381 1.00 96.06 336 LYS A O 1
ATOM 2754 N N . LYS A 1 337 ? 2.431 25.568 3.255 1.00 96.94 337 LYS A N 1
ATOM 2755 C CA . LYS A 1 337 ? 1.123 25.873 2.665 1.00 96.94 337 LYS A CA 1
ATOM 2756 C C . LYS A 1 337 ? 0.759 24.869 1.567 1.00 96.94 337 LYS A C 1
ATOM 2758 O O . LYS A 1 337 ? -0.410 24.528 1.443 1.00 96.94 337 LYS A O 1
ATOM 2763 N N . ALA A 1 338 ? 1.730 24.386 0.790 1.00 97.06 338 ALA A N 1
ATOM 2764 C CA . ALA A 1 338 ? 1.507 23.315 -0.180 1.00 97.06 338 ALA A CA 1
ATOM 2765 C C . ALA A 1 338 ? 1.064 22.018 0.512 1.00 97.06 338 ALA A C 1
ATOM 2767 O O . ALA A 1 338 ? 0.041 21.454 0.132 1.00 97.06 338 ALA A O 1
ATOM 2768 N N . ILE A 1 339 ? 1.748 21.614 1.587 1.00 96.38 339 ILE A N 1
ATOM 2769 C CA . ILE A 1 339 ? 1.380 20.450 2.406 1.00 96.38 339 ILE A CA 1
ATOM 2770 C C . ILE A 1 339 ? -0.039 20.606 2.973 1.00 96.38 339 ILE A C 1
ATOM 2772 O O . ILE A 1 339 ? -0.838 19.677 2.873 1.00 96.38 339 ILE A O 1
ATOM 2776 N N . GLU A 1 340 ? -0.395 21.777 3.515 1.00 96.69 340 GLU A N 1
ATOM 2777 C CA . GLU A 1 340 ? -1.753 22.049 4.015 1.00 96.69 340 GLU A CA 1
ATOM 2778 C C . GLU A 1 340 ? -2.826 21.893 2.919 1.00 96.69 340 GLU A C 1
ATOM 2780 O O . GLU A 1 340 ? -3.887 21.321 3.175 1.00 96.69 340 GLU A O 1
ATOM 2785 N N . GLU A 1 341 ? -2.576 22.370 1.695 1.00 97.62 341 GLU A N 1
ATOM 2786 C CA . GLU A 1 341 ? -3.511 22.194 0.574 1.00 97.62 341 GLU A CA 1
ATOM 2787 C C . GLU A 1 341 ? -3.595 20.729 0.113 1.00 97.62 341 GLU A C 1
ATOM 2789 O O . GLU A 1 341 ? -4.695 20.211 -0.086 1.00 97.62 341 GLU A O 1
ATOM 2794 N N . ILE A 1 342 ? -2.467 20.021 0.025 1.00 96.81 342 ILE A N 1
ATOM 2795 C CA . ILE A 1 342 ? -2.425 18.594 -0.327 1.00 96.81 342 ILE A CA 1
ATOM 2796 C C . ILE A 1 342 ? -3.173 17.747 0.719 1.00 96.81 342 ILE A C 1
ATOM 2798 O O . ILE A 1 342 ? -3.948 16.852 0.375 1.00 96.81 342 ILE A O 1
ATOM 2802 N N . GLN A 1 343 ? -3.037 18.060 2.009 1.00 95.25 343 GLN A N 1
ATOM 2803 C CA . GLN A 1 343 ? -3.790 17.389 3.073 1.00 95.25 343 GLN A CA 1
ATOM 2804 C C . GLN A 1 343 ? -5.308 17.595 2.940 1.00 95.25 343 GLN A C 1
ATOM 2806 O O . GLN A 1 343 ? -6.075 16.661 3.200 1.00 95.25 343 GLN A O 1
ATOM 2811 N N . LYS A 1 344 ? -5.767 18.771 2.484 1.00 95.75 344 LYS A N 1
ATOM 2812 C CA . LYS A 1 344 ? -7.191 19.002 2.167 1.00 95.75 344 LYS A CA 1
ATOM 2813 C C . LYS A 1 344 ? -7.656 18.157 0.981 1.00 95.75 344 LYS A C 1
ATOM 2815 O O . LYS A 1 344 ? -8.789 17.671 0.994 1.00 95.75 344 LYS A O 1
ATOM 2820 N N . MET A 1 345 ? -6.798 17.933 -0.017 1.00 97.06 345 MET A N 1
ATOM 2821 C CA . MET A 1 345 ? -7.101 17.022 -1.128 1.00 97.06 345 MET A CA 1
ATOM 2822 C C . MET A 1 345 ? -7.263 15.583 -0.635 1.00 97.06 345 MET A C 1
ATOM 2824 O O . MET A 1 345 ? -8.249 14.938 -0.982 1.00 97.06 345 MET A O 1
ATOM 2828 N N . ASN A 1 346 ? -6.388 15.113 0.259 1.00 95.62 346 ASN A N 1
ATOM 2829 C CA . ASN A 1 346 ? -6.539 13.800 0.897 1.00 95.62 346 ASN A CA 1
ATOM 2830 C C . ASN A 1 346 ? -7.843 13.692 1.701 1.00 95.62 346 ASN A C 1
ATOM 2832 O O . ASN A 1 346 ? -8.529 12.673 1.636 1.00 95.62 346 ASN A O 1
ATOM 2836 N N . ALA A 1 347 ? -8.226 14.740 2.438 1.00 94.44 347 ALA A N 1
ATOM 2837 C CA . ALA A 1 347 ? -9.503 14.769 3.154 1.00 94.44 347 ALA A CA 1
ATOM 2838 C C . ALA A 1 347 ? -10.709 14.707 2.197 1.00 94.44 347 ALA A C 1
ATOM 2840 O O . ALA A 1 347 ? -11.677 14.004 2.473 1.00 94.44 347 ALA A O 1
ATOM 2841 N N . THR A 1 348 ? -10.626 15.389 1.054 1.00 96.75 348 THR A N 1
ATOM 2842 C CA . THR A 1 348 ? -11.645 15.364 -0.008 1.00 96.75 348 THR A CA 1
ATOM 2843 C C . THR A 1 348 ? -11.751 13.972 -0.643 1.00 96.75 348 THR A C 1
ATOM 2845 O O . THR A 1 348 ? -12.851 13.451 -0.801 1.00 96.75 348 THR A O 1
ATOM 2848 N N . ALA A 1 349 ? -10.617 13.325 -0.915 1.00 97.62 349 ALA A N 1
ATOM 2849 C CA . ALA A 1 349 ? -10.555 11.971 -1.460 1.00 97.62 349 ALA A CA 1
ATOM 2850 C C . ALA A 1 349 ? -11.162 10.917 -0.517 1.00 97.62 349 ALA A C 1
ATOM 2852 O O . ALA A 1 349 ? -11.799 9.968 -0.964 1.00 97.62 349 ALA A O 1
ATOM 2853 N N . TRP A 1 350 ? -11.028 11.089 0.802 1.00 97.06 350 TRP A N 1
ATOM 2854 C CA . TRP A 1 350 ? -11.719 10.222 1.764 1.00 97.06 350 TRP A CA 1
ATOM 2855 C C . TRP A 1 350 ? -13.241 10.306 1.645 1.00 97.06 350 TRP A C 1
ATOM 2857 O O . TRP A 1 350 ? -13.910 9.280 1.749 1.00 97.06 350 TRP A O 1
ATOM 2867 N N . LYS A 1 351 ? -13.788 11.499 1.384 1.00 97.69 351 LYS A N 1
ATOM 2868 C CA . LYS A 1 351 ? -15.228 11.672 1.148 1.00 97.69 351 LYS A CA 1
ATOM 2869 C C . LYS A 1 351 ? -15.667 10.955 -0.126 1.00 97.69 351 LYS A C 1
ATOM 2871 O O . LYS A 1 351 ? -16.696 10.289 -0.114 1.00 97.69 351 LYS A O 1
ATOM 2876 N N . ASP A 1 352 ? -14.851 10.994 -1.182 1.00 97.94 352 ASP A N 1
ATOM 2877 C CA . ASP A 1 352 ? -15.105 10.229 -2.410 1.00 97.94 352 ASP A CA 1
ATOM 2878 C C . ASP A 1 352 ? -15.181 8.715 -2.154 1.00 97.94 352 ASP A C 1
ATOM 2880 O O . ASP A 1 352 ? -16.078 8.047 -2.674 1.00 97.94 352 ASP A O 1
ATOM 2884 N N . ILE A 1 353 ? -14.265 8.184 -1.335 1.00 97.94 353 ILE A N 1
ATOM 2885 C CA . ILE A 1 353 ? -14.248 6.770 -0.932 1.00 97.94 353 ILE A CA 1
ATOM 2886 C C . ILE A 1 353 ? -15.494 6.427 -0.110 1.00 97.94 353 ILE A C 1
ATOM 2888 O O . ILE A 1 353 ? -16.150 5.420 -0.383 1.00 97.94 353 ILE A O 1
ATOM 2892 N N . ASN A 1 354 ? -15.839 7.265 0.873 1.00 97.38 354 ASN A N 1
ATOM 2893 C CA . ASN A 1 354 ? -17.016 7.069 1.718 1.00 97.38 354 ASN A CA 1
ATOM 2894 C C . ASN A 1 354 ? -18.298 7.034 0.875 1.00 97.38 354 ASN A C 1
ATOM 2896 O O . ASN A 1 354 ? -19.135 6.153 1.065 1.00 97.38 354 ASN A O 1
ATOM 2900 N N . GLU A 1 355 ? -18.422 7.942 -0.096 1.00 96.62 355 GLU A N 1
ATOM 2901 C CA . GLU A 1 355 ? -19.580 8.006 -0.985 1.00 96.62 355 GLU A CA 1
ATOM 2902 C C . GLU A 1 355 ? -19.758 6.762 -1.843 1.00 96.62 355 GLU A C 1
ATOM 2904 O O . GLU A 1 355 ? -20.870 6.250 -1.953 1.00 96.62 355 GLU A O 1
ATOM 2909 N N . ASP A 1 356 ? -18.679 6.271 -2.452 1.00 95.94 356 ASP A N 1
ATOM 2910 C CA . ASP A 1 356 ? -18.746 5.086 -3.310 1.00 95.94 356 ASP A CA 1
ATOM 2911 C C . ASP A 1 356 ? -19.062 3.810 -2.507 1.00 95.94 356 ASP A C 1
ATOM 2913 O O . ASP A 1 356 ? -19.595 2.849 -3.064 1.00 95.94 356 ASP A O 1
ATOM 2917 N N . CYS A 1 357 ? -18.808 3.818 -1.192 1.00 96.44 357 CYS A N 1
ATOM 2918 C CA . CYS A 1 357 ? -19.217 2.762 -0.266 1.00 96.44 357 CYS A CA 1
ATOM 2919 C C . CYS A 1 357 ? -20.692 2.866 0.183 1.00 96.44 357 CYS A C 1
ATOM 2921 O O . CYS A 1 357 ? -21.190 1.962 0.861 1.00 96.44 357 CYS A O 1
ATOM 2923 N N . MET A 1 358 ? -21.426 3.926 -0.173 1.00 94.81 358 MET A N 1
ATOM 2924 C CA . MET A 1 358 ? -22.853 4.036 0.147 1.00 94.81 358 MET A CA 1
ATOM 2925 C C . MET A 1 358 ? -23.718 3.224 -0.824 1.00 94.81 358 MET A C 1
ATOM 2927 O O . MET A 1 358 ? -23.417 3.083 -2.007 1.00 94.81 358 MET A O 1
ATOM 2931 N N . ARG A 1 359 ? -24.835 2.673 -0.329 1.00 92.25 359 ARG A N 1
ATOM 2932 C CA . ARG A 1 359 ? -25.769 1.905 -1.167 1.00 92.25 359 ARG A CA 1
ATOM 2933 C C . ARG A 1 359 ? -26.673 2.836 -1.993 1.00 92.25 359 ARG A C 1
ATOM 2935 O O . ARG A 1 359 ? -27.159 3.823 -1.443 1.00 92.25 359 ARG A O 1
ATOM 2942 N N . PRO A 1 360 ? -27.010 2.473 -3.246 1.00 93.94 360 PRO A N 1
ATOM 2943 C CA . PRO A 1 360 ? -26.553 1.286 -3.977 1.00 93.94 360 PRO A CA 1
ATOM 2944 C C . PRO A 1 360 ? -25.105 1.432 -4.473 1.00 93.94 360 PRO A C 1
ATOM 2946 O O . PRO A 1 360 ? -24.728 2.479 -4.991 1.00 93.94 360 PRO A O 1
ATOM 2949 N N . THR A 1 361 ? -24.309 0.367 -4.344 1.00 94.50 361 THR A N 1
ATOM 2950 C CA . THR A 1 361 ? -22.902 0.375 -4.767 1.00 94.50 361 THR A CA 1
ATOM 2951 C C . THR A 1 361 ? -22.759 0.053 -6.252 1.00 94.50 361 THR A C 1
ATOM 2953 O O . THR A 1 361 ? -23.548 -0.706 -6.813 1.00 94.50 361 THR A O 1
ATOM 2956 N N . LYS A 1 362 ? -21.726 0.616 -6.891 1.00 89.62 362 LYS A N 1
ATOM 2957 C CA . LYS A 1 362 ? -21.406 0.380 -8.315 1.00 89.62 362 LYS A CA 1
ATOM 2958 C C . LYS A 1 362 ? -20.563 -0.875 -8.567 1.00 89.62 362 LYS A C 1
ATOM 2960 O O . LYS A 1 362 ? -20.403 -1.264 -9.713 1.00 89.62 362 LYS A O 1
ATOM 2965 N N . ALA A 1 363 ? -20.023 -1.466 -7.507 1.00 93.44 363 ALA A N 1
ATOM 2966 C CA . ALA A 1 363 ? -19.248 -2.700 -7.518 1.00 93.44 363 ALA A CA 1
ATOM 2967 C C . ALA A 1 363 ? -19.584 -3.520 -6.257 1.00 93.44 363 ALA A C 1
ATOM 2969 O O . ALA A 1 363 ? -20.193 -2.975 -5.318 1.00 93.44 363 ALA A O 1
ATOM 2970 N N . PRO A 1 364 ? -19.204 -4.810 -6.197 1.00 95.25 364 PRO A N 1
ATOM 2971 C CA . PRO A 1 364 ? -19.349 -5.609 -4.989 1.00 95.25 364 PRO A CA 1
ATOM 2972 C C . PRO A 1 364 ? -18.683 -4.930 -3.786 1.00 95.25 364 PRO A C 1
ATOM 2974 O O . PRO A 1 364 ? -17.529 -4.507 -3.852 1.00 95.25 364 PRO A O 1
ATOM 2977 N N . MET A 1 365 ? -19.398 -4.860 -2.658 1.00 95.19 365 MET A N 1
ATOM 2978 C CA . MET A 1 365 ? -18.899 -4.217 -1.432 1.00 95.19 365 MET A CA 1
ATOM 2979 C C . MET A 1 365 ? -17.557 -4.799 -0.970 1.00 95.19 365 MET A C 1
ATOM 2981 O O . MET A 1 365 ? -16.713 -4.070 -0.457 1.00 95.19 365 MET A O 1
ATOM 2985 N N . LEU A 1 366 ? -17.342 -6.100 -1.194 1.00 94.56 366 LEU A N 1
ATOM 2986 C CA . LEU A 1 366 ? -16.083 -6.762 -0.870 1.00 94.56 366 LEU A CA 1
ATOM 2987 C C . LEU A 1 366 ? -14.891 -6.104 -1.580 1.00 94.56 366 LEU A C 1
ATOM 2989 O O . LEU A 1 366 ? -13.862 -5.918 -0.942 1.00 94.56 366 LEU A O 1
ATOM 2993 N N . LEU A 1 367 ? -15.038 -5.708 -2.850 1.00 95.75 367 LEU A N 1
ATOM 2994 C CA . LEU A 1 367 ? -13.978 -5.050 -3.620 1.00 95.75 367 LEU A CA 1
ATOM 2995 C C . LEU A 1 367 ? -13.761 -3.606 -3.168 1.00 95.75 367 LEU A C 1
ATOM 2997 O O . LEU A 1 367 ? -12.622 -3.187 -2.989 1.00 95.75 367 LEU A O 1
ATOM 3001 N N . LEU A 1 368 ? -14.841 -2.863 -2.909 1.00 96.81 368 LEU A N 1
ATOM 3002 C CA . LEU A 1 368 ? -14.755 -1.496 -2.378 1.00 96.81 368 LEU A CA 1
ATOM 3003 C C . LEU A 1 368 ? -14.029 -1.466 -1.025 1.00 96.81 368 LEU A C 1
ATOM 3005 O O . LEU A 1 368 ? -13.167 -0.617 -0.796 1.00 96.81 368 LEU A O 1
ATOM 3009 N N . GLN A 1 369 ? -14.310 -2.442 -0.157 1.00 95.62 369 GLN A N 1
ATOM 3010 C CA . GLN A 1 369 ? -13.651 -2.573 1.140 1.00 95.62 369 GLN A CA 1
ATOM 3011 C C . GLN A 1 369 ? -12.141 -2.826 1.013 1.00 95.62 369 GLN A C 1
ATOM 3013 O O . GLN A 1 369 ? -11.389 -2.344 1.863 1.00 95.62 369 GLN A O 1
ATOM 3018 N N . GLN A 1 370 ? -11.683 -3.512 -0.045 1.00 95.50 370 GLN A N 1
ATOM 3019 C CA . GLN A 1 370 ? -10.248 -3.683 -0.306 1.00 95.50 370 GLN A CA 1
ATOM 3020 C C . GLN A 1 370 ? -9.560 -2.333 -0.541 1.00 95.50 370 GLN A C 1
ATOM 3022 O O . GLN A 1 370 ? -8.501 -2.093 0.027 1.00 95.50 370 GLN A O 1
ATOM 3027 N N . PHE A 1 371 ? -10.180 -1.413 -1.294 1.00 96.69 371 PHE A N 1
ATOM 3028 C CA . PHE A 1 371 ? -9.636 -0.062 -1.499 1.00 96.69 371 PHE A CA 1
ATOM 3029 C C . PHE A 1 371 ? -9.597 0.748 -0.208 1.00 96.69 371 PHE A C 1
ATOM 3031 O O . PHE A 1 371 ? -8.587 1.383 0.088 1.00 96.69 371 PHE A O 1
ATOM 3038 N N . VAL A 1 372 ? -10.669 0.695 0.590 1.00 97.75 372 VAL A N 1
ATOM 3039 C CA . VAL A 1 372 ? -10.704 1.348 1.908 1.00 97.75 372 VAL A CA 1
ATOM 3040 C C . VAL A 1 372 ? -9.554 0.839 2.780 1.00 97.75 372 VAL A C 1
ATOM 3042 O O . VAL A 1 372 ? -8.845 1.627 3.404 1.00 97.75 372 VAL A O 1
ATOM 3045 N N . ASN A 1 373 ? -9.349 -0.478 2.814 1.00 97.06 373 ASN A N 1
ATOM 3046 C CA . ASN A 1 373 ? -8.284 -1.098 3.590 1.00 97.06 373 ASN A CA 1
ATOM 3047 C C . ASN A 1 373 ? -6.898 -0.763 3.045 1.00 97.06 373 ASN A C 1
ATOM 3049 O O . ASN A 1 373 ? -6.021 -0.422 3.831 1.00 97.06 373 ASN A O 1
ATOM 3053 N N . LEU A 1 374 ? -6.713 -0.761 1.728 1.00 95.44 374 LEU A N 1
ATOM 3054 C CA . LEU A 1 374 ? -5.454 -0.382 1.104 1.00 95.44 374 LEU A CA 1
ATOM 3055 C C . LEU A 1 374 ? -5.063 1.061 1.478 1.00 95.44 374 LEU A C 1
ATOM 3057 O O . LEU A 1 374 ? -3.947 1.289 1.940 1.00 95.44 374 LEU A O 1
ATOM 3061 N N . VAL A 1 375 ? -6.012 2.004 1.448 1.00 96.44 375 VAL A N 1
ATOM 3062 C CA . VAL A 1 375 ? -5.786 3.380 1.927 1.00 96.44 375 VAL A CA 1
ATOM 3063 C C . VAL A 1 375 ? -5.467 3.418 3.425 1.00 96.44 375 VAL A C 1
ATOM 3065 O O . VAL A 1 375 ? -4.553 4.132 3.840 1.00 96.44 375 VAL A O 1
ATOM 3068 N N . ARG A 1 376 ? -6.165 2.635 4.263 1.00 95.12 376 ARG A N 1
ATOM 3069 C CA . ARG A 1 376 ? -5.833 2.506 5.698 1.00 95.12 376 ARG A CA 1
ATOM 3070 C C . ARG A 1 376 ? -4.397 2.022 5.908 1.00 95.12 376 ARG A C 1
ATOM 3072 O O . ARG A 1 376 ? -3.761 2.457 6.871 1.00 95.12 376 ARG A O 1
ATOM 3079 N N . VAL A 1 377 ? -3.866 1.180 5.016 1.00 91.88 377 VAL A N 1
ATOM 3080 C CA . VAL A 1 377 ? -2.462 0.763 5.085 1.00 91.88 377 VAL A CA 1
ATOM 3081 C C . VAL A 1 377 ? -1.528 1.949 4.865 1.00 91.88 377 VAL A C 1
ATOM 3083 O O . VAL A 1 377 ? -0.625 2.137 5.675 1.00 91.88 377 VAL A O 1
ATOM 3086 N N . SER A 1 378 ? -1.772 2.810 3.873 1.00 91.69 378 SER A N 1
ATOM 3087 C CA . SER A 1 378 ? -0.950 4.018 3.681 1.00 91.69 378 SER A CA 1
ATOM 3088 C C . SER A 1 378 ? -0.923 4.919 4.913 1.00 91.69 378 SER A C 1
ATOM 3090 O O . SER A 1 378 ? 0.116 5.484 5.239 1.00 91.69 378 SER A O 1
ATOM 3092 N N . TYR A 1 379 ? -2.012 4.995 5.682 1.00 87.94 379 TYR A N 1
ATOM 3093 C CA . TYR A 1 379 ? -1.971 5.688 6.970 1.00 87.94 379 TYR A CA 1
ATOM 3094 C C . TYR A 1 379 ? -1.055 4.995 7.981 1.00 87.94 379 TYR A C 1
ATOM 3096 O O . TYR A 1 379 ? -0.473 5.659 8.825 1.00 87.94 379 TYR A O 1
ATOM 3104 N N . VAL A 1 380 ? -0.914 3.670 7.985 1.00 83.94 380 VAL A N 1
ATOM 3105 C CA . VAL A 1 380 ? 0.061 3.006 8.876 1.00 83.94 380 VAL A CA 1
ATOM 3106 C C . VAL A 1 380 ? 1.487 3.342 8.459 1.00 83.94 380 VAL A C 1
ATOM 3108 O O . VAL A 1 380 ? 2.294 3.684 9.319 1.00 83.94 380 VAL A O 1
ATOM 3111 N N . PHE A 1 381 ? 1.760 3.319 7.158 1.00 85.69 381 PHE A N 1
ATOM 3112 C CA . PHE A 1 381 ? 3.103 3.525 6.629 1.00 85.69 381 PHE A CA 1
ATOM 3113 C C . PHE A 1 381 ? 3.560 4.988 6.598 1.00 85.69 381 PHE A C 1
ATOM 3115 O O . PHE A 1 381 ? 4.759 5.212 6.666 1.00 85.69 381 PHE A O 1
ATOM 3122 N N . TYR A 1 382 ? 2.644 5.965 6.547 1.00 87.38 382 TYR A N 1
ATOM 3123 C CA . TYR A 1 382 ? 3.009 7.381 6.362 1.00 87.38 382 TYR A CA 1
ATOM 3124 C C . TYR A 1 382 ? 2.450 8.356 7.419 1.00 87.38 382 TYR A C 1
ATOM 3126 O O . TYR A 1 382 ? 2.780 9.538 7.401 1.00 87.38 382 TYR A O 1
ATOM 3134 N N . ALA A 1 383 ? 1.590 7.942 8.363 1.00 71.69 383 ALA A N 1
ATOM 3135 C CA . ALA A 1 383 ? 0.935 8.917 9.261 1.00 71.69 383 ALA A CA 1
ATOM 3136 C C . ALA A 1 383 ? 1.850 9.573 10.312 1.00 71.69 383 ALA A C 1
ATOM 3138 O O . ALA A 1 383 ? 1.454 10.591 10.877 1.00 71.69 383 ALA A O 1
ATOM 3139 N N . ASN A 1 384 ? 3.039 9.027 10.579 1.00 69.88 384 ASN A N 1
ATOM 3140 C CA . ASN A 1 384 ? 3.948 9.549 11.609 1.00 69.88 384 ASN A CA 1
ATOM 3141 C C . ASN A 1 384 ? 5.030 10.487 11.047 1.00 69.88 384 ASN A C 1
ATOM 3143 O O . ASN A 1 384 ? 5.991 10.781 11.746 1.00 69.88 384 ASN A O 1
ATOM 3147 N N . GLY A 1 385 ? 4.867 10.967 9.809 1.00 74.75 385 GLY A N 1
ATOM 3148 C CA . GLY A 1 385 ? 5.835 11.866 9.174 1.00 74.75 385 GLY A CA 1
ATOM 3149 C C . GLY A 1 385 ? 7.080 11.168 8.624 1.00 74.75 385 GLY A C 1
ATOM 3150 O O . GLY A 1 385 ? 8.000 11.859 8.216 1.00 74.75 385 GLY A O 1
ATOM 3151 N N . ASP A 1 386 ? 7.083 9.834 8.588 1.00 80.56 386 ASP A N 1
ATOM 3152 C CA . ASP A 1 386 ? 8.167 9.010 8.049 1.00 80.56 386 ASP A CA 1
ATOM 3153 C C . ASP A 1 386 ? 7.643 8.081 6.947 1.00 80.56 386 ASP A C 1
ATOM 3155 O O . ASP A 1 386 ? 6.476 7.679 6.966 1.00 80.56 386 ASP A O 1
ATOM 3159 N N . ASP A 1 387 ? 8.534 7.663 6.044 1.00 86.12 387 ASP A N 1
ATOM 3160 C CA . ASP A 1 387 ? 8.322 6.507 5.171 1.00 86.12 387 ASP A CA 1
ATOM 3161 C C . ASP A 1 387 ? 8.689 5.214 5.906 1.00 86.12 387 ASP A C 1
ATOM 3163 O O . ASP A 1 387 ? 9.837 4.755 5.918 1.00 86.12 387 ASP A O 1
ATOM 3167 N N . ALA A 1 388 ? 7.679 4.593 6.505 1.00 83.94 388 ALA A N 1
ATOM 3168 C CA . ALA A 1 388 ? 7.871 3.408 7.316 1.00 83.94 388 ALA A CA 1
ATOM 3169 C C . ALA A 1 388 ? 8.133 2.127 6.488 1.00 83.94 388 ALA A C 1
ATOM 3171 O O . ALA A 1 388 ? 8.468 1.089 7.057 1.00 83.94 388 ALA A O 1
ATOM 3172 N N . TYR A 1 389 ? 8.020 2.180 5.153 1.00 86.25 389 TYR A N 1
ATOM 3173 C CA . TYR A 1 389 ? 8.416 1.079 4.269 1.00 86.25 389 TYR A CA 1
ATOM 3174 C C . TYR A 1 389 ? 9.937 1.065 4.087 1.00 86.25 389 TYR A C 1
ATOM 3176 O O . TYR A 1 389 ? 10.612 0.048 4.295 1.00 86.25 389 TYR A O 1
ATOM 3184 N N . THR A 1 390 ? 10.500 2.229 3.763 1.00 84.12 390 THR A N 1
ATOM 3185 C CA . THR A 1 390 ? 11.950 2.401 3.632 1.00 84.12 390 THR A CA 1
ATOM 3186 C C . THR A 1 390 ? 12.637 2.330 4.996 1.00 84.12 390 THR A C 1
ATOM 3188 O O . THR A 1 390 ? 13.658 1.639 5.135 1.00 84.12 390 THR A O 1
ATOM 3191 N N . ILE A 1 391 ? 12.037 2.954 6.017 1.00 81.69 391 ILE A N 1
ATOM 3192 C CA . ILE A 1 391 ? 12.521 3.036 7.399 1.00 81.69 391 ILE A CA 1
ATOM 3193 C C . ILE A 1 391 ? 11.588 2.223 8.321 1.00 81.69 391 ILE A C 1
ATOM 3195 O O . ILE A 1 391 ? 10.797 2.781 9.081 1.00 81.69 391 ILE A O 1
ATOM 3199 N N . PRO A 1 392 ? 11.699 0.880 8.352 1.00 70.50 392 PRO A N 1
ATOM 3200 C CA . PRO A 1 392 ? 10.801 0.028 9.143 1.00 70.50 392 PRO A CA 1
ATOM 3201 C C . PRO A 1 392 ? 10.935 0.235 10.658 1.00 70.50 392 PRO A C 1
ATOM 3203 O O . PRO A 1 392 ? 10.090 -0.211 11.432 1.00 70.50 392 PRO A O 1
ATOM 3206 N N . LEU A 1 393 ? 11.982 0.935 11.113 1.00 67.69 393 LEU A N 1
ATOM 3207 C CA . LEU A 1 393 ? 12.100 1.373 12.503 1.00 67.69 393 LEU A CA 1
ATOM 3208 C C . LEU A 1 393 ? 10.942 2.290 12.915 1.00 67.69 393 LEU A C 1
ATOM 3210 O O . LEU A 1 393 ? 10.520 2.205 14.064 1.00 67.69 393 LEU A O 1
ATOM 3214 N N . SER A 1 394 ? 10.395 3.086 11.996 1.00 64.50 394 SER A N 1
ATOM 3215 C CA . SER A 1 394 ? 9.253 3.972 12.250 1.00 64.50 394 SER A CA 1
ATOM 3216 C C . SER A 1 394 ? 7.940 3.200 12.425 1.00 64.50 394 SER A C 1
ATOM 3218 O O . SER A 1 394 ? 6.967 3.730 12.958 1.00 64.50 394 SER A O 1
ATOM 3220 N N . LEU A 1 395 ? 7.916 1.906 12.071 1.00 62.81 395 LEU A N 1
ATOM 3221 C CA . LEU A 1 395 ? 6.803 1.021 12.407 1.00 62.81 395 LEU A CA 1
ATOM 3222 C C . LEU A 1 395 ? 6.872 0.484 13.852 1.00 62.81 395 LEU A C 1
ATOM 3224 O O . LEU A 1 395 ? 5.902 -0.103 14.327 1.00 62.81 395 LEU A O 1
ATOM 3228 N N . LYS A 1 396 ? 7.983 0.685 14.582 1.00 50.22 396 LYS A N 1
ATOM 3229 C CA . LYS A 1 396 ? 8.149 0.188 15.964 1.00 50.22 396 LYS A CA 1
ATOM 3230 C C . LYS A 1 396 ? 7.231 0.864 16.976 1.00 50.22 396 LYS A C 1
ATOM 3232 O O . LYS A 1 396 ? 6.878 0.229 17.963 1.00 50.22 396 LYS A O 1
ATOM 3237 N N . ASP A 1 397 ? 6.814 2.101 16.714 1.00 49.56 397 ASP A N 1
ATOM 3238 C CA . ASP A 1 397 ? 5.857 2.814 17.568 1.00 49.56 397 ASP A CA 1
ATOM 3239 C C . ASP A 1 397 ? 4.444 2.216 17.480 1.00 49.56 397 ASP A C 1
ATOM 3241 O O . ASP A 1 397 ? 3.608 2.416 18.365 1.00 49.56 397 ASP A O 1
ATOM 3245 N N . TYR A 1 398 ? 4.170 1.402 16.455 1.00 55.22 398 TYR A N 1
ATOM 3246 C CA . TYR A 1 398 ? 3.028 0.501 16.476 1.00 55.22 398 TYR A CA 1
ATOM 3247 C C . TYR A 1 398 ? 3.438 -0.751 17.248 1.00 55.22 398 TYR A C 1
ATOM 3249 O O . TYR A 1 398 ? 3.907 -1.719 16.653 1.00 55.22 398 TYR A O 1
ATOM 3257 N N . ASN A 1 399 ? 3.192 -0.771 18.563 1.00 46.00 399 ASN A N 1
ATOM 3258 C CA . ASN A 1 399 ? 3.333 -1.984 19.387 1.00 46.00 399 ASN A CA 1
ATOM 3259 C C . ASN A 1 399 ? 2.706 -3.214 18.705 1.00 46.00 399 ASN A C 1
ATOM 3261 O O . ASN A 1 399 ? 3.248 -4.302 18.794 1.00 46.00 399 ASN A O 1
ATOM 3265 N N . SER A 1 400 ? 1.625 -3.033 17.939 1.00 47.47 400 SER A N 1
ATOM 3266 C CA . SER A 1 400 ? 0.991 -4.082 17.136 1.00 47.47 400 SER A CA 1
ATOM 3267 C C . SER A 1 400 ? 1.763 -4.507 15.881 1.00 47.47 400 SER A C 1
ATOM 3269 O O . SER A 1 400 ? 1.643 -5.663 15.511 1.00 47.47 400 SER A O 1
ATOM 3271 N N . TYR A 1 401 ? 2.505 -3.623 15.196 1.00 48.94 401 TYR A N 1
ATOM 3272 C CA . TYR A 1 401 ? 3.407 -4.020 14.100 1.00 48.94 401 TYR A CA 1
ATOM 3273 C C . TYR A 1 401 ? 4.665 -4.669 14.656 1.00 48.94 401 TYR A C 1
ATOM 3275 O O . TYR A 1 401 ? 5.116 -5.660 14.103 1.00 48.94 401 TYR A O 1
ATOM 3283 N N . PHE A 1 402 ? 5.220 -4.139 15.749 1.00 42.69 402 PHE A N 1
ATOM 3284 C CA . PHE A 1 402 ? 6.338 -4.775 16.430 1.00 42.69 402 PHE A CA 1
ATOM 3285 C C . PHE A 1 402 ? 5.926 -6.166 16.915 1.00 42.69 402 PHE A C 1
ATOM 3287 O O . PHE A 1 402 ? 6.586 -7.112 16.530 1.00 42.69 402 PHE A O 1
ATOM 3294 N N . GLU A 1 403 ? 4.796 -6.331 17.612 1.00 48.75 403 GLU A N 1
ATOM 3295 C CA . GLU A 1 403 ? 4.225 -7.647 17.953 1.00 48.75 403 GLU A CA 1
ATOM 3296 C C . GLU A 1 403 ? 3.971 -8.493 16.696 1.00 48.75 403 GLU A C 1
ATOM 3298 O O . GLU A 1 403 ? 4.455 -9.611 16.628 1.00 48.75 403 GLU A O 1
ATOM 3303 N N . PHE A 1 404 ? 3.317 -7.961 15.655 1.00 49.44 404 PHE A N 1
ATOM 3304 C CA . PHE A 1 404 ? 3.068 -8.679 14.396 1.00 49.44 404 PHE A CA 1
ATOM 3305 C C . PHE A 1 404 ? 4.375 -9.177 13.763 1.00 49.44 404 PHE A C 1
ATOM 3307 O O . PHE A 1 404 ? 4.541 -10.377 13.595 1.00 49.44 404 PHE A O 1
ATOM 3314 N N . VAL A 1 405 ? 5.333 -8.301 13.461 1.00 46.81 405 VAL A N 1
ATOM 3315 C CA . VAL A 1 405 ? 6.605 -8.633 12.806 1.00 46.81 405 VAL A CA 1
ATOM 3316 C C . VAL A 1 405 ? 7.525 -9.450 13.691 1.00 46.81 405 VAL A C 1
ATOM 3318 O O . VAL A 1 405 ? 8.128 -10.388 13.187 1.00 46.81 405 VAL A O 1
ATOM 3321 N N . VAL A 1 406 ? 7.642 -9.158 14.982 1.00 41.38 406 VAL A N 1
ATOM 3322 C CA . VAL A 1 406 ? 8.433 -9.962 15.927 1.00 41.38 406 VAL A CA 1
ATOM 3323 C C . VAL A 1 406 ? 7.827 -11.361 16.026 1.00 41.38 406 VAL A C 1
ATOM 3325 O O . VAL A 1 406 ? 8.529 -12.340 15.805 1.00 41.38 406 VAL A O 1
ATOM 3328 N N . GLU A 1 407 ? 6.513 -11.488 16.208 1.00 46.06 407 GLU A N 1
ATOM 3329 C CA . GLU A 1 407 ? 5.850 -12.792 16.285 1.00 46.06 407 GLU A CA 1
ATOM 3330 C C . GLU A 1 407 ? 5.854 -13.547 14.941 1.00 46.06 407 GLU A C 1
ATOM 3332 O O . GLU A 1 407 ? 5.852 -14.781 14.949 1.00 46.06 407 GLU A O 1
ATOM 3337 N N . LEU A 1 408 ? 5.863 -12.848 13.797 1.00 43.69 408 LEU A N 1
ATOM 3338 C CA . LEU A 1 408 ? 5.837 -13.430 12.447 1.00 43.69 408 LEU A CA 1
ATOM 3339 C C . LEU A 1 408 ? 7.215 -13.786 11.880 1.00 43.69 408 LEU A C 1
ATOM 3341 O O . LEU A 1 408 ? 7.372 -14.837 11.263 1.00 43.69 408 LEU A O 1
ATOM 3345 N N . SER A 1 409 ? 8.217 -12.930 12.069 1.00 37.69 409 SER A N 1
ATOM 3346 C CA . SER A 1 409 ? 9.556 -13.097 11.484 1.00 37.69 409 SER A CA 1
ATOM 3347 C C . SER A 1 409 ? 10.469 -14.008 12.308 1.00 37.69 409 SER A C 1
ATOM 3349 O O . SER A 1 409 ? 11.429 -14.568 11.773 1.00 37.69 409 SER A O 1
ATOM 3351 N N . MET A 1 410 ? 10.177 -14.208 13.596 1.00 36.28 410 MET A N 1
ATOM 3352 C CA . MET A 1 410 ? 11.082 -14.927 14.494 1.00 36.28 410 MET A CA 1
ATOM 3353 C C . MET A 1 410 ? 11.150 -16.435 14.256 1.00 36.28 410 MET A C 1
ATOM 3355 O O . MET A 1 410 ? 12.228 -17.003 14.411 1.00 36.28 410 MET A O 1
ATOM 3359 N N . ASN A 1 411 ? 10.081 -17.072 13.772 1.00 37.12 411 ASN A N 1
ATOM 3360 C CA . ASN A 1 411 ? 10.137 -18.493 13.405 1.00 37.12 411 ASN A CA 1
ATOM 3361 C C . ASN A 1 411 ? 10.891 -18.713 12.087 1.00 37.12 411 ASN A C 1
ATOM 3363 O O . ASN A 1 411 ? 11.700 -19.627 11.989 1.00 37.12 411 ASN A O 1
ATOM 3367 N N . VAL A 1 412 ? 10.719 -17.817 11.113 1.00 32.94 412 VAL A N 1
ATOM 3368 C CA . VAL A 1 412 ? 11.348 -17.924 9.787 1.00 32.94 412 VAL A CA 1
ATOM 3369 C C . VAL A 1 412 ? 12.861 -17.720 9.862 1.00 32.94 412 VAL A C 1
ATOM 3371 O O . VAL A 1 412 ? 13.630 -18.458 9.250 1.00 32.94 412 VAL A O 1
ATOM 3374 N N . VAL A 1 413 ? 13.322 -16.740 10.646 1.00 30.91 413 VAL A N 1
ATOM 3375 C CA . VAL A 1 413 ? 14.761 -16.500 10.833 1.00 30.91 413 VAL A CA 1
ATOM 3376 C C . VAL A 1 413 ? 15.417 -17.675 11.566 1.00 30.91 413 VAL A C 1
ATOM 3378 O O . VAL A 1 413 ? 16.544 -18.044 11.236 1.00 30.91 413 VAL A O 1
ATOM 3381 N N . VAL A 1 414 ? 14.723 -18.295 12.524 1.00 33.28 414 VAL A N 1
ATOM 3382 C CA . VAL A 1 414 ? 15.221 -19.471 13.251 1.00 33.28 414 VAL A CA 1
ATOM 3383 C C . VAL A 1 414 ? 15.235 -20.709 12.348 1.00 33.28 414 VAL A C 1
ATOM 3385 O O . VAL A 1 414 ? 16.292 -21.327 12.227 1.00 33.28 414 VAL A O 1
ATOM 3388 N N . GLU A 1 415 ? 14.149 -21.012 11.630 1.00 32.75 415 GLU A N 1
ATOM 3389 C CA . GLU A 1 415 ? 14.075 -22.113 10.656 1.00 32.75 415 GLU A CA 1
ATOM 3390 C C . GLU A 1 415 ? 15.147 -21.977 9.568 1.00 32.75 415 GLU A C 1
ATOM 3392 O O . GLU A 1 415 ? 15.926 -22.902 9.343 1.00 32.75 415 GLU A O 1
ATOM 3397 N N . CYS A 1 416 ? 15.283 -20.808 8.933 1.00 29.59 416 CYS A N 1
ATOM 3398 C CA . CYS A 1 416 ? 16.269 -20.608 7.870 1.00 29.59 416 CYS A CA 1
ATOM 3399 C C . CYS A 1 416 ? 17.718 -20.704 8.379 1.00 29.59 416 CYS A C 1
ATOM 3401 O O . CYS A 1 416 ? 18.578 -21.244 7.679 1.00 29.59 416 CYS A O 1
ATOM 3403 N N . ILE A 1 417 ? 18.022 -20.225 9.593 1.00 33.19 417 ILE A N 1
ATOM 3404 C CA . ILE A 1 417 ? 19.369 -20.340 10.180 1.00 33.19 417 ILE A CA 1
ATOM 3405 C C . ILE A 1 417 ? 19.680 -21.789 10.575 1.00 33.19 417 ILE A C 1
ATOM 3407 O O . ILE A 1 417 ? 20.813 -22.243 10.376 1.00 33.19 417 ILE A O 1
ATOM 3411 N N . VAL A 1 418 ? 18.705 -22.513 11.128 1.00 32.75 418 VAL A N 1
ATOM 3412 C CA . VAL A 1 418 ? 18.848 -23.917 11.536 1.00 32.75 418 VAL A CA 1
ATOM 3413 C C . VAL A 1 418 ? 18.995 -24.816 10.306 1.00 32.75 418 VAL A C 1
ATOM 3415 O O . VAL A 1 418 ? 19.956 -25.582 10.239 1.00 32.75 418 VAL A O 1
ATOM 3418 N N . ILE A 1 419 ? 18.155 -24.641 9.282 1.00 32.91 419 ILE A N 1
ATOM 3419 C CA . ILE A 1 419 ? 18.204 -25.397 8.021 1.00 32.91 419 ILE A CA 1
ATOM 3420 C C . ILE A 1 419 ? 19.506 -25.111 7.262 1.00 32.91 419 ILE A C 1
ATOM 3422 O O . ILE A 1 419 ? 20.220 -26.045 6.895 1.00 32.91 419 ILE A O 1
ATOM 3426 N N . LYS A 1 420 ? 19.903 -23.838 7.101 1.00 29.95 420 LYS A N 1
ATOM 3427 C CA . LYS A 1 420 ? 21.158 -23.472 6.412 1.00 29.95 420 LYS A CA 1
ATOM 3428 C C . LYS A 1 420 ? 22.392 -24.025 7.137 1.00 29.95 420 LYS A C 1
ATOM 3430 O O . LYS A 1 420 ? 23.375 -24.389 6.494 1.00 29.95 420 LYS A O 1
ATOM 3435 N N . ARG A 1 421 ? 22.355 -24.155 8.470 1.00 33.94 421 ARG A N 1
ATOM 3436 C CA . ARG A 1 421 ? 23.426 -24.803 9.253 1.00 33.94 421 ARG A CA 1
ATOM 3437 C C . ARG A 1 421 ? 23.388 -26.329 9.199 1.00 33.94 421 ARG A C 1
ATOM 3439 O O . ARG A 1 421 ? 24.459 -26.930 9.178 1.00 33.94 421 ARG A O 1
ATOM 3446 N N . ALA A 1 422 ? 22.210 -26.946 9.169 1.00 29.78 422 ALA A N 1
ATOM 3447 C CA . ALA A 1 422 ? 22.051 -28.396 9.062 1.00 29.78 422 ALA A CA 1
ATOM 3448 C C . ALA A 1 422 ? 22.498 -28.918 7.684 1.00 29.78 422 ALA A C 1
ATOM 3450 O O . ALA A 1 422 ? 23.210 -29.922 7.605 1.00 29.78 422 ALA A O 1
ATOM 3451 N N . VAL A 1 423 ? 22.174 -28.180 6.616 1.00 30.20 423 VAL A N 1
ATOM 3452 C CA . VAL A 1 423 ? 22.594 -28.468 5.234 1.00 30.20 423 VAL A CA 1
ATOM 3453 C C . VAL A 1 423 ? 24.106 -28.285 5.067 1.00 30.20 423 VAL A C 1
ATOM 3455 O O . VAL A 1 423 ? 24.778 -29.193 4.583 1.00 30.20 423 VAL A O 1
ATOM 3458 N N . ASN A 1 424 ? 24.681 -27.187 5.575 1.00 32.47 424 ASN A N 1
ATOM 3459 C CA . ASN A 1 424 ? 26.134 -26.956 5.524 1.00 32.47 424 ASN A CA 1
ATOM 3460 C C . ASN A 1 424 ? 26.958 -27.957 6.354 1.00 32.47 424 ASN A C 1
ATOM 3462 O O . ASN A 1 424 ? 28.171 -28.049 6.177 1.00 32.47 424 ASN A O 1
ATOM 3466 N N . ARG A 1 425 ? 26.323 -28.708 7.262 1.00 33.62 425 ARG A N 1
ATOM 3467 C CA . ARG A 1 425 ? 26.953 -29.769 8.064 1.00 33.62 425 ARG A CA 1
ATOM 3468 C C . ARG A 1 425 ? 26.614 -31.182 7.572 1.00 33.62 425 ARG A C 1
ATOM 3470 O O . ARG A 1 425 ? 26.930 -32.149 8.256 1.00 33.62 425 ARG A O 1
ATOM 3477 N N . GLY A 1 426 ? 25.972 -31.319 6.407 1.00 26.14 426 GLY A N 1
ATOM 3478 C CA . GLY A 1 426 ? 25.672 -32.615 5.785 1.00 26.14 426 GLY A CA 1
ATOM 3479 C C . GLY A 1 426 ? 24.680 -33.485 6.562 1.00 26.14 426 GLY A C 1
ATOM 3480 O O . GLY A 1 426 ? 24.632 -34.699 6.367 1.00 26.14 426 GLY A O 1
ATOM 3481 N N . CYS A 1 427 ? 23.890 -32.899 7.463 1.00 32.34 427 CYS A N 1
ATOM 3482 C CA . CYS A 1 427 ? 23.039 -33.657 8.367 1.00 32.34 427 CYS A CA 1
ATOM 3483 C C . CYS A 1 427 ? 21.579 -33.694 7.888 1.00 32.34 427 CYS A C 1
ATOM 3485 O O . CYS A 1 427 ? 20.724 -32.958 8.372 1.00 32.34 427 CYS A O 1
ATOM 3487 N N . TYR A 1 428 ? 21.272 -34.614 6.974 1.00 28.00 428 TYR A N 1
ATOM 3488 C CA . TYR A 1 428 ? 19.922 -34.807 6.421 1.00 28.00 428 TYR A CA 1
ATOM 3489 C C . TYR A 1 428 ? 18.892 -35.394 7.414 1.00 28.00 428 TYR A C 1
ATOM 3491 O O . TYR A 1 428 ? 17.705 -35.435 7.109 1.00 28.00 428 TYR A O 1
ATOM 3499 N N . LYS A 1 429 ? 19.308 -35.822 8.618 1.00 30.75 429 LYS A N 1
ATOM 3500 C CA . LYS A 1 429 ? 18.412 -36.391 9.650 1.00 30.75 429 LYS A CA 1
ATOM 3501 C C . LYS A 1 429 ? 17.633 -35.356 10.479 1.00 30.75 429 LYS A C 1
ATOM 3503 O O . LYS A 1 429 ? 16.667 -35.742 11.125 1.00 30.75 429 LYS A O 1
ATOM 3508 N N . TYR A 1 430 ? 18.004 -34.073 10.451 1.00 30.25 430 TYR A N 1
ATOM 3509 C CA . TYR A 1 430 ? 17.347 -33.031 11.263 1.00 30.25 430 TYR A CA 1
ATOM 3510 C C . TYR A 1 430 ? 16.011 -32.546 10.679 1.00 30.25 430 TYR A C 1
ATOM 3512 O O . TYR A 1 430 ? 15.145 -32.121 11.429 1.00 30.25 430 TYR A O 1
ATOM 3520 N N . VAL A 1 431 ? 15.804 -32.690 9.365 1.00 28.09 431 VAL A N 1
ATOM 3521 C CA . VAL A 1 431 ? 14.564 -32.274 8.674 1.00 28.09 431 VAL A CA 1
ATOM 3522 C C . VAL A 1 431 ? 13.381 -33.204 8.997 1.00 28.09 431 VAL A C 1
ATOM 3524 O O . VAL A 1 431 ? 12.229 -32.791 8.956 1.00 28.09 431 VAL A O 1
ATOM 3527 N N . VAL A 1 432 ? 13.658 -34.462 9.360 1.00 26.73 432 VAL A N 1
ATOM 3528 C CA . VAL A 1 432 ? 12.633 -35.481 9.663 1.00 26.73 432 VAL A CA 1
ATOM 3529 C C . VAL A 1 432 ? 12.062 -35.328 11.085 1.00 26.73 432 VAL A C 1
ATOM 3531 O O . VAL A 1 432 ? 10.946 -35.763 11.351 1.00 26.73 432 VAL A O 1
ATOM 3534 N N . LEU A 1 433 ? 12.798 -34.690 12.002 1.00 30.52 433 LEU A N 1
ATOM 3535 C CA . LEU A 1 433 ? 12.384 -34.495 13.399 1.00 30.52 433 LEU A CA 1
ATOM 3536 C C . LEU A 1 433 ? 11.378 -33.344 13.577 1.00 30.52 433 LEU A C 1
ATOM 3538 O O . LEU A 1 433 ? 10.459 -33.491 14.379 1.00 30.52 433 LEU A O 1
ATOM 3542 N N . ASP A 1 434 ? 11.488 -32.265 12.792 1.00 30.45 434 ASP A N 1
ATOM 3543 C CA . ASP A 1 434 ? 10.524 -31.146 12.810 1.00 30.45 434 ASP A CA 1
ATOM 3544 C C . ASP A 1 434 ? 9.127 -31.582 12.343 1.00 30.45 434 ASP A C 1
ATOM 3546 O O . ASP A 1 434 ? 8.123 -31.290 12.992 1.00 30.45 434 ASP A O 1
ATOM 3550 N N . LEU A 1 435 ? 9.067 -32.390 11.279 1.00 27.59 435 LEU A N 1
ATOM 3551 C CA . LEU A 1 435 ? 7.810 -32.934 10.750 1.00 27.59 435 LEU A CA 1
ATOM 3552 C C . LEU A 1 435 ? 7.094 -33.854 11.757 1.00 27.59 435 LEU A C 1
ATOM 3554 O O . LEU A 1 435 ? 5.865 -33.894 11.801 1.00 27.59 435 LEU A O 1
ATOM 3558 N N . ASN A 1 436 ? 7.848 -34.569 12.600 1.00 28.33 436 ASN A N 1
ATOM 3559 C CA . ASN A 1 436 ? 7.289 -35.442 13.638 1.00 28.33 436 ASN A CA 1
ATOM 3560 C C . ASN A 1 436 ? 6.820 -34.677 14.890 1.00 28.33 436 ASN A C 1
ATOM 3562 O O . ASN A 1 436 ? 5.891 -35.131 15.566 1.00 28.33 436 ASN A O 1
ATOM 3566 N N . MET A 1 437 ? 7.402 -33.510 15.194 1.00 31.22 437 MET A N 1
ATOM 3567 C CA . MET A 1 437 ? 6.857 -32.602 16.214 1.00 31.22 437 MET A CA 1
ATOM 3568 C C . MET A 1 437 ? 5.546 -31.955 15.751 1.00 31.22 437 MET A C 1
ATOM 3570 O O . MET A 1 437 ? 4.598 -31.903 16.534 1.00 31.22 437 MET A O 1
ATOM 3574 N N . GLU A 1 438 ? 5.443 -31.543 14.481 1.00 30.34 438 GLU A N 1
ATOM 3575 C CA . GLU A 1 438 ? 4.178 -31.066 13.896 1.00 30.34 438 GLU A CA 1
ATOM 3576 C C . GLU A 1 438 ? 3.102 -32.165 13.862 1.00 30.34 438 GLU A C 1
ATOM 3578 O O . GLU A 1 438 ? 1.949 -31.911 14.210 1.00 30.34 438 GLU A O 1
ATOM 3583 N N . ALA A 1 439 ? 3.463 -33.408 13.519 1.00 26.41 439 ALA A N 1
ATOM 3584 C CA . ALA A 1 439 ? 2.535 -34.544 13.537 1.00 26.41 439 ALA A CA 1
ATOM 3585 C C . ALA A 1 439 ? 2.012 -34.866 14.952 1.00 26.41 439 ALA A C 1
ATOM 3587 O O . ALA A 1 439 ? 0.829 -35.178 15.119 1.00 26.41 439 ALA A O 1
ATOM 3588 N N . SER A 1 440 ? 2.866 -34.717 15.973 1.00 30.92 440 SER A N 1
ATOM 3589 C CA . SER A 1 440 ? 2.490 -34.877 17.387 1.00 30.92 440 SER A CA 1
ATOM 3590 C C . SER A 1 440 ? 1.589 -33.733 17.875 1.00 30.92 440 SER A C 1
ATOM 3592 O O . SER A 1 440 ? 0.652 -33.968 18.635 1.00 30.92 440 SER A O 1
ATOM 3594 N N . PHE A 1 441 ? 1.807 -32.505 17.387 1.00 31.34 441 PHE A N 1
ATOM 3595 C CA . PHE A 1 441 ? 0.954 -31.335 17.646 1.00 31.34 441 PHE A CA 1
ATOM 3596 C C . PHE A 1 441 ? -0.445 -31.460 17.007 1.00 31.34 441 PHE A C 1
ATOM 3598 O O . PHE A 1 441 ? -1.420 -30.910 17.518 1.00 31.34 441 PHE A O 1
ATOM 3605 N N . LEU A 1 442 ? -0.558 -32.215 15.908 1.00 29.77 442 LEU A N 1
ATOM 3606 C CA . LEU A 1 442 ? -1.801 -32.455 15.163 1.00 29.77 442 LEU A CA 1
ATOM 3607 C C . LEU A 1 442 ? -2.553 -33.737 15.574 1.00 29.77 442 LEU A C 1
ATOM 3609 O O . LEU A 1 442 ? -3.627 -34.005 15.034 1.00 29.77 442 LEU A O 1
ATOM 3613 N N . GLY A 1 443 ? -2.027 -34.523 16.521 1.00 26.55 443 GLY A N 1
ATOM 3614 C CA . GLY A 1 443 ? -2.664 -35.759 16.994 1.00 26.55 443 GLY A CA 1
ATOM 3615 C C . GLY A 1 443 ? -2.671 -36.904 15.972 1.00 26.55 443 GLY A C 1
ATOM 3616 O O . GLY A 1 443 ? -3.538 -37.774 16.032 1.00 26.55 443 GLY A O 1
ATOM 3617 N N . LEU A 1 444 ? -1.726 -36.913 15.029 1.00 31.94 444 LEU A N 1
ATOM 3618 C CA . LEU A 1 444 ? -1.575 -37.961 14.016 1.00 31.94 444 LEU A CA 1
ATOM 3619 C C . LEU A 1 444 ? -0.555 -39.010 14.488 1.00 31.94 444 LEU A C 1
ATOM 3621 O O . LEU A 1 444 ? 0.507 -39.174 13.894 1.00 31.94 444 LEU A O 1
ATOM 3625 N N . GLU A 1 445 ? -0.857 -39.711 15.582 1.00 33.69 445 GLU A N 1
ATOM 3626 C CA . GLU A 1 445 ? -0.042 -40.844 16.032 1.00 33.69 445 GLU A CA 1
ATOM 3627 C C . GLU A 1 445 ? -0.482 -42.129 15.325 1.00 33.69 445 GLU A C 1
ATOM 3629 O O . GLU A 1 445 ? -1.344 -42.856 15.808 1.00 33.69 445 GLU A O 1
ATOM 3634 N N . GLU A 1 446 ? 0.151 -42.450 14.200 1.00 31.25 446 GLU A N 1
ATOM 3635 C CA . GLU A 1 446 ? 0.407 -43.848 13.865 1.00 31.25 446 GLU A CA 1
ATOM 3636 C C . GLU A 1 446 ? 1.658 -43.962 12.979 1.00 31.25 446 GLU A C 1
ATOM 3638 O O . GLU A 1 446 ? 1.784 -43.296 11.956 1.00 31.25 446 GLU A O 1
ATOM 3643 N N . VAL A 1 447 ? 2.542 -44.887 13.376 1.00 30.03 447 VAL A N 1
ATOM 3644 C CA . VAL A 1 447 ? 3.712 -45.429 12.656 1.00 30.03 447 VAL A CA 1
ATOM 3645 C C . VAL A 1 447 ? 5.084 -44.771 12.917 1.00 30.03 447 VAL A C 1
ATOM 3647 O O . VAL A 1 447 ? 5.619 -44.051 12.085 1.00 30.03 447 VAL A O 1
ATOM 3650 N N . ALA A 1 448 ? 5.737 -45.186 14.011 1.00 26.41 448 ALA A N 1
ATOM 3651 C CA . ALA A 1 448 ? 7.074 -45.805 13.964 1.00 26.41 448 ALA A CA 1
ATOM 3652 C C . ALA A 1 448 ? 7.347 -46.570 15.277 1.00 26.41 448 ALA A C 1
ATOM 3654 O O . ALA A 1 448 ? 7.168 -46.043 16.373 1.00 26.41 448 ALA A O 1
ATOM 3655 N N . GLY A 1 449 ? 7.711 -47.850 15.170 1.00 28.31 449 GLY A N 1
ATOM 3656 C CA . GLY A 1 449 ? 7.902 -48.754 16.307 1.00 28.31 449 GLY A CA 1
ATOM 3657 C C . GLY A 1 449 ? 9.152 -48.447 17.141 1.00 28.31 449 GLY A C 1
ATOM 3658 O O . GLY A 1 449 ? 10.156 -47.945 16.649 1.00 28.31 449 GLY A O 1
ATOM 3659 N N . VAL A 1 450 ? 9.088 -48.825 18.418 1.00 29.03 450 VAL A N 1
ATOM 3660 C CA . VAL A 1 450 ? 10.073 -48.583 19.495 1.00 29.03 450 VAL A CA 1
ATOM 3661 C C . VAL A 1 450 ? 11.492 -49.132 19.212 1.00 29.03 450 VAL A C 1
ATOM 3663 O O . VAL A 1 450 ? 12.433 -48.789 19.923 1.00 29.03 450 VAL A O 1
ATOM 3666 N N . GLU A 1 451 ? 11.700 -49.926 18.159 1.00 29.53 451 GLU A N 1
ATOM 3667 C CA . GLU A 1 451 ? 12.999 -50.546 17.848 1.00 29.53 451 GLU A CA 1
ATOM 3668 C C . GLU A 1 451 ? 14.007 -49.625 17.120 1.00 29.53 451 GLU A C 1
ATOM 3670 O O . GLU A 1 451 ? 15.198 -49.926 17.116 1.00 29.53 451 GLU A O 1
ATOM 3675 N N . GLU A 1 452 ? 13.609 -48.466 16.574 1.00 34.84 452 GLU A N 1
ATOM 3676 C CA . GLU A 1 452 ? 14.544 -47.570 15.851 1.00 34.84 452 GLU A CA 1
ATOM 3677 C C . GLU A 1 452 ? 15.382 -46.623 16.742 1.00 34.84 452 GLU A C 1
ATOM 3679 O O . GLU A 1 452 ? 16.287 -45.939 16.253 1.00 34.84 452 GLU A O 1
ATOM 3684 N N . TYR A 1 453 ? 15.161 -46.602 18.061 1.00 33.59 453 TYR A N 1
ATOM 3685 C CA . TYR A 1 453 ? 15.795 -45.624 18.961 1.00 33.59 453 TYR A CA 1
ATOM 3686 C C . TYR A 1 453 ? 17.096 -46.094 19.640 1.00 33.59 453 TYR A C 1
ATOM 3688 O O . TYR A 1 453 ? 17.798 -45.278 20.240 1.00 33.59 453 TYR A O 1
ATOM 3696 N N . GLU A 1 454 ? 17.499 -47.365 19.516 1.00 32.44 454 GLU A N 1
ATOM 3697 C CA . GLU A 1 454 ? 18.762 -47.843 20.114 1.00 32.44 454 GLU A CA 1
ATOM 3698 C C . GLU A 1 454 ? 20.018 -47.228 19.467 1.00 32.44 454 GLU A C 1
ATOM 3700 O O . GLU A 1 454 ? 21.045 -47.069 20.133 1.00 32.44 454 GLU A O 1
ATOM 3705 N N . TRP A 1 455 ? 19.942 -46.795 18.203 1.00 36.34 455 TRP A N 1
ATOM 3706 C CA . TRP A 1 455 ? 21.074 -46.192 17.485 1.00 36.34 455 TRP A CA 1
ATOM 3707 C C . TRP A 1 455 ? 21.423 -44.761 17.976 1.00 36.34 455 TRP A C 1
ATOM 3709 O O . TRP A 1 455 ? 22.516 -44.263 17.701 1.00 36.34 455 TRP A O 1
ATOM 3719 N N . LEU A 1 456 ? 20.511 -44.085 18.697 1.00 34.91 456 LEU A N 1
ATOM 3720 C CA . LEU A 1 456 ? 20.642 -42.673 19.111 1.00 34.91 456 LEU A CA 1
ATOM 3721 C C . LEU A 1 456 ? 21.480 -42.482 20.387 1.00 34.91 456 LEU A C 1
ATOM 3723 O O . LEU A 1 456 ? 21.900 -41.367 20.677 1.00 34.91 456 LEU A O 1
ATOM 3727 N N . LYS A 1 457 ? 21.775 -43.555 21.129 1.00 37.34 457 LYS A N 1
ATOM 3728 C CA . LYS A 1 457 ? 22.222 -43.486 22.530 1.00 37.34 457 LYS A CA 1
ATOM 3729 C C . LYS A 1 457 ? 23.658 -43.018 22.821 1.00 37.34 457 LYS A C 1
ATOM 3731 O O . LYS A 1 457 ? 24.066 -43.167 23.960 1.00 37.34 457 LYS A O 1
ATOM 3736 N N . ASN A 1 458 ? 24.466 -42.503 21.888 1.00 44.97 458 ASN A N 1
ATOM 3737 C CA . ASN A 1 458 ? 25.828 -42.051 22.247 1.00 44.97 458 ASN A CA 1
ATOM 3738 C C . ASN A 1 458 ? 26.440 -41.030 21.270 1.00 44.97 458 ASN A C 1
ATOM 3740 O O . ASN A 1 458 ? 26.935 -41.413 20.206 1.00 44.97 458 ASN A O 1
ATOM 3744 N N . GLU A 1 459 ? 26.525 -39.753 21.666 1.00 39.97 459 GLU A N 1
ATOM 3745 C CA . GLU A 1 459 ? 27.383 -38.755 20.995 1.00 39.97 459 GLU A CA 1
ATOM 3746 C C . GLU A 1 459 ? 28.872 -39.138 21.052 1.00 39.97 459 GLU A C 1
ATOM 3748 O O . GLU A 1 459 ? 29.579 -38.971 20.062 1.00 39.97 459 GLU A O 1
ATOM 3753 N N . GLN A 1 460 ? 29.329 -39.776 22.139 1.00 41.09 460 GLN A N 1
ATOM 3754 C CA . GLN A 1 460 ? 30.721 -40.228 22.324 1.00 41.09 460 GLN A CA 1
ATOM 3755 C C . GLN A 1 460 ? 31.210 -41.263 21.293 1.00 41.09 460 GLN A C 1
ATOM 3757 O O . GLN A 1 460 ? 32.406 -41.520 21.181 1.00 41.09 460 GLN A O 1
ATOM 3762 N N . LYS A 1 461 ? 30.312 -41.895 20.524 1.00 42.59 461 LYS A N 1
ATOM 3763 C CA . LYS A 1 461 ? 30.694 -42.867 19.481 1.00 42.59 461 LYS A CA 1
ATOM 3764 C C . LYS A 1 461 ? 30.845 -42.239 18.093 1.00 42.59 461 LYS A C 1
ATOM 3766 O O . LYS A 1 461 ? 31.237 -42.941 17.158 1.00 42.59 461 LYS A O 1
ATOM 3771 N N . ARG A 1 462 ? 30.545 -40.946 17.933 1.00 44.28 462 ARG A N 1
ATOM 3772 C CA . ARG A 1 462 ? 30.671 -40.236 16.654 1.00 44.28 462 ARG A CA 1
ATOM 3773 C C . ARG A 1 462 ? 32.075 -39.638 16.554 1.00 44.28 462 ARG A C 1
ATOM 3775 O O . ARG A 1 462 ? 32.438 -38.779 17.343 1.00 44.28 462 ARG A O 1
ATOM 3782 N N . ARG A 1 463 ? 32.864 -40.085 15.569 1.00 39.44 463 ARG A N 1
ATOM 3783 C CA . ARG A 1 463 ? 34.265 -39.654 15.353 1.00 39.44 463 ARG A CA 1
ATOM 3784 C C . ARG A 1 463 ? 34.437 -38.157 15.039 1.00 39.44 463 ARG A C 1
ATOM 3786 O O . ARG A 1 463 ? 35.572 -37.689 15.032 1.00 39.44 463 ARG A O 1
ATOM 3793 N N . ASP A 1 464 ? 33.343 -37.423 14.829 1.00 40.78 464 ASP A N 1
ATOM 3794 C CA . ASP A 1 464 ? 33.355 -36.103 14.190 1.00 40.78 464 ASP A CA 1
ATOM 3795 C C . ASP A 1 464 ? 32.883 -34.954 15.113 1.00 40.78 464 ASP A C 1
ATOM 3797 O O . ASP A 1 464 ? 32.785 -33.812 14.663 1.00 40.78 464 ASP A O 1
ATOM 3801 N N . CYS A 1 465 ? 32.617 -35.216 16.402 1.00 40.00 465 CYS A N 1
ATOM 3802 C CA . CYS A 1 465 ? 32.185 -34.201 17.375 1.00 40.00 465 CYS A CA 1
ATOM 3803 C C . CYS A 1 465 ? 33.108 -34.160 18.604 1.00 40.00 465 CYS A C 1
ATOM 3805 O O . CYS A 1 465 ? 33.352 -35.183 19.232 1.00 40.00 465 CYS A O 1
ATOM 3807 N N . ALA A 1 466 ? 33.603 -32.972 18.972 1.00 41.34 466 ALA A N 1
ATOM 3808 C CA . ALA A 1 466 ? 34.401 -32.780 20.184 1.00 41.34 466 ALA A CA 1
ATOM 3809 C C . ALA A 1 466 ? 33.487 -32.553 21.402 1.00 41.34 466 ALA A C 1
ATOM 3811 O O . ALA A 1 466 ? 32.793 -31.539 21.470 1.00 41.34 466 ALA A O 1
ATOM 3812 N N . SER A 1 467 ? 33.496 -33.480 22.363 1.00 52.56 467 SER A N 1
ATOM 3813 C CA . SER A 1 467 ? 32.734 -33.359 23.615 1.00 52.56 467 SER A CA 1
ATOM 3814 C C . SER A 1 467 ? 33.460 -32.476 24.636 1.00 52.56 467 SER A C 1
ATOM 3816 O O . SER A 1 467 ? 34.673 -32.589 24.812 1.00 52.56 467 SER A O 1
ATOM 3818 N N . GLY A 1 468 ? 32.721 -31.631 25.367 1.00 47.16 468 GLY A N 1
ATOM 3819 C CA . GLY A 1 468 ? 33.275 -30.813 26.455 1.00 47.16 468 GLY A CA 1
ATOM 3820 C C . GLY A 1 468 ? 33.940 -31.647 27.557 1.00 47.16 468 GLY A C 1
ATOM 3821 O O . GLY A 1 468 ? 34.984 -31.256 28.073 1.00 47.16 468 GLY A O 1
ATOM 3822 N N . VAL A 1 469 ? 33.405 -32.840 27.844 1.00 52.31 469 VAL A N 1
ATOM 3823 C CA . VAL A 1 469 ? 34.005 -33.798 28.786 1.00 52.31 469 VAL A CA 1
ATOM 3824 C C . VAL A 1 469 ? 35.327 -34.333 28.236 1.00 52.31 469 VAL A C 1
ATOM 3826 O O . VAL A 1 469 ? 36.320 -34.352 28.955 1.00 52.31 469 VAL A O 1
ATOM 3829 N N . GLU A 1 470 ? 35.387 -34.694 26.952 1.00 52.53 470 GLU A N 1
ATOM 3830 C CA . GLU A 1 470 ? 36.626 -35.168 26.321 1.00 52.53 470 GLU A CA 1
ATOM 3831 C C . GLU A 1 470 ? 37.701 -34.081 26.238 1.00 52.53 470 GLU A C 1
ATOM 3833 O O . GLU A 1 470 ? 38.883 -34.371 26.428 1.00 52.53 470 GLU A O 1
ATOM 3838 N N . CYS A 1 471 ? 37.311 -32.834 25.965 1.00 53.22 471 CYS A N 1
ATOM 3839 C CA . CYS A 1 471 ? 38.216 -31.688 25.989 1.00 53.22 471 CYS A CA 1
ATOM 3840 C C . CYS A 1 471 ? 38.797 -31.488 27.393 1.00 53.22 471 CYS A C 1
ATOM 3842 O O . CYS A 1 471 ? 40.013 -31.404 27.539 1.00 53.22 471 CYS A O 1
ATOM 3844 N N . TYR A 1 472 ? 37.951 -31.517 28.426 1.00 52.75 472 TYR A N 1
ATOM 3845 C CA . TYR A 1 472 ? 38.374 -31.355 29.817 1.00 52.75 472 TYR A CA 1
ATOM 3846 C C . TYR A 1 472 ? 39.253 -32.525 30.298 1.00 52.75 472 TYR A C 1
ATOM 3848 O O . TYR A 1 472 ? 40.271 -32.324 30.959 1.00 52.75 472 TYR A O 1
ATOM 3856 N N . MET A 1 473 ? 38.922 -33.761 29.908 1.00 74.62 473 MET A N 1
ATOM 3857 C CA . MET A 1 473 ? 39.762 -34.938 30.155 1.00 74.62 473 MET A CA 1
ATOM 3858 C C . MET A 1 473 ? 41.145 -34.799 29.515 1.00 74.62 473 MET A C 1
ATOM 3860 O O . MET A 1 473 ? 42.142 -35.109 30.164 1.00 74.62 473 MET A O 1
ATOM 3864 N N . LYS A 1 474 ? 41.210 -34.349 28.254 1.00 68.44 474 LYS A N 1
ATOM 3865 C CA . LYS A 1 474 ? 42.468 -34.173 27.509 1.00 68.44 474 LYS A CA 1
ATOM 3866 C C . LYS A 1 474 ? 43.319 -33.041 28.075 1.00 68.44 474 LYS A C 1
ATOM 3868 O O . LYS A 1 474 ? 44.531 -33.198 28.163 1.00 68.44 474 LYS A O 1
ATOM 3873 N N . GLU A 1 475 ? 42.697 -31.931 28.457 1.00 65.12 475 GLU A N 1
ATOM 3874 C CA . GLU A 1 475 ? 43.391 -30.754 28.982 1.00 65.12 475 GLU A CA 1
ATOM 3875 C C . GLU A 1 475 ? 44.005 -31.015 30.361 1.00 65.12 475 GLU A C 1
ATOM 3877 O O . GLU A 1 475 ? 45.168 -30.690 30.594 1.00 65.12 475 GLU A O 1
ATOM 3882 N N . TYR A 1 476 ? 43.256 -31.664 31.257 1.00 69.69 476 TYR A N 1
ATOM 3883 C CA . TYR A 1 476 ? 43.687 -31.869 32.644 1.00 69.69 476 TYR A CA 1
ATOM 3884 C C . TYR A 1 476 ? 44.227 -33.277 32.926 1.00 69.69 476 TYR A C 1
ATOM 3886 O O . TYR A 1 476 ? 44.650 -33.561 34.047 1.00 69.69 476 TYR A O 1
ATOM 3894 N N . ASN A 1 477 ? 44.245 -34.154 31.916 1.00 82.69 477 ASN A N 1
ATOM 3895 C CA . ASN A 1 477 ? 44.674 -35.552 32.005 1.00 82.69 477 ASN A CA 1
ATOM 3896 C C . ASN A 1 477 ? 44.003 -36.305 33.170 1.00 82.69 477 ASN A C 1
ATOM 3898 O O . ASN A 1 477 ? 44.657 -36.936 34.007 1.00 82.69 477 ASN A O 1
ATOM 3902 N N . ILE A 1 478 ? 42.677 -36.197 33.246 1.00 76.44 478 ILE A N 1
ATOM 3903 C CA . ILE A 1 478 ? 41.853 -36.809 34.293 1.00 76.44 478 ILE A CA 1
ATOM 3904 C C . ILE A 1 478 ? 40.852 -37.804 33.707 1.00 76.44 478 ILE A C 1
ATOM 3906 O O . ILE A 1 478 ? 40.557 -37.791 32.513 1.00 76.44 478 ILE A O 1
ATOM 3910 N N . SER A 1 479 ? 40.325 -38.687 34.558 1.00 79.06 479 SER A N 1
ATOM 3911 C CA . SER A 1 479 ? 39.283 -39.627 34.147 1.00 79.06 479 SER A CA 1
ATOM 3912 C C . SER A 1 479 ? 37.986 -38.900 33.802 1.00 79.06 479 SER A C 1
ATOM 3914 O O . SER A 1 479 ? 37.680 -37.852 34.364 1.00 79.06 479 SER A O 1
ATOM 3916 N N . GLU A 1 480 ? 37.193 -39.506 32.925 1.00 61.91 480 GLU A N 1
ATOM 3917 C CA . GLU A 1 480 ? 35.883 -39.008 32.498 1.00 61.91 480 GLU A CA 1
ATOM 3918 C C . GLU A 1 480 ? 34.967 -38.676 33.672 1.00 61.91 480 GLU A C 1
ATOM 3920 O O . GLU A 1 480 ? 34.462 -37.563 33.776 1.00 61.91 480 GLU A O 1
ATOM 3925 N N . LYS A 1 481 ? 34.850 -39.604 34.627 1.00 69.50 481 LYS A N 1
ATOM 3926 C CA . LYS A 1 481 ? 34.075 -39.393 35.851 1.00 69.50 481 LYS A CA 1
ATOM 3927 C C . LYS A 1 481 ? 34.524 -38.136 36.604 1.00 69.50 481 LYS A C 1
ATOM 3929 O O . LYS A 1 481 ? 33.692 -37.362 37.061 1.00 69.50 481 LYS A O 1
ATOM 3934 N N . LYS A 1 482 ? 35.837 -37.914 36.701 1.00 67.06 482 LYS A N 1
ATOM 3935 C CA . LYS A 1 482 ? 36.396 -36.750 37.390 1.00 67.06 482 LYS A CA 1
ATOM 3936 C C . LYS A 1 482 ? 36.202 -35.463 36.580 1.00 67.06 482 LYS A C 1
ATOM 3938 O O . LYS A 1 482 ? 35.942 -34.425 37.167 1.00 67.06 482 LYS A O 1
ATOM 3943 N N . ALA A 1 483 ? 36.275 -35.525 35.251 1.00 54.62 483 ALA A N 1
ATOM 3944 C CA . ALA A 1 483 ? 35.960 -34.397 34.377 1.00 54.62 483 ALA A CA 1
ATOM 3945 C C . ALA A 1 483 ? 34.486 -33.979 34.485 1.00 54.62 483 ALA A C 1
ATOM 3947 O O . ALA A 1 483 ? 34.204 -32.792 34.595 1.00 54.62 483 ALA A O 1
ATOM 3948 N N . ILE A 1 484 ? 33.557 -34.939 34.536 1.00 57.09 484 ILE A N 1
ATOM 3949 C CA . ILE A 1 484 ? 32.128 -34.676 34.760 1.00 57.09 484 ILE A CA 1
ATOM 3950 C C . ILE A 1 484 ? 31.911 -34.013 36.126 1.00 57.09 484 ILE A C 1
ATOM 3952 O O . ILE A 1 484 ? 31.235 -32.990 36.203 1.00 57.09 484 ILE A O 1
ATOM 3956 N N . GLU A 1 485 ? 32.526 -34.539 37.191 1.00 66.38 485 GLU A N 1
ATOM 3957 C CA . GLU A 1 485 ? 32.442 -33.956 38.538 1.00 66.38 485 GLU A CA 1
ATOM 3958 C C . GLU A 1 485 ? 32.972 -32.508 38.588 1.00 66.38 485 GLU A C 1
ATOM 3960 O O . GLU A 1 485 ? 32.378 -31.658 39.250 1.00 66.38 485 GLU A O 1
ATOM 3965 N N . GLU A 1 486 ? 34.067 -32.192 37.886 1.00 60.25 486 GLU A N 1
ATOM 3966 C CA . GLU A 1 486 ? 34.603 -30.823 37.826 1.00 60.25 486 GLU A CA 1
ATOM 3967 C C . GLU A 1 486 ? 33.741 -29.886 36.963 1.00 60.25 486 GLU A C 1
ATOM 3969 O O . GLU A 1 486 ? 33.471 -28.755 37.367 1.00 60.25 486 GLU A O 1
ATOM 3974 N N . ILE A 1 487 ? 33.221 -30.352 35.824 1.00 53.50 487 ILE A N 1
ATOM 3975 C CA . ILE A 1 487 ? 32.289 -29.579 34.985 1.00 53.50 487 ILE A CA 1
ATOM 3976 C C . ILE A 1 487 ? 30.995 -29.266 35.752 1.00 53.50 487 ILE A C 1
ATOM 3978 O O . ILE A 1 487 ? 30.490 -28.145 35.692 1.00 53.50 487 ILE A O 1
ATOM 3982 N N . GLN A 1 488 ? 30.485 -30.210 36.546 1.00 53.88 488 GLN A N 1
ATOM 3983 C CA . GLN A 1 488 ? 29.328 -29.977 37.416 1.00 53.88 488 GLN A CA 1
ATOM 3984 C C . GLN A 1 488 ? 29.604 -28.904 38.479 1.00 53.88 488 GLN A C 1
ATOM 3986 O O . GLN A 1 488 ? 28.724 -28.093 38.768 1.00 53.88 488 GLN A O 1
ATOM 3991 N N . LYS A 1 489 ? 30.825 -28.836 39.031 1.00 59.31 489 LYS A N 1
ATOM 3992 C CA . LYS A 1 489 ? 31.220 -27.758 39.956 1.00 59.31 489 LYS A CA 1
ATOM 3993 C C . LYS A 1 489 ? 31.287 -26.398 39.264 1.00 59.31 489 LYS A C 1
ATOM 3995 O O . LYS A 1 489 ? 30.860 -25.414 39.863 1.00 59.31 489 LYS A O 1
ATOM 4000 N N . ILE A 1 490 ? 31.777 -26.342 38.023 1.00 55.34 490 ILE A N 1
ATOM 4001 C CA . ILE A 1 490 ? 31.790 -25.117 37.204 1.00 55.34 490 ILE A CA 1
ATOM 4002 C C . ILE A 1 490 ? 30.356 -24.628 36.970 1.00 55.34 490 ILE A C 1
ATOM 4004 O O . ILE A 1 490 ? 30.059 -23.459 37.211 1.00 55.34 490 ILE A O 1
ATOM 4008 N N . ASN A 1 491 ? 29.442 -25.530 36.604 1.00 47.38 491 ASN A N 1
ATOM 4009 C CA . ASN A 1 491 ? 28.028 -25.196 36.426 1.00 47.38 491 ASN A CA 1
ATOM 4010 C C . ASN A 1 491 ? 27.380 -24.714 37.735 1.00 47.38 491 ASN A C 1
ATOM 4012 O O . ASN A 1 491 ? 26.642 -23.733 37.739 1.00 47.38 491 ASN A O 1
ATOM 4016 N N . ALA A 1 492 ? 27.680 -25.361 38.865 1.00 49.81 492 ALA A N 1
ATOM 4017 C CA . ALA A 1 492 ? 27.172 -24.950 40.173 1.00 49.81 492 ALA A CA 1
ATOM 4018 C C . ALA A 1 492 ? 27.725 -23.589 40.641 1.00 49.81 492 ALA A C 1
ATOM 4020 O O . ALA A 1 492 ? 27.038 -22.871 41.366 1.00 49.81 492 ALA A O 1
ATOM 4021 N N . ALA A 1 493 ? 28.951 -23.227 40.250 1.00 51.69 493 ALA A N 1
ATOM 4022 C CA . ALA A 1 493 ? 29.514 -21.902 40.506 1.00 51.69 493 ALA A CA 1
ATOM 4023 C C . ALA A 1 493 ? 28.829 -20.829 39.646 1.00 51.69 493 ALA A C 1
ATOM 4025 O O . ALA A 1 493 ? 28.404 -19.813 40.186 1.00 51.69 493 ALA A O 1
ATOM 4026 N N . ALA A 1 494 ? 28.607 -21.106 38.357 1.00 46.31 494 ALA A N 1
ATOM 4027 C CA . ALA A 1 494 ? 27.897 -20.199 37.455 1.00 46.31 494 ALA A CA 1
ATOM 4028 C C . ALA A 1 494 ? 26.465 -19.889 37.931 1.00 46.31 494 ALA A C 1
ATOM 4030 O O . ALA A 1 494 ? 26.008 -18.756 37.822 1.00 46.31 494 ALA A O 1
ATOM 4031 N N . TRP A 1 495 ? 25.771 -20.866 38.524 1.00 48.88 495 TRP A N 1
ATOM 4032 C CA . TRP A 1 495 ? 24.463 -20.635 39.148 1.00 48.88 495 TRP A CA 1
ATOM 4033 C C . TRP A 1 495 ? 24.513 -19.634 40.306 1.00 48.88 495 TRP A C 1
ATOM 4035 O O . TRP A 1 495 ? 23.630 -18.788 40.418 1.00 48.88 495 TRP A O 1
ATOM 4045 N N . LYS A 1 496 ? 25.557 -19.691 41.139 1.00 53.06 496 LYS A N 1
ATOM 4046 C CA . LYS A 1 496 ? 25.731 -18.737 42.242 1.00 53.06 496 LYS A CA 1
ATOM 4047 C C . LYS A 1 496 ? 26.004 -17.326 41.732 1.00 53.06 496 LYS A C 1
ATOM 4049 O O . LYS A 1 496 ? 25.458 -16.383 42.291 1.00 53.06 496 LYS A O 1
ATOM 4054 N N . ASP A 1 497 ? 26.783 -17.193 40.661 1.00 52.09 497 ASP A N 1
ATOM 4055 C CA . ASP A 1 497 ? 27.053 -15.895 40.033 1.00 52.09 497 ASP A CA 1
ATOM 4056 C C . ASP A 1 497 ? 25.763 -15.272 39.465 1.00 52.09 497 ASP A C 1
ATOM 4058 O O . ASP A 1 497 ? 25.499 -14.088 39.670 1.00 52.09 497 ASP A O 1
ATOM 4062 N N . ILE A 1 498 ? 24.908 -16.085 38.828 1.00 49.84 498 ILE A N 1
ATOM 4063 C CA . ILE A 1 498 ? 23.592 -15.658 38.321 1.00 49.84 498 ILE A CA 1
ATOM 4064 C C . ILE A 1 498 ? 22.683 -15.183 39.464 1.00 49.84 498 ILE A C 1
ATOM 4066 O O . ILE A 1 498 ? 22.050 -14.129 39.352 1.00 49.84 498 ILE A O 1
ATOM 4070 N N . ASP A 1 499 ? 22.619 -15.938 40.562 1.00 50.00 499 ASP A N 1
ATOM 4071 C CA . ASP A 1 499 ? 21.809 -15.578 41.729 1.00 50.00 499 ASP A CA 1
ATOM 4072 C C . ASP A 1 499 ? 22.318 -14.287 42.397 1.00 50.00 499 ASP A C 1
ATOM 4074 O O . ASP A 1 499 ? 21.522 -13.428 42.785 1.00 50.00 499 ASP A O 1
ATOM 4078 N N . GLU A 1 500 ? 23.638 -14.105 42.497 1.00 55.28 500 GLU A N 1
ATOM 4079 C CA . GLU A 1 500 ? 24.241 -12.880 43.031 1.00 55.28 500 GLU A CA 1
ATOM 4080 C C . GLU A 1 500 ? 23.948 -11.649 42.163 1.00 55.28 500 GLU A C 1
ATOM 4082 O O . GLU A 1 500 ? 23.632 -10.584 42.703 1.00 55.28 500 GLU A O 1
ATOM 4087 N N . ASP A 1 501 ? 24.002 -11.781 40.836 1.00 51.47 501 ASP A N 1
ATOM 4088 C CA . ASP A 1 501 ? 23.699 -10.690 39.905 1.00 51.47 501 ASP A CA 1
ATOM 4089 C C . ASP A 1 501 ? 22.209 -10.317 39.902 1.00 51.47 501 ASP A C 1
ATOM 4091 O O . ASP A 1 501 ? 21.869 -9.138 39.767 1.00 51.47 501 ASP A O 1
ATOM 4095 N N . CYS A 1 502 ? 21.315 -11.281 40.149 1.00 50.44 502 CYS A N 1
ATOM 4096 C CA . CYS A 1 502 ? 19.886 -11.018 40.342 1.00 50.44 502 CYS A CA 1
ATOM 4097 C C . CYS A 1 502 ? 19.584 -10.268 41.651 1.00 50.44 502 CYS A C 1
ATOM 4099 O O . CYS A 1 502 ? 18.571 -9.574 41.743 1.00 50.44 502 CYS A O 1
ATOM 4101 N N . MET A 1 503 ? 20.451 -10.382 42.664 1.00 50.12 503 MET A N 1
ATOM 4102 C CA . MET A 1 503 ? 20.281 -9.716 43.962 1.00 50.12 503 MET A CA 1
ATOM 4103 C C . MET A 1 503 ? 20.927 -8.324 44.051 1.00 50.12 503 MET A C 1
ATOM 4105 O O . MET A 1 503 ? 20.678 -7.595 45.016 1.00 50.12 503 MET A O 1
ATOM 4109 N N . ARG A 1 504 ? 21.744 -7.914 43.072 1.00 53.06 504 ARG A N 1
ATOM 4110 C CA . ARG A 1 504 ? 22.369 -6.579 43.044 1.00 53.06 504 ARG A CA 1
ATOM 4111 C C . ARG A 1 504 ? 21.448 -5.539 42.380 1.00 53.06 504 ARG A C 1
ATOM 4113 O O . ARG A 1 504 ? 20.680 -5.878 41.484 1.00 53.06 504 ARG A O 1
ATOM 4120 N N . PRO A 1 505 ? 21.532 -4.244 42.747 1.00 45.22 505 PRO A N 1
ATOM 4121 C CA . PRO A 1 505 ? 20.858 -3.185 42.001 1.00 45.22 505 PRO A CA 1
ATOM 4122 C C . PRO A 1 505 ? 21.519 -3.050 40.623 1.00 45.22 505 PRO A C 1
ATOM 4124 O O . PRO A 1 505 ? 22.604 -2.481 40.494 1.00 45.22 505 PRO A O 1
ATOM 4127 N N . THR A 1 506 ? 20.893 -3.606 39.591 1.00 49.81 506 THR A N 1
ATOM 4128 C CA . THR A 1 506 ? 21.388 -3.546 38.212 1.00 49.81 506 THR A CA 1
ATOM 4129 C C . THR A 1 506 ? 20.670 -2.448 37.418 1.00 49.81 506 THR A C 1
ATOM 4131 O O . THR A 1 506 ? 19.575 -2.009 37.764 1.00 49.81 506 THR A O 1
ATOM 4134 N N . LYS A 1 507 ? 21.293 -1.969 36.329 1.00 43.19 507 LYS A N 1
ATOM 4135 C CA . LYS A 1 507 ? 20.640 -1.080 35.341 1.00 43.19 507 LYS A CA 1
ATOM 4136 C C . LYS A 1 507 ? 19.700 -1.840 34.389 1.00 43.19 507 LYS A C 1
ATOM 4138 O O . LYS A 1 507 ? 19.064 -1.214 33.546 1.00 43.19 507 LYS A O 1
ATOM 4143 N N . ALA A 1 508 ? 19.663 -3.170 34.478 1.00 39.81 508 ALA A N 1
ATOM 4144 C CA . ALA A 1 508 ? 18.848 -4.025 33.628 1.00 39.81 508 ALA A CA 1
ATOM 4145 C C . ALA A 1 508 ? 17.440 -4.184 34.234 1.00 39.81 508 ALA A C 1
ATOM 4147 O O . ALA A 1 508 ? 17.320 -4.339 35.450 1.00 39.81 508 ALA A O 1
ATOM 4148 N N . PRO A 1 509 ? 16.365 -4.155 33.426 1.00 46.22 509 PRO A N 1
ATOM 4149 C CA . PRO A 1 509 ? 15.016 -4.408 33.922 1.00 46.22 509 PRO A CA 1
ATOM 4150 C C . PRO A 1 509 ? 14.920 -5.799 34.568 1.00 46.22 509 PRO A C 1
ATOM 4152 O O . PRO A 1 509 ? 15.341 -6.784 33.967 1.00 46.22 509 PRO A O 1
ATOM 4155 N N . MET A 1 510 ? 14.320 -5.899 35.759 1.00 47.47 510 MET A N 1
ATOM 4156 C CA . MET A 1 510 ? 14.181 -7.161 36.512 1.00 47.47 510 MET A CA 1
ATOM 4157 C C . MET A 1 510 ? 13.484 -8.272 35.705 1.00 47.47 510 MET A C 1
ATOM 4159 O O . MET A 1 510 ? 13.825 -9.444 35.828 1.00 47.47 510 MET A O 1
ATOM 4163 N N . LEU A 1 511 ? 12.561 -7.893 34.817 1.00 44.16 511 LEU A N 1
ATOM 4164 C CA . LEU A 1 511 ? 11.907 -8.790 33.858 1.00 44.16 511 LEU A CA 1
ATOM 4165 C C . LEU A 1 511 ? 12.910 -9.520 32.948 1.00 44.16 511 LEU A C 1
ATOM 4167 O O . LEU A 1 511 ? 12.758 -10.709 32.702 1.00 44.16 511 LEU A O 1
ATOM 4171 N N . LEU A 1 512 ? 13.969 -8.838 32.505 1.00 42.31 512 LEU A N 1
ATOM 4172 C CA . LEU A 1 512 ? 15.006 -9.411 31.643 1.00 42.31 512 LEU A CA 1
ATOM 4173 C C . LEU A 1 512 ? 15.856 -10.451 32.397 1.00 42.31 512 LEU A C 1
ATOM 4175 O O . LEU A 1 512 ? 16.163 -11.517 31.869 1.00 42.31 512 LEU A O 1
ATOM 4179 N N . LEU A 1 513 ? 16.194 -10.162 33.659 1.00 43.25 513 LEU A N 1
ATOM 4180 C CA . LEU A 1 513 ? 16.918 -11.089 34.537 1.00 43.25 513 LEU A CA 1
ATOM 4181 C C . LEU A 1 513 ? 16.068 -12.326 34.862 1.00 43.25 513 LEU A C 1
ATOM 4183 O O . LEU A 1 513 ? 16.564 -13.449 34.814 1.00 43.25 513 LEU A O 1
ATOM 4187 N N . GLN A 1 514 ? 14.769 -12.134 35.107 1.00 45.91 514 GLN A N 1
ATOM 4188 C CA . GLN A 1 514 ? 13.814 -13.218 35.338 1.00 45.91 514 GLN A CA 1
ATOM 4189 C C . GLN A 1 514 ? 13.728 -14.172 34.132 1.00 45.91 514 GLN A C 1
ATOM 4191 O O . GLN A 1 514 ? 13.740 -15.390 34.313 1.00 45.91 514 GLN A O 1
ATOM 4196 N N . HIS A 1 515 ? 13.683 -13.638 32.906 1.00 44.19 515 HIS A N 1
ATOM 4197 C CA . HIS A 1 515 ? 13.678 -14.448 31.684 1.00 44.19 515 HIS A CA 1
ATOM 4198 C C . HIS A 1 515 ? 14.983 -15.228 31.497 1.00 44.19 515 HIS A C 1
ATOM 4200 O O . HIS A 1 515 ? 14.940 -16.415 31.170 1.00 44.19 515 HIS A O 1
ATOM 4206 N N . PHE A 1 516 ? 16.132 -14.607 31.778 1.00 42.12 516 PHE A N 1
ATOM 4207 C CA . PHE A 1 516 ? 17.430 -15.279 31.720 1.00 42.12 516 PHE A CA 1
ATOM 4208 C C . PHE A 1 516 ? 17.516 -16.447 32.713 1.00 42.12 516 PHE A C 1
ATOM 4210 O O . PHE A 1 516 ? 17.885 -17.555 32.339 1.00 42.12 516 PHE A O 1
ATOM 4217 N N . VAL A 1 517 ? 17.094 -16.244 33.962 1.00 45.28 517 VAL A N 1
ATOM 4218 C CA . VAL A 1 517 ? 17.065 -17.311 34.977 1.00 45.28 517 VAL A CA 1
ATOM 4219 C C . VAL A 1 517 ? 16.129 -18.450 34.566 1.00 45.28 517 VAL A C 1
ATOM 4221 O O . VAL A 1 517 ? 16.485 -19.621 34.702 1.00 45.28 517 VAL A O 1
ATOM 4224 N N . ASN A 1 518 ? 14.949 -18.134 34.029 1.00 45.88 518 ASN A N 1
ATOM 4225 C CA . ASN A 1 518 ? 14.002 -19.149 33.567 1.00 45.88 518 ASN A CA 1
ATOM 4226 C C . ASN A 1 518 ? 14.564 -19.972 32.397 1.00 45.88 518 ASN A C 1
ATOM 4228 O O . ASN A 1 518 ? 14.385 -21.187 32.380 1.00 45.88 518 ASN A O 1
ATOM 4232 N N . LEU A 1 519 ? 15.312 -19.357 31.476 1.00 44.59 519 LEU A N 1
ATOM 4233 C CA . LEU A 1 519 ? 16.001 -20.067 30.395 1.00 44.59 519 LEU A CA 1
ATOM 4234 C C . LEU A 1 519 ? 17.021 -21.075 30.910 1.00 44.59 519 LEU A C 1
ATOM 4236 O O . LEU A 1 519 ? 17.042 -22.220 30.465 1.00 44.59 519 LEU A O 1
ATOM 4240 N N . VAL A 1 520 ? 17.888 -20.643 31.828 1.00 44.28 520 VAL A N 1
ATOM 4241 C CA . VAL A 1 520 ? 18.949 -21.507 32.356 1.00 44.28 520 VAL A CA 1
ATOM 4242 C C . VAL A 1 520 ? 18.329 -22.668 33.142 1.00 44.28 520 VAL A C 1
ATOM 4244 O O . VAL A 1 520 ? 18.845 -23.779 33.075 1.00 44.28 520 VAL A O 1
ATOM 4247 N N . ARG A 1 521 ? 17.176 -22.462 33.802 1.00 49.59 521 A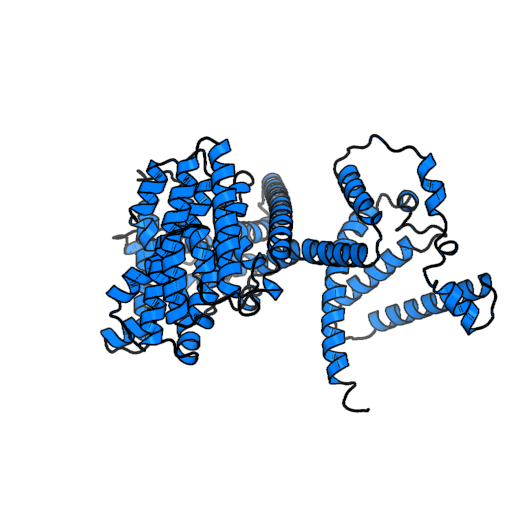RG A N 1
ATOM 4248 C CA . ARG A 1 521 ? 16.411 -23.537 34.465 1.00 49.59 521 ARG A CA 1
ATOM 4249 C C . ARG A 1 521 ? 15.872 -24.555 33.470 1.00 49.59 521 ARG A C 1
ATOM 4251 O O . ARG A 1 521 ? 16.067 -25.745 33.671 1.00 49.59 521 ARG A O 1
ATOM 4258 N N . VAL A 1 522 ? 15.270 -24.087 32.378 1.00 46.91 522 VAL A N 1
ATOM 4259 C CA . VAL A 1 522 ? 14.778 -24.963 31.308 1.00 46.91 522 VAL A CA 1
ATOM 4260 C C . VAL A 1 522 ? 15.926 -25.773 30.713 1.00 46.91 522 VAL A C 1
ATOM 4262 O O . VAL A 1 522 ? 15.851 -26.993 30.665 1.00 46.91 522 VAL A O 1
ATOM 4265 N N . LEU A 1 523 ? 17.022 -25.122 30.317 1.00 44.44 523 LEU A N 1
ATOM 4266 C CA . LEU A 1 523 ? 18.184 -25.822 29.767 1.00 44.44 523 LEU A CA 1
ATOM 4267 C C . LEU A 1 523 ? 18.769 -26.819 30.770 1.00 44.44 523 LEU A C 1
ATOM 4269 O O . LEU A 1 523 ? 19.140 -27.919 30.383 1.00 44.44 523 LEU A O 1
ATOM 4273 N N . TYR A 1 524 ? 18.813 -26.468 32.055 1.00 48.56 524 TYR A N 1
ATOM 4274 C CA . TYR A 1 524 ? 19.217 -27.401 33.096 1.00 48.56 524 TYR A CA 1
ATOM 4275 C C . TYR A 1 524 ? 18.297 -28.624 33.124 1.00 48.56 524 TYR A C 1
ATOM 4277 O O . TYR A 1 524 ? 18.803 -29.730 33.023 1.00 48.56 524 TYR A O 1
ATOM 4285 N N . ASP A 1 525 ? 16.975 -28.457 33.147 1.00 50.38 525 ASP A N 1
ATOM 4286 C CA . ASP A 1 525 ? 16.022 -29.577 33.172 1.00 50.38 525 ASP A CA 1
ATOM 4287 C C . ASP A 1 525 ? 16.117 -30.490 31.933 1.00 50.38 525 ASP A C 1
ATOM 4289 O O . ASP A 1 525 ? 15.968 -31.705 32.057 1.00 50.38 525 ASP A O 1
ATOM 4293 N N . PHE A 1 526 ? 16.445 -29.937 30.759 1.00 45.97 526 PHE A N 1
ATOM 4294 C CA . PHE A 1 526 ? 16.684 -30.710 29.529 1.00 45.97 526 PHE A CA 1
ATOM 4295 C C . PHE A 1 526 ? 17.954 -31.580 29.575 1.00 45.97 526 PHE A C 1
ATOM 4297 O O . PHE A 1 526 ? 18.031 -32.579 28.861 1.00 45.97 526 PHE A O 1
ATOM 4304 N N . TYR A 1 527 ? 18.941 -31.218 30.399 1.00 49.19 527 TYR A N 1
ATOM 4305 C CA . TYR A 1 527 ? 20.244 -31.893 30.470 1.00 49.19 527 TYR A CA 1
ATOM 4306 C C . TYR A 1 527 ? 20.586 -32.432 31.877 1.00 49.19 527 TYR A C 1
ATOM 4308 O O . TYR A 1 527 ? 21.702 -32.897 32.105 1.00 49.19 527 TYR A O 1
ATOM 4316 N N . ALA A 1 528 ? 19.661 -32.352 32.843 1.00 46.62 528 ALA A N 1
ATOM 4317 C CA . ALA A 1 528 ? 19.912 -32.641 34.263 1.00 46.62 528 ALA A CA 1
ATOM 4318 C C . ALA A 1 528 ? 19.799 -34.123 34.646 1.00 46.62 528 ALA A C 1
ATOM 4320 O O . ALA A 1 528 ? 20.221 -34.497 35.743 1.00 46.62 528 ALA A O 1
ATOM 4321 N N . LYS A 1 529 ? 19.232 -34.970 33.784 1.00 50.59 529 LYS A N 1
ATOM 4322 C CA . LYS A 1 529 ? 19.260 -36.431 33.950 1.00 50.59 529 LYS A CA 1
ATOM 4323 C C . LYS A 1 529 ? 20.189 -37.025 32.898 1.00 50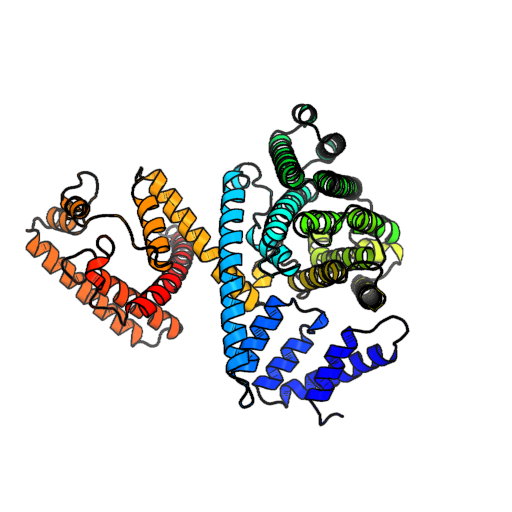.59 529 LYS A C 1
ATOM 4325 O O . LYS A 1 529 ? 20.409 -36.398 31.872 1.00 50.59 529 LYS A O 1
ATOM 4330 N N . ASP A 1 530 ? 20.714 -38.224 33.151 1.00 47.72 530 ASP A N 1
ATOM 4331 C CA . ASP A 1 530 ? 21.672 -38.955 32.294 1.00 47.72 530 ASP A CA 1
ATOM 4332 C C . ASP A 1 530 ? 21.186 -39.232 30.846 1.00 47.72 530 ASP A C 1
ATOM 4334 O O . ASP A 1 530 ? 21.842 -39.956 30.099 1.00 47.72 530 ASP A O 1
ATOM 4338 N N . ASP A 1 531 ? 20.053 -38.657 30.441 1.00 50.44 531 ASP A N 1
ATOM 4339 C CA . ASP A 1 531 ? 19.476 -38.716 29.111 1.00 50.44 531 ASP A CA 1
ATOM 4340 C C . ASP A 1 531 ? 19.414 -37.310 28.503 1.00 50.44 531 ASP A C 1
ATOM 4342 O O . ASP A 1 531 ? 18.860 -36.376 29.084 1.00 50.44 531 ASP A O 1
ATOM 4346 N N . ASP A 1 532 ? 19.932 -37.187 27.285 1.00 49.03 532 ASP A N 1
ATOM 4347 C CA . ASP A 1 532 ? 19.760 -36.009 26.446 1.00 49.03 532 ASP A CA 1
ATOM 4348 C C . ASP A 1 532 ? 18.287 -35.899 26.019 1.00 49.03 532 ASP A C 1
ATOM 4350 O O . ASP A 1 532 ? 17.860 -36.517 25.039 1.00 49.03 532 ASP A O 1
ATOM 4354 N N . ALA A 1 533 ? 17.502 -35.121 26.765 1.00 44.66 533 ALA A N 1
ATOM 4355 C CA . ALA A 1 533 ? 16.088 -34.904 26.479 1.00 44.66 533 ALA A CA 1
ATOM 4356 C C . ALA A 1 533 ? 15.844 -34.138 25.169 1.00 44.66 533 ALA A C 1
ATOM 4358 O O . ALA A 1 533 ? 14.736 -34.178 24.635 1.00 44.66 533 ALA A O 1
ATOM 4359 N N . TYR A 1 534 ? 16.872 -33.474 24.630 1.00 37.97 534 TYR A N 1
ATOM 4360 C CA . TYR A 1 534 ? 16.829 -32.838 23.315 1.00 37.97 534 TYR A CA 1
ATOM 4361 C C . TYR A 1 534 ? 16.871 -33.886 22.189 1.00 37.97 534 TYR A C 1
ATOM 4363 O O . TYR A 1 534 ? 16.223 -33.726 21.156 1.00 37.97 534 TYR A O 1
ATOM 4371 N N . THR A 1 535 ? 17.575 -34.999 22.411 1.00 38.69 535 THR A N 1
ATOM 4372 C CA . THR A 1 535 ? 17.682 -36.120 21.460 1.00 38.69 535 THR A CA 1
ATOM 4373 C C . THR A 1 535 ? 16.675 -37.247 21.738 1.00 38.69 535 THR A C 1
ATOM 4375 O O . THR A 1 535 ? 16.320 -38.001 20.829 1.00 38.69 535 THR A O 1
ATOM 4378 N N . ILE A 1 536 ? 16.180 -37.372 22.974 1.00 45.72 536 ILE A N 1
ATOM 4379 C CA . ILE A 1 536 ? 15.222 -38.397 23.408 1.00 45.72 536 ILE A CA 1
ATOM 4380 C C . ILE A 1 536 ? 14.044 -37.710 24.124 1.00 45.72 536 ILE A C 1
ATOM 4382 O O . ILE A 1 536 ? 13.993 -37.696 25.351 1.00 45.72 536 ILE A O 1
ATOM 4386 N N . PRO A 1 537 ? 13.045 -37.188 23.386 1.00 39.78 537 PRO A N 1
ATOM 4387 C CA . PRO A 1 537 ? 11.949 -36.396 23.965 1.00 39.78 537 PRO A CA 1
ATOM 4388 C C . PRO A 1 537 ? 11.108 -37.153 25.007 1.00 39.78 537 PRO A C 1
ATOM 4390 O O . PRO A 1 537 ? 10.483 -36.558 25.882 1.00 39.78 537 PRO A O 1
ATOM 4393 N N . LEU A 1 538 ? 11.107 -38.491 24.941 1.00 41.44 538 LEU A N 1
ATOM 4394 C CA . LEU A 1 538 ? 10.386 -39.369 25.866 1.00 41.44 538 LEU A CA 1
ATOM 4395 C C . LEU A 1 538 ? 10.887 -39.283 27.320 1.00 41.44 538 LEU A C 1
ATOM 4397 O O . LEU A 1 538 ? 10.141 -39.677 28.217 1.00 41.44 538 LEU A O 1
ATOM 4401 N N . SER A 1 539 ? 12.092 -38.758 27.577 1.00 45.84 539 SER A N 1
ATOM 4402 C CA . SER A 1 539 ? 12.620 -38.565 28.938 1.00 45.84 539 SER A CA 1
ATOM 4403 C C . SER A 1 539 ? 11.935 -37.419 29.704 1.00 45.84 539 SER A C 1
ATOM 4405 O O . SER A 1 539 ? 12.056 -37.342 30.927 1.00 45.84 539 SER A O 1
ATOM 4407 N N . LEU A 1 540 ? 11.143 -36.581 29.019 1.00 44.72 540 LEU A N 1
ATOM 4408 C CA . LEU A 1 540 ? 10.360 -35.484 29.606 1.00 44.72 540 LEU A CA 1
ATOM 4409 C C . LEU A 1 540 ? 8.938 -35.897 30.028 1.00 44.72 540 LEU A C 1
ATOM 4411 O O . LEU A 1 540 ? 8.192 -35.065 30.542 1.00 44.72 540 LEU A O 1
ATOM 4415 N N . ARG A 1 541 ? 8.552 -37.175 29.861 1.00 41.16 541 ARG A N 1
ATOM 4416 C CA . ARG A 1 541 ? 7.191 -37.684 30.152 1.00 41.16 541 ARG A CA 1
ATOM 4417 C C . ARG A 1 541 ? 6.692 -37.420 31.578 1.00 41.16 541 ARG A C 1
ATOM 4419 O O . ARG A 1 541 ? 5.485 -37.319 31.781 1.00 41.16 541 ARG A O 1
ATOM 4426 N N . ASP A 1 542 ? 7.593 -37.275 32.545 1.00 43.88 542 ASP A N 1
ATOM 4427 C CA . ASP A 1 542 ? 7.232 -36.990 33.940 1.00 43.88 542 ASP A CA 1
ATOM 4428 C C . ASP A 1 542 ? 6.933 -35.493 34.202 1.00 43.88 542 ASP A C 1
ATOM 4430 O O . ASP A 1 542 ? 6.447 -35.145 35.276 1.00 43.88 542 ASP A O 1
ATOM 4434 N N . TYR A 1 543 ? 7.168 -34.600 33.226 1.00 47.28 543 TYR A N 1
ATOM 4435 C CA . TYR A 1 543 ? 7.003 -33.138 33.330 1.00 47.28 543 TYR A CA 1
ATOM 4436 C C . TYR A 1 543 ? 5.733 -32.609 32.631 1.00 47.28 543 TYR A C 1
ATOM 4438 O O . TYR A 1 543 ? 5.687 -31.459 32.192 1.00 47.28 543 TYR A O 1
ATOM 4446 N N . ASN A 1 544 ? 4.673 -33.421 32.547 1.00 38.44 544 ASN A N 1
ATOM 4447 C CA . ASN A 1 544 ? 3.431 -33.112 31.814 1.00 38.44 544 ASN A CA 1
ATOM 4448 C C . ASN A 1 544 ? 2.707 -31.810 32.225 1.00 38.44 544 ASN A C 1
ATOM 4450 O O . ASN A 1 544 ? 1.876 -31.324 31.468 1.00 38.44 544 ASN A O 1
ATOM 4454 N N . SER A 1 545 ? 3.002 -31.217 33.385 1.00 38.12 545 SER A N 1
ATOM 4455 C CA . SER A 1 545 ? 2.458 -29.908 33.793 1.00 38.12 545 SER A CA 1
ATOM 4456 C C . SER A 1 545 ? 3.385 -28.718 33.501 1.00 38.12 545 SER A C 1
ATOM 4458 O O . SER A 1 545 ? 2.964 -27.574 33.641 1.00 38.12 545 SER A O 1
ATOM 4460 N N . TYR A 1 546 ? 4.634 -28.975 33.101 1.00 35.50 546 TYR A N 1
ATOM 4461 C CA . TYR A 1 546 ? 5.656 -27.970 32.785 1.00 35.50 546 TYR A CA 1
ATOM 4462 C C . TYR A 1 546 ? 5.896 -27.832 31.273 1.00 35.50 546 TYR A C 1
ATOM 4464 O O . TYR A 1 546 ? 6.341 -26.781 30.829 1.00 35.50 546 TYR A O 1
ATOM 4472 N N . PHE A 1 547 ? 5.580 -28.857 30.475 1.00 36.75 547 PHE A N 1
ATOM 4473 C CA . PHE A 1 547 ? 5.890 -28.906 29.041 1.00 36.75 547 PHE A CA 1
ATOM 4474 C C . PHE A 1 547 ? 5.200 -27.800 28.220 1.00 36.75 547 PHE A C 1
ATOM 4476 O O . PHE A 1 547 ? 5.840 -27.190 27.369 1.00 36.75 547 PHE A O 1
ATOM 4483 N N . GLU A 1 548 ? 3.942 -27.459 28.527 1.00 36.16 548 GLU A N 1
ATOM 4484 C CA . GLU A 1 548 ? 3.240 -26.338 27.875 1.00 36.16 548 GLU A CA 1
ATOM 4485 C C . GLU A 1 548 ? 3.917 -24.989 28.172 1.00 36.16 548 GLU A C 1
ATOM 4487 O O . GLU A 1 548 ? 4.152 -24.201 27.259 1.00 36.16 548 GLU A O 1
ATOM 4492 N N . LEU A 1 549 ? 4.329 -24.764 29.425 1.00 34.53 549 LEU A N 1
ATOM 4493 C CA . LEU A 1 549 ? 5.001 -23.534 29.859 1.00 34.53 549 LEU A CA 1
ATOM 4494 C C . LEU A 1 549 ? 6.426 -23.428 29.291 1.00 34.53 549 LEU A C 1
ATOM 4496 O O . LEU A 1 549 ? 6.899 -22.348 28.950 1.00 34.53 549 LEU A O 1
ATOM 4500 N N . VAL A 1 550 ? 7.121 -24.562 29.193 1.00 35.06 550 VAL A N 1
ATOM 4501 C CA . VAL A 1 550 ? 8.501 -24.669 28.710 1.00 35.06 550 VAL A CA 1
ATOM 4502 C C . VAL A 1 550 ? 8.584 -24.452 27.203 1.00 35.06 550 VAL A C 1
ATOM 4504 O O . VAL A 1 550 ? 9.505 -23.776 26.761 1.00 35.06 550 VAL A O 1
ATOM 4507 N N . VAL A 1 551 ? 7.621 -24.943 26.418 1.00 38.53 551 VAL A N 1
ATOM 4508 C CA . VAL A 1 551 ? 7.543 -24.673 24.971 1.00 38.53 551 VAL A CA 1
ATOM 4509 C C . VAL A 1 551 ? 7.223 -23.198 24.709 1.00 38.53 551 VAL A C 1
ATOM 4511 O O . VAL A 1 551 ? 7.851 -22.573 23.853 1.00 38.53 551 VAL A O 1
ATOM 4514 N N . GLU A 1 552 ? 6.329 -22.604 25.501 1.00 35.62 552 GLU A N 1
ATOM 4515 C CA . GLU A 1 552 ? 6.000 -21.176 25.422 1.00 35.62 552 GLU A CA 1
ATOM 4516 C C . GLU A 1 552 ? 7.206 -20.285 25.803 1.00 35.62 552 GLU A C 1
ATOM 4518 O O . GLU A 1 552 ? 7.479 -19.277 25.151 1.00 35.62 552 GLU A O 1
ATOM 4523 N N . LEU A 1 553 ? 8.007 -20.688 26.799 1.00 33.34 553 LEU A N 1
ATOM 4524 C CA . LEU A 1 553 ? 9.264 -20.025 27.181 1.00 33.34 553 LEU A CA 1
ATOM 4525 C C . LEU A 1 553 ? 10.405 -20.259 26.176 1.00 33.34 553 LEU A C 1
ATOM 4527 O O . LEU A 1 553 ? 11.168 -19.336 25.899 1.00 33.34 553 LEU A O 1
ATOM 4531 N N . PHE A 1 554 ? 10.534 -21.457 25.602 1.00 33.84 554 PHE A N 1
ATOM 4532 C CA . PHE A 1 554 ? 11.599 -21.795 24.650 1.00 33.84 554 PHE A CA 1
ATOM 4533 C C . PHE A 1 554 ? 11.473 -20.975 23.359 1.00 33.84 554 PHE A C 1
ATOM 4535 O O . PHE A 1 554 ? 12.467 -20.430 22.872 1.00 33.84 554 PHE A O 1
ATOM 4542 N N . MET A 1 555 ? 10.242 -20.791 22.870 1.00 34.47 555 MET A N 1
ATOM 4543 C CA . MET A 1 555 ? 9.954 -19.939 21.712 1.00 34.47 555 MET A CA 1
ATOM 4544 C C . MET A 1 555 ? 10.242 -18.462 21.998 1.00 34.47 555 MET A C 1
ATOM 4546 O O . MET A 1 555 ? 10.760 -17.767 21.132 1.00 34.47 555 MET A O 1
ATOM 4550 N N . ASN A 1 556 ? 9.999 -17.993 23.224 1.00 31.62 556 ASN A N 1
ATOM 4551 C CA . ASN A 1 556 ? 10.235 -16.600 23.612 1.00 31.62 556 ASN A CA 1
ATOM 4552 C C . ASN A 1 556 ? 11.702 -16.270 23.939 1.00 31.62 556 ASN A C 1
ATOM 4554 O O . ASN A 1 556 ? 12.085 -15.103 23.892 1.00 31.62 556 ASN A O 1
ATOM 4558 N N . VAL A 1 557 ? 12.549 -17.259 24.245 1.00 31.16 557 VAL A N 1
ATOM 4559 C CA . VAL A 1 557 ? 13.933 -16.996 24.675 1.00 31.16 557 VAL A CA 1
ATOM 4560 C C . VAL A 1 557 ? 14.989 -17.231 23.586 1.00 31.16 557 VAL A C 1
ATOM 4562 O O . VAL A 1 557 ? 15.966 -16.478 23.508 1.00 31.16 557 VAL A O 1
ATOM 4565 N N . VAL A 1 558 ? 14.790 -18.186 22.670 1.00 32.88 558 VAL A N 1
ATOM 4566 C CA . VAL A 1 558 ? 15.647 -18.310 21.464 1.00 32.88 558 VAL A CA 1
ATOM 4567 C C . VAL A 1 558 ? 15.653 -16.991 20.664 1.00 32.88 558 VAL A C 1
ATOM 4569 O O . VAL A 1 558 ? 16.673 -16.579 20.102 1.00 32.88 558 VAL A O 1
ATOM 4572 N N . VAL A 1 559 ? 14.517 -16.300 20.730 1.00 38.16 559 VAL A N 1
ATOM 4573 C CA . VAL A 1 559 ? 14.196 -14.962 20.233 1.00 38.16 559 VAL A CA 1
ATOM 4574 C C . VAL A 1 559 ? 15.136 -13.849 20.732 1.00 38.16 559 VAL A C 1
ATOM 4576 O O . VAL A 1 559 ? 15.589 -13.036 19.922 1.00 38.16 559 VAL A O 1
ATOM 4579 N N . GLU A 1 560 ? 15.525 -13.820 22.011 1.00 33.03 560 GLU A N 1
ATOM 4580 C CA . GLU A 1 560 ? 16.388 -12.749 22.550 1.00 33.03 560 GLU A CA 1
ATOM 4581 C C . GLU A 1 560 ? 17.892 -13.064 22.441 1.00 33.03 560 GLU A C 1
ATOM 4583 O O . GLU A 1 560 ? 18.721 -12.157 22.291 1.00 33.03 560 GLU A O 1
ATOM 4588 N N . CYS A 1 561 ? 18.273 -14.348 22.405 1.00 30.17 561 CYS A N 1
ATOM 4589 C CA . CYS A 1 561 ? 19.673 -14.769 22.286 1.00 30.17 561 CYS A CA 1
ATOM 4590 C C . CYS A 1 561 ? 20.343 -14.314 20.972 1.00 30.17 561 CYS A C 1
ATOM 4592 O O . CYS A 1 561 ? 21.549 -14.047 20.949 1.00 30.17 561 CYS A O 1
ATOM 4594 N N . ILE A 1 562 ? 19.591 -14.181 19.872 1.00 37.75 562 ILE A N 1
ATOM 4595 C CA . ILE A 1 562 ? 20.129 -13.719 18.576 1.00 37.75 562 ILE A CA 1
ATOM 4596 C C . ILE A 1 562 ? 20.361 -12.199 18.580 1.00 37.75 562 ILE A C 1
ATOM 4598 O O . ILE A 1 562 ? 21.360 -11.720 18.027 1.00 37.75 562 ILE A O 1
ATOM 4602 N N . VAL A 1 563 ? 19.488 -11.440 19.249 1.00 32.41 563 VAL A N 1
ATOM 4603 C CA . VAL A 1 563 ? 19.589 -9.978 19.375 1.00 32.41 563 VAL A CA 1
ATOM 4604 C C . VAL A 1 563 ? 20.755 -9.598 20.290 1.00 32.41 563 VAL A C 1
ATOM 4606 O O . VAL A 1 563 ? 21.585 -8.770 19.905 1.00 32.41 563 VAL A O 1
ATOM 4609 N N . ILE A 1 564 ? 20.904 -10.273 21.436 1.00 29.81 564 ILE A N 1
ATOM 4610 C CA . ILE A 1 564 ? 22.028 -10.057 22.358 1.00 29.81 564 ILE A CA 1
ATOM 4611 C C . ILE A 1 564 ? 23.352 -10.465 21.700 1.00 29.81 564 ILE A C 1
ATOM 4613 O O . ILE A 1 564 ? 24.324 -9.722 21.788 1.00 29.81 564 ILE A O 1
ATOM 4617 N N . LYS A 1 565 ? 23.407 -11.564 20.934 1.00 31.92 565 LYS A N 1
ATOM 4618 C CA . LYS A 1 565 ? 24.636 -11.965 20.222 1.00 31.92 565 LYS A CA 1
ATOM 4619 C C . LYS A 1 565 ? 25.059 -10.963 19.140 1.00 31.92 565 LYS A C 1
ATOM 4621 O O . LYS A 1 565 ? 26.254 -10.727 18.965 1.00 31.92 565 LYS A O 1
ATOM 4626 N N . ARG A 1 566 ? 24.112 -10.328 18.433 1.00 32.72 566 ARG A N 1
ATOM 4627 C CA . ARG A 1 566 ? 24.409 -9.250 17.465 1.00 32.72 566 ARG A CA 1
ATOM 4628 C C . ARG A 1 566 ? 24.804 -7.935 18.149 1.00 32.72 566 ARG A C 1
ATOM 4630 O O . ARG A 1 566 ? 25.687 -7.247 17.638 1.00 32.72 566 ARG A O 1
ATOM 4637 N N . ALA A 1 567 ? 24.212 -7.607 19.298 1.00 29.81 567 ALA A N 1
ATOM 4638 C CA . ALA A 1 567 ? 24.583 -6.437 20.096 1.00 29.81 567 ALA A CA 1
ATOM 4639 C C . ALA A 1 567 ? 25.974 -6.597 20.737 1.00 29.81 567 ALA A C 1
ATOM 4641 O O . ALA A 1 567 ? 26.812 -5.704 20.619 1.00 29.81 567 ALA A O 1
ATOM 4642 N N . VAL A 1 568 ? 26.264 -7.768 21.313 1.00 30.00 568 VAL A N 1
ATOM 4643 C CA . VAL A 1 568 ? 27.566 -8.109 21.902 1.00 30.00 568 VAL A CA 1
ATOM 4644 C C . VAL A 1 568 ? 28.656 -8.145 20.831 1.00 30.00 568 VAL A C 1
ATOM 4646 O O . VAL A 1 568 ? 29.692 -7.531 21.040 1.00 30.00 568 VAL A O 1
ATOM 4649 N N . ASN A 1 569 ? 28.422 -8.722 19.644 1.00 32.62 569 ASN A N 1
ATOM 4650 C CA . ASN A 1 569 ? 29.421 -8.713 18.561 1.00 32.62 569 ASN A CA 1
ATOM 4651 C C . ASN A 1 569 ? 29.727 -7.307 18.007 1.00 32.62 569 ASN A C 1
ATOM 4653 O O . ASN A 1 569 ? 30.863 -7.047 17.610 1.00 32.62 569 ASN A O 1
ATOM 4657 N N . ARG A 1 570 ? 28.758 -6.377 17.999 1.00 31.16 570 ARG A N 1
ATOM 4658 C CA . ARG A 1 570 ? 29.001 -4.976 17.594 1.00 31.16 570 ARG A CA 1
ATOM 4659 C C . ARG A 1 570 ? 29.749 -4.171 18.659 1.00 31.16 570 ARG A C 1
ATOM 4661 O O . ARG A 1 570 ? 30.520 -3.284 18.306 1.00 31.16 570 ARG A O 1
ATOM 4668 N N . VAL A 1 571 ? 29.557 -4.485 19.940 1.00 30.06 571 VAL A N 1
ATOM 4669 C CA . VAL A 1 571 ? 30.316 -3.870 21.040 1.00 30.06 571 VAL A CA 1
ATOM 4670 C C . VAL A 1 571 ? 31.730 -4.463 21.123 1.00 30.06 571 VAL A C 1
ATOM 4672 O O . VAL A 1 571 ? 32.689 -3.710 21.263 1.00 30.06 571 VAL A O 1
ATOM 4675 N N . TYR A 1 572 ? 31.896 -5.775 20.924 1.00 28.12 572 TYR A N 1
ATOM 4676 C CA . TYR A 1 572 ? 33.200 -6.452 20.969 1.00 28.12 572 TYR A CA 1
ATOM 4677 C C . TYR A 1 572 ? 34.154 -5.965 19.864 1.00 28.12 572 TYR A C 1
ATOM 4679 O O . TYR A 1 572 ? 35.326 -5.707 20.127 1.00 28.12 572 TYR A O 1
ATOM 4687 N N . HIS A 1 573 ? 33.649 -5.723 18.647 1.00 32.00 573 HIS A N 1
ATOM 4688 C CA . HIS A 1 573 ? 34.468 -5.173 17.558 1.00 32.00 573 HIS A CA 1
ATOM 4689 C C . HIS A 1 573 ? 34.901 -3.715 17.766 1.00 32.00 573 HIS A C 1
ATOM 4691 O O . HIS A 1 573 ? 35.900 -3.296 17.186 1.00 32.00 573 HIS A O 1
ATOM 4697 N N . LYS A 1 574 ? 34.187 -2.941 18.596 1.00 28.23 574 LYS A N 1
ATOM 4698 C CA . LYS A 1 574 ? 34.515 -1.532 18.858 1.00 28.23 574 LYS A CA 1
ATOM 4699 C C . LYS A 1 574 ? 35.527 -1.347 19.998 1.00 28.23 574 LYS A C 1
ATOM 4701 O O . LYS A 1 574 ? 36.128 -0.283 20.082 1.00 28.23 574 LYS A O 1
ATOM 4706 N N . TYR A 1 575 ? 35.737 -2.364 20.841 1.00 28.84 575 TYR A N 1
ATOM 4707 C CA . TYR A 1 575 ? 36.625 -2.284 22.011 1.00 28.84 575 TYR A CA 1
ATOM 4708 C C . TYR A 1 575 ? 37.897 -3.145 21.929 1.00 28.84 575 TYR A C 1
ATOM 4710 O O . TYR A 1 575 ? 38.798 -2.928 22.727 1.00 28.84 575 TYR A O 1
ATOM 4718 N N . VAL A 1 576 ? 38.025 -4.066 20.965 1.00 31.84 576 VAL A N 1
ATOM 4719 C CA . VAL A 1 576 ? 39.205 -4.961 20.863 1.00 31.84 576 VAL A CA 1
ATOM 4720 C C . VAL A 1 576 ? 40.237 -4.514 19.807 1.00 31.84 576 VAL A C 1
ATOM 4722 O O . VAL A 1 576 ? 41.317 -5.081 19.725 1.00 31.84 576 VAL A O 1
ATOM 4725 N N . LEU A 1 577 ? 39.978 -3.442 19.049 1.00 30.95 577 LEU A N 1
ATOM 4726 C CA . LEU A 1 577 ? 40.956 -2.836 18.118 1.00 30.95 577 LEU A CA 1
ATOM 4727 C C . LEU A 1 577 ? 41.649 -1.575 18.671 1.00 30.95 577 LEU A C 1
ATOM 4729 O O . LEU A 1 577 ? 42.219 -0.799 17.912 1.00 30.95 577 LEU A O 1
ATOM 4733 N N . LEU A 1 578 ? 41.582 -1.351 19.987 1.00 30.53 578 LEU A N 1
ATOM 4734 C CA . LEU A 1 578 ? 42.300 -0.264 20.668 1.00 30.53 578 LEU A CA 1
ATOM 4735 C C . LEU A 1 578 ? 43.352 -0.752 21.680 1.00 30.53 578 LEU A C 1
ATOM 4737 O O . LEU A 1 578 ? 43.962 0.088 22.325 1.00 30.53 578 LEU A O 1
ATOM 4741 N N . ASP A 1 579 ? 43.602 -2.064 21.777 1.00 31.36 579 ASP A N 1
ATOM 4742 C CA . ASP A 1 579 ? 44.679 -2.639 22.611 1.00 31.36 579 ASP A CA 1
ATOM 4743 C C . ASP A 1 579 ? 45.361 -3.879 21.970 1.00 31.36 579 ASP A C 1
ATOM 4745 O O . ASP A 1 579 ? 45.867 -4.770 22.655 1.00 31.36 579 ASP A O 1
ATOM 4749 N N . LEU A 1 580 ? 45.408 -3.918 20.635 1.00 30.11 580 LEU A N 1
ATOM 4750 C CA . LEU A 1 580 ? 46.320 -4.719 19.800 1.00 30.11 580 LEU A CA 1
ATOM 4751 C C . LEU A 1 580 ? 46.764 -3.844 18.626 1.00 30.11 580 LEU A C 1
ATOM 4753 O O . LEU A 1 580 ? 47.919 -4.018 18.177 1.00 30.11 580 LEU A O 1
#

Solvent-accessible surface area (backbone atoms only — not comparable to full-atom values): 32093 Å² total; per-residue (Å²): 110,90,90,39,60,68,59,42,53,50,46,35,47,54,26,74,63,35,40,85,89,44,59,69,30,56,53,39,31,57,54,28,51,65,50,47,67,56,46,29,73,74,39,59,70,74,58,11,50,52,44,48,49,38,74,77,47,37,66,86,54,40,39,67,69,58,52,49,55,55,45,52,60,59,46,69,76,37,92,84,52,55,67,68,59,54,51,49,53,51,53,52,53,52,56,48,48,53,52,52,34,51,53,49,43,52,52,50,50,57,51,57,74,66,43,40,76,73,67,41,66,87,43,84,90,48,71,67,61,43,41,52,50,39,38,42,35,55,70,56,76,86,35,49,64,9,37,55,47,19,28,55,52,48,51,51,49,52,46,47,48,40,35,56,75,76,66,53,51,72,70,52,45,54,46,49,43,55,30,52,74,64,67,46,79,83,38,45,86,66,38,92,46,72,60,56,32,54,54,50,54,53,50,52,49,51,51,51,51,43,33,53,59,27,43,78,70,76,40,44,68,56,41,51,53,30,50,52,35,44,42,51,30,45,55,31,45,51,54,52,39,52,28,46,77,66,62,38,59,54,52,43,68,62,44,47,65,42,36,38,40,58,42,44,49,59,34,42,51,42,30,36,40,70,38,32,71,94,75,44,53,71,68,50,52,53,49,58,73,67,52,45,67,45,54,48,27,36,18,42,39,45,32,53,44,48,29,66,33,40,41,71,60,40,53,73,76,64,53,43,64,43,62,50,53,15,39,18,66,71,68,72,49,56,64,73,59,31,50,55,53,52,52,50,50,41,56,51,29,49,17,46,39,42,49,56,70,38,86,86,54,93,59,63,65,73,61,55,48,32,49,56,24,46,44,16,36,45,45,71,37,32,67,84,64,40,53,24,77,88,40,55,72,67,39,50,82,39,61,61,49,38,50,48,48,54,69,41,48,52,59,44,56,48,50,53,53,51,52,56,51,33,60,78,65,74,44,78,71,63,67,61,53,58,56,51,52,54,33,60,76,70,69,61,87,79,91,81,71,86,77,74,59,73,82,70,78,53,74,89,76,45,98,86,63,90,47,71,54,58,51,46,17,65,74,69,74,47,54,64,72,57,28,48,57,50,51,51,50,53,53,56,49,52,51,50,53,53,54,52,58,71,71,46,97,61,96,64,60,67,68,59,55,52,53,52,54,52,50,55,51,51,56,42,66,42,60,70,51,103,52,57,29,88,82,40,63,75,74,51,67,88,41,77,88,47,51,68,60,48,52,59,47,51,64,61,46,66,60,49,55,56,55,51,53,56,52,50,52,58,51,50,65,71,64,60,76,80,83,117

InterPro domains:
  IPR001906 Terpene synthase, N-terminal domain [PF01397] (3-55)
  IPR005630 Terpene synthase, metal-binding domain [PF03936] (112-352)
  IPR005630 Terpene synthase, metal-binding domain [PF03936] (456-497)
  IPR008930 Terpenoid cyclases/protein prenyltransferase alpha-alpha toroid [SSF48239] (2-80)
  IPR008949 Isoprenoid synthase domain superfamily [G3DSA:1.10.600.10] (96-414)
  IPR008949 Isoprenoid synthase domain superfamily [G3DSA:1.10.600.10] (450-550)
  IPR008949 Isoprenoid synthase domain superfamily [SSF48576] (81-392)
  IPR008949 Isoprenoid synthase domain superfamily [SSF48576] (443-5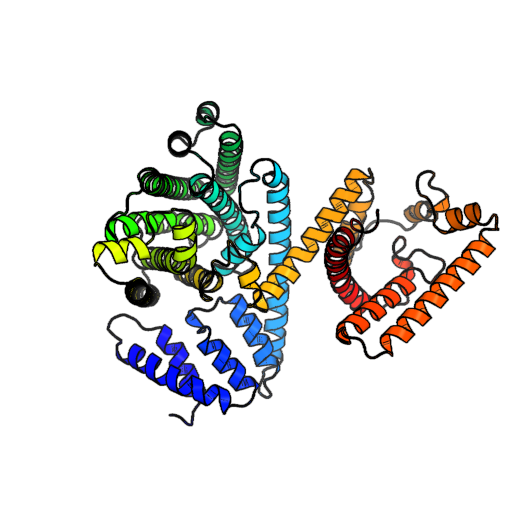37)
  IPR034741 Terpene cyclase-like 1, C-terminal domain [SFLDG01019] (82-386)
  IPR036965 Terpene synthase, N-terminal domain superfamily [G3DSA:1.50.10.130] (1-94)
  IPR044814 Terpene cyclases, class 1, plant [cd00684] (2-398)
  IPR050148 Terpene synthase-like [PTHR31225] (3-389)

Foldseek 3Di:
DLVCLVVLLVLLLVLLLAFPPPVVSVVSNVVSLVSLVVVLVVDDVLVSVVSVVCNLPNPLLAQPLLVLVVVLVSLVPDPPHDVVVSVVSVVQSVVLLVLLLVLLLVQVVVVVVLVCCPLVVQFDDFLLVLLVLLCSLPSDPLLSQLSNQLSVQVVLLRSVVSCLPPNDDLVLLVLLLVCLVVLDPVSLVVRPDPSSSSSSVVVSVSLVVLCVVCVVVVRNVLSVLLSVLVSLLSVLSSVQSVCQVVLHEDALVVLLVSQLSPLVLLNSLSSSLSSVVVFDDPVNSVVSVVCDLLSSLLSLLSQLLCLQLCVVVCVVVSRNYGSLNNQCVNVVDDSVVSNVVSVVSNSNSSSSLSVCCDPPHPGPNSSSSSSSSSSSSSCLQRVVSHRCSNVVVSNVVSVVVCCSCLVNVLVSVVVVVVVVVCVVVVNPPVVVVVVVVVCVVVVVDDDDDPPPCPVLQDPPVDPPDDDPLNVQCVVVVDDSVVSVVVVVVVVVVVVVVLVVVLPDPDPDPNVVSVLVVVVVVLVCVCVVDPDNCVSVVVVCVVVVVCVVVSVVSVSVNVSVVVVVVVVVVVVCVVPPVPPD